Protein 1IX9 (pdb70)

GO terms:
  GO:0004784 superoxide dismutase activity (F, IDA)
  GO:0005829 cytosol (C, IDA)
  GO:0003677 DNA binding (F, IDA)
  GO:0030145 manganese ion binding (F, IDA)
  GO:0042803 protein homodimerization activity (F, IDA)
  GO:0071291 cellular response to selenium ion (P, IEP)
  GO:0016209 antioxidant activity (F, IMP)
  GO:0009408 response to heat (P, IMP)
  GO:0010447 response to acidic pH (P, IMP)
  GO:0006979 response to oxidative stress (P, IMP)
  GO:0005737 cytoplasm (C, IDA)
  GO:0046872 metal ion binding (F, IDA)
  GO:0019430 removal of superoxide radicals (P, IDA)
  GO:0006801 superoxide metabolic process (P, IDA)

Structure (mmCIF, N/CA/C/O backbone):
data_1IX9
#
_entry.id   1IX9
#
_cell.length_a   46.893
_cell.length_b   46.017
_cell.length_c   95.993
_cell.angle_alpha   90.00
_cell.angle_beta   98.40
_cell.angle_gamma   90.00
#
_symmetry.space_group_name_H-M   'P 1 21 1'
#
loop_
_entity.id
_entity.type
_entity.pdbx_description
1 polymer 'Superoxide Dismutase'
2 non-polymer 'MANGANESE (II) ION'
3 water water
#
loop_
_atom_site.group_PDB
_atom_site.id
_atom_site.type_symbol
_atom_site.label_atom_id
_atom_site.label_alt_id
_atom_site.label_comp_id
_atom_site.label_asym_id
_atom_site.label_entity_id
_atom_site.label_seq_id
_atom_site.pdbx_PDB_ins_code
_atom_site.Cartn_x
_atom_site.Cartn_y
_atom_site.Cartn_z
_atom_site.occupancy
_atom_site.B_iso_or_equiv
_atom_site.auth_seq_id
_atom_site.auth_comp_id
_atom_site.auth_asym_id
_atom_site.auth_atom_id
_atom_site.pdbx_PDB_model_num
ATOM 1 N N A SER A 1 1 ? -14.822 36.058 11.168 0.55 24.23 1 SER A N 1
ATOM 2 N N B SER A 1 1 ? -14.115 36.726 11.048 0.46 26.00 1 SER A N 1
ATOM 3 C CA A SER A 1 1 ? -13.798 35.463 11.990 0.55 23.39 1 SER A CA 1
ATOM 4 C CA B SER A 1 1 ? -13.579 35.763 11.997 0.46 23.88 1 SER A CA 1
ATOM 5 C C . SER A 1 1 ? -12.619 34.880 11.188 1.00 18.10 1 SER A C 1
ATOM 6 O O . SER A 1 1 ? -12.707 34.745 9.948 1.00 22.52 1 SER A O 1
ATOM 11 N N . TYR A 1 2 ? -11.649 34.403 11.891 1.00 10.98 2 TYR A N 1
ATOM 12 C CA . TYR A 1 2 ? -10.600 33.615 11.277 1.00 9.36 2 TYR A CA 1
ATOM 13 C C . TYR A 1 2 ? -11.075 32.217 10.979 1.00 8.66 2 TYR A C 1
ATOM 14 O O . TYR A 1 2 ? -11.965 31.658 11.655 1.00 9.73 2 TYR A O 1
ATOM 23 N N . THR A 1 3 ? -10.473 31.593 9.961 1.00 8.54 3 THR A N 1
ATOM 24 C CA . THR A 1 3 ? -10.697 30.229 9.657 1.00 8.82 3 THR A CA 1
ATOM 25 C C . THR A 1 3 ? -9.356 29.515 9.445 1.00 7.80 3 THR A C 1
ATOM 26 O O . THR A 1 3 ? -8.339 30.115 9.091 1.00 8.51 3 THR A O 1
ATOM 30 N N . LEU A 1 4 ? -9.385 28.198 9.657 1.00 7.75 4 LEU A N 1
ATOM 31 C CA . LEU A 1 4 ? -8.222 27.355 9.345 1.00 6.78 4 LEU A CA 1
ATOM 32 C C . LEU A 1 4 ? -8.081 27.316 7.830 1.00 6.52 4 LEU A C 1
ATOM 33 O O . LEU A 1 4 ? -9.012 26.817 7.159 1.00 7.57 4 LEU A O 1
ATOM 38 N N . PRO A 1 5 ? -6.996 27.783 7.241 1.00 6.14 5 PRO A N 1
ATOM 39 C CA . PRO A 1 5 ? -6.901 27.829 5.777 1.00 6.17 5 PRO A CA 1
ATOM 40 C C . PRO A 1 5 ? -6.724 26.433 5.190 1.00 5.93 5 PRO A C 1
ATOM 41 O O . PRO A 1 5 ? -6.055 25.578 5.753 1.00 7.52 5 PRO A O 1
ATOM 45 N N . SER A 1 6 ? -7.257 26.254 3.979 1.00 6.12 6 SER A N 1
ATOM 46 C CA . SER A 1 6 ? -6.870 25.096 3.176 1.00 6.75 6 SER A CA 1
ATOM 47 C C . SER A 1 6 ? -5.416 25.245 2.749 1.00 6.62 6 SER A C 1
ATOM 48 O O . SER A 1 6 ? -4.875 26.339 2.611 1.00 7.74 6 SER A O 1
ATOM 51 N N . LEU A 1 7 ? -4.775 24.109 2.555 1.00 7.32 7 LEU A N 1
ATOM 52 C CA . LEU A 1 7 ? -3.357 24.048 2.275 1.00 6.93 7 LEU A CA 1
ATOM 53 C C . LEU A 1 7 ? -3.101 24.084 0.771 1.00 6.43 7 LEU A C 1
ATOM 54 O O . LEU A 1 7 ? -3.957 23.751 -0.045 1.00 7.63 7 LEU A O 1
ATOM 59 N N . PRO A 1 8 ? -1.852 24.352 0.383 1.00 6.23 8 PRO A N 1
ATOM 60 C CA . PRO A 1 8 ? -1.461 24.285 -1.018 1.00 6.78 8 PRO A CA 1
ATOM 61 C C . PRO A 1 8 ? -1.175 22.880 -1.527 1.00 6.90 8 PRO A C 1
ATOM 62 O O . PRO A 1 8 ? -0.699 22.745 -2.654 1.00 10.27 8 PRO A O 1
ATOM 66 N N . TYR A 1 9 ? -1.416 21.861 -0.700 1.00 6.23 9 TYR A N 1
ATOM 67 C CA . TYR A 1 9 ? -0.976 20.511 -0.995 1.00 5.99 9 TYR A CA 1
ATOM 68 C C . TYR A 1 9 ? -1.694 19.583 -0.011 1.00 6.08 9 TYR A C 1
ATOM 69 O O . TYR A 1 9 ? -2.213 20.008 1.032 1.00 6.89 9 TYR A O 1
ATOM 78 N N . ALA A 1 10 ? -1.651 18.269 -0.350 1.00 5.84 10 ALA A N 1
ATOM 79 C CA . ALA A 1 10 ? -2.003 17.243 0.602 1.00 5.91 10 ALA A CA 1
ATOM 80 C C . ALA A 1 10 ? -0.931 17.101 1.682 1.00 5.45 10 ALA A C 1
ATOM 81 O O . ALA A 1 10 ? 0.232 17.496 1.501 1.00 6.17 10 ALA A O 1
ATOM 83 N N . TYR A 1 11 ? -1.304 16.512 2.816 1.00 5.81 11 TYR A N 1
ATOM 84 C CA . TYR A 1 11 ? -0.413 16.403 3.947 1.00 5.76 11 TYR A CA 1
ATOM 85 C C . TYR A 1 11 ? 0.867 15.620 3.686 1.00 5.76 11 TYR A C 1
ATOM 86 O O . TYR A 1 11 ? 1.853 15.805 4.406 1.00 6.23 11 TYR A O 1
ATOM 95 N N . ASP A 1 12 ? 0.835 14.740 2.684 1.00 5.96 12 ASP A N 1
ATOM 96 C CA . ASP A 1 12 ? 1.970 13.888 2.333 1.00 6.15 12 ASP A CA 1
ATOM 97 C C . ASP A 1 12 ? 2.865 14.522 1.279 1.00 6.28 12 ASP A C 1
ATOM 98 O O . ASP A 1 12 ? 3.848 13.869 0.842 1.00 6.84 12 ASP A O 1
ATOM 103 N N . ALA A 1 13 ? 2.629 15.763 0.876 1.00 6.05 13 ALA A N 1
ATOM 104 C CA . ALA A 1 13 ? 3.356 16.319 -0.262 1.00 6.10 13 ALA A CA 1
ATOM 105 C C . ALA A 1 13 ? 4.796 16.666 0.063 1.00 6.50 13 ALA A C 1
ATOM 106 O O . ALA A 1 13 ? 5.564 16.930 -0.877 1.00 8.54 13 ALA A O 1
ATOM 108 N N . LEU A 1 14 ? 5.149 16.755 1.323 1.00 5.85 14 LEU A N 1
ATOM 109 C CA . LEU A 1 14 ? 6.507 17.141 1.723 1.00 5.59 14 LEU A CA 1
ATOM 110 C C . LEU A 1 14 ? 7.345 15.909 2.109 1.00 5.98 14 LEU A C 1
ATOM 111 O O . LEU A 1 14 ? 8.516 16.063 2.464 1.00 6.38 14 LEU A O 1
ATOM 116 N N . GLU A 1 15 ? 6.786 14.706 1.979 1.00 6.22 15 GLU A N 1
ATOM 117 C CA . GLU A 1 15 ? 7.586 13.497 2.148 1.00 6.35 15 GLU A CA 1
ATOM 118 C C . GLU A 1 15 ? 8.634 13.453 1.056 1.00 6.45 15 GLU A C 1
ATOM 119 O O . GLU A 1 15 ? 8.370 13.873 -0.063 1.00 7.06 15 GLU A O 1
ATOM 125 N N . PRO A 1 16 ? 9.834 12.917 1.320 1.00 6.78 16 PRO A N 1
ATOM 126 C CA . PRO A 1 16 ? 10.266 12.243 2.558 1.00 6.89 16 PRO A CA 1
ATOM 127 C C . PRO A 1 16 ? 10.938 13.167 3.560 1.00 6.87 16 PRO A C 1
ATOM 128 O O . PRO A 1 16 ? 11.693 12.704 4.415 1.00 8.83 16 PRO A O 1
ATOM 132 N N . HIS A 1 17 ? 10.685 14.457 3.466 1.00 6.31 17 HIS A N 1
ATOM 133 C CA . HIS A 1 17 ? 11.391 15.459 4.275 1.00 6.05 17 HIS A CA 1
ATOM 134 C C . HIS A 1 17 ? 10.681 15.764 5.583 1.00 6.27 17 HIS A C 1
ATOM 135 O O . HIS A 1 17 ? 11.254 15.589 6.663 1.00 7.02 17 HIS A O 1
ATOM 142 N N . PHE A 1 18 ? 9.431 16.251 5.486 1.00 6.31 18 PHE A N 1
ATOM 143 C CA . PHE A 1 18 ? 8.582 16.512 6.634 1.00 6.11 18 PHE A CA 1
ATOM 144 C C . PHE A 1 18 ? 7.490 15.440 6.652 1.00 6.10 18 PHE A C 1
ATOM 145 O O . PHE A 1 18 ? 6.864 15.170 5.613 1.00 7.06 18 PHE A O 1
ATOM 153 N N . ASP A 1 19 ? 7.258 14.821 7.800 1.00 6.45 19 ASP A N 1
ATOM 154 C CA . ASP A 1 19 ? 6.379 13.671 7.873 1.00 6.45 19 ASP A CA 1
ATOM 155 C C . ASP A 1 19 ? 4.909 14.078 7.830 1.00 6.29 19 ASP A C 1
ATOM 156 O O . ASP A 1 19 ? 4.457 15.042 8.458 1.00 6.49 19 ASP A O 1
ATOM 161 N N . LYS A 1 20 ? 4.136 13.257 7.093 1.00 6.58 20 LYS A N 1
ATOM 162 C CA . LYS A 1 20 ? 2.736 13.558 6.871 1.00 6.49 20 LYS A CA 1
ATOM 163 C C . LYS A 1 20 ? 1.878 13.468 8.136 1.00 6.64 20 LYS A C 1
ATOM 164 O O . LYS A 1 20 ? 0.863 14.206 8.207 1.00 6.90 20 LYS A O 1
ATOM 172 N N . GLN A 1 21 ? 2.234 12.634 9.107 1.00 6.71 21 GLN A N 1
ATOM 173 C CA . GLN A 1 21 ? 1.437 12.605 10.330 1.00 7.21 21 GLN A CA 1
ATOM 174 C C . GLN A 1 21 ? 1.523 13.929 11.052 1.00 6.67 21 GLN A C 1
ATOM 175 O O . GLN A 1 21 ? 0.518 14.489 11.495 1.00 7.41 21 GLN A O 1
ATOM 184 N N . THR A 1 22 ? 2.750 14.465 11.188 1.00 6.43 22 THR A N 1
ATOM 185 C CA . THR A 1 22 ? 2.917 15.769 11.793 1.00 6.55 22 THR A CA 1
ATOM 186 C C . THR A 1 22 ? 2.177 16.845 11.005 1.00 6.09 22 THR A C 1
ATOM 187 O O . THR A 1 22 ? 1.528 17.692 11.569 1.00 6.40 22 THR A O 1
ATOM 191 N N . MET A 1 23 ? 2.309 16.843 9.666 1.00 6.03 23 MET A N 1
ATOM 192 C CA . MET A 1 23 ? 1.606 17.883 8.877 1.00 5.77 23 MET A CA 1
ATOM 193 C C . MET A 1 23 ? 0.133 17.918 9.265 1.00 5.97 23 MET A C 1
ATOM 194 O O . MET A 1 23 ? -0.446 18.994 9.457 1.00 6.16 23 MET A O 1
ATOM 199 N N . GLU A 1 24 ? -0.509 16.740 9.301 1.00 6.05 24 GLU A N 1
ATOM 200 C CA . GLU A 1 24 ? -1.933 16.692 9.605 1.00 6.19 24 GLU A CA 1
ATOM 201 C C . GLU A 1 24 ? -2.265 17.141 11.018 1.00 6.25 24 GLU A C 1
ATOM 202 O O . GLU A 1 24 ? -3.225 17.932 11.210 1.00 6.64 24 GLU A O 1
ATOM 208 N N . ILE A 1 25 ? -1.534 16.681 12.023 1.00 6.19 25 ILE A N 1
ATOM 209 C CA . ILE A 1 25 ? -1.767 17.122 13.401 1.00 6.42 25 ILE A CA 1
ATOM 210 C C . ILE A 1 25 ? -1.564 18.622 13.514 1.00 5.85 25 ILE A C 1
ATOM 211 O O . ILE A 1 25 ? -2.338 19.377 14.129 1.00 6.22 25 ILE A O 1
ATOM 216 N N . HIS A 1 26 ? -0.448 19.094 12.941 1.00 5.83 26 HIS A N 1
ATOM 217 C CA . HIS A 1 26 ? -0.020 20.465 13.061 1.00 5.42 26 HIS A CA 1
ATOM 218 C C . HIS A 1 26 ? -1.076 21.430 12.501 1.00 5.28 26 HIS A C 1
ATOM 219 O O . HIS A 1 26 ? -1.339 22.487 13.073 1.00 5.88 26 HIS A O 1
ATOM 226 N N . HIS A 1 27 ? -1.677 21.043 11.371 1.00 5.42 27 HIS A N 1
ATOM 227 C CA . HIS A 1 27 ? -2.740 21.826 10.741 1.00 5.15 27 HIS A CA 1
ATOM 228 C C . HIS A 1 27 ? -4.049 21.716 11.545 1.00 5.52 27 HIS A C 1
ATOM 229 O O . HIS A 1 27 ? -4.634 22.724 11.958 1.00 6.08 27 HIS A O 1
ATOM 236 N N . THR A 1 28 ? -4.524 20.492 11.719 1.00 5.79 28 THR A N 1
ATOM 237 C CA . THR A 1 28 ? -5.881 20.277 12.214 1.00 6.10 28 THR A CA 1
ATOM 238 C C . THR A 1 28 ? -6.032 20.431 13.709 1.00 6.42 28 THR A C 1
ATOM 239 O O . THR A 1 28 ? -7.179 20.620 14.176 1.00 7.10 28 THR A O 1
ATOM 243 N N . LYS A 1 29 ? -4.937 20.359 14.467 1.00 6.30 29 LYS A N 1
ATOM 244 C CA . LYS A 1 29 ? -4.962 20.498 15.923 1.00 6.43 29 LYS A CA 1
ATOM 245 C C . LYS A 1 29 ? -4.297 21.813 16.306 1.00 6.40 29 LYS A C 1
ATOM 246 O O . LYS A 1 29 ? -4.966 22.758 16.754 1.00 7.54 29 LYS A O 1
ATOM 256 N N . HIS A 1 30 ? -2.976 21.947 16.112 1.00 5.96 30 HIS A N 1
ATOM 257 C CA . HIS A 1 30 ? -2.301 23.120 16.634 1.00 6.05 30 HIS A CA 1
ATOM 258 C C . HIS A 1 30 ? -2.785 24.403 15.981 1.00 5.96 30 HIS A C 1
ATOM 259 O O . HIS A 1 30 ? -3.136 25.373 16.665 1.00 6.26 30 HIS A O 1
ATOM 266 N N . HIS A 1 31 ? -2.770 24.461 14.649 1.00 5.69 31 HIS A N 1
ATOM 267 C CA . HIS A 1 31 ? -3.182 25.683 13.976 1.00 5.33 31 HIS A CA 1
ATOM 268 C C . HIS A 1 31 ? -4.660 25.981 14.275 1.00 5.92 31 HIS A C 1
ATOM 269 O O . HIS A 1 31 ? -5.039 27.115 14.589 1.00 6.06 31 HIS A O 1
ATOM 276 N N . GLN A 1 32 ? -5.500 24.935 14.230 1.00 5.77 32 GLN A N 1
ATOM 277 C CA . GLN A 1 32 ? -6.923 25.119 14.539 1.00 6.31 32 GLN A CA 1
ATOM 278 C C . GLN A 1 32 ? -7.118 25.753 15.905 1.00 6.21 32 GLN A C 1
ATOM 279 O O . GLN A 1 32 ? -7.989 26.612 16.074 1.00 6.60 32 GLN A O 1
ATOM 285 N N . THR A 1 33 ? -6.343 25.320 16.909 1.00 6.35 33 THR A N 1
ATOM 286 C CA . THR A 1 33 ? -6.483 25.884 18.240 1.00 6.62 33 THR A CA 1
ATOM 287 C C . THR A 1 33 ? -6.160 27.341 18.292 1.00 6.20 33 THR A C 1
ATOM 288 O O . THR A 1 33 ? -6.837 28.127 18.975 1.00 6.78 33 THR A O 1
ATOM 292 N N . TYR A 1 34 ? -5.095 27.795 17.573 1.00 6.27 34 TYR A N 1
ATOM 293 C CA . TYR A 1 34 ? -4.809 29.231 17.519 1.00 6.15 34 TYR A CA 1
ATOM 294 C C . TYR A 1 34 ? -5.954 29.989 16.882 1.00 6.39 34 TYR A C 1
ATOM 295 O O . TYR A 1 34 ? -6.344 31.083 17.367 1.00 6.84 34 TYR A O 1
ATOM 304 N N . VAL A 1 35 ? -6.526 29.469 15.792 1.00 6.29 35 VAL A N 1
ATOM 305 C CA . VAL A 1 35 ? -7.684 30.099 15.180 1.00 6.56 35 VAL A CA 1
ATOM 306 C C . VAL A 1 35 ? -8.831 30.216 16.195 1.00 6.95 35 VAL A C 1
ATOM 307 O O . VAL A 1 35 ? -9.439 31.291 16.349 1.00 7.83 35 VAL A O 1
ATOM 311 N N . ASN A 1 36 ? -9.113 29.135 16.874 1.00 7.16 36 ASN A N 1
ATOM 312 C CA . ASN A 1 36 ? -10.265 29.111 17.793 1.00 7.92 36 ASN A CA 1
ATOM 313 C C . ASN A 1 36 ? -10.035 30.102 18.933 1.00 7.47 36 ASN A C 1
ATOM 314 O O . ASN A 1 36 ? -10.973 30.829 19.336 1.00 8.30 36 ASN A O 1
ATOM 319 N N . ASN A 1 37 ? -8.841 30.070 19.520 1.00 7.61 37 ASN A N 1
ATOM 320 C CA . ASN A 1 37 ? -8.594 30.933 20.659 1.00 7.93 37 ASN A CA 1
ATOM 321 C C . ASN A 1 37 ? -8.490 32.394 20.297 1.00 8.18 37 ASN A C 1
ATOM 322 O O . ASN A 1 37 ? -8.896 33.279 21.071 1.00 9.11 37 ASN A O 1
ATOM 327 N N . ALA A 1 38 ? -7.950 32.715 19.111 1.00 7.47 38 ALA A N 1
ATOM 328 C CA . ALA A 1 38 ? -7.996 34.078 18.627 1.00 7.92 38 ALA A CA 1
ATOM 329 C C . ALA A 1 38 ? -9.434 34.535 18.376 1.00 8.42 38 ALA A C 1
ATOM 330 O O . ALA A 1 38 ? -9.808 35.652 18.782 1.00 9.08 38 ALA A O 1
ATOM 332 N N . ASN A 1 39 ? -10.228 33.670 17.749 1.00 8.99 39 ASN A N 1
ATOM 333 C CA . ASN A 1 39 ? -11.627 34.055 17.513 1.00 9.30 39 ASN A CA 1
ATOM 334 C C . ASN A 1 39 ? -12.338 34.319 18.840 1.00 9.80 39 ASN A C 1
ATOM 335 O O . ASN A 1 39 ? -13.143 35.273 18.890 1.00 11.57 39 ASN A O 1
ATOM 340 N N . ALA A 1 40 ? -12.106 33.511 19.866 1.00 10.43 40 ALA A N 1
ATOM 341 C CA . ALA A 1 40 ? -12.804 33.736 21.119 1.00 11.02 40 ALA A CA 1
ATOM 342 C C . ALA A 1 40 ? -12.445 35.129 21.648 1.00 11.23 40 ALA A C 1
ATOM 343 O O . ALA A 1 40 ? -13.318 35.856 22.178 1.00 13.38 40 ALA A O 1
ATOM 345 N N . ALA A 1 41 ? -11.193 35.550 21.552 1.00 11.04 41 ALA A N 1
ATOM 346 C CA . ALA A 1 41 ? -10.738 36.838 22.034 1.00 11.12 41 ALA A CA 1
ATOM 347 C C . ALA A 1 41 ? -11.226 37.980 21.197 1.00 11.22 41 ALA A C 1
ATOM 348 O O . ALA A 1 41 ? -11.328 39.137 21.700 1.00 13.90 41 ALA A O 1
ATOM 350 N N . LEU A 1 42 ? -11.507 37.756 19.944 1.00 11.06 42 LEU A N 1
ATOM 351 C CA . LEU A 1 42 ? -11.968 38.808 19.051 1.00 10.86 42 LEU A CA 1
ATOM 352 C C . LEU A 1 42 ? -13.481 38.987 19.097 1.00 12.20 42 LEU A C 1
ATOM 353 O O . LEU A 1 42 ? -13.995 39.981 18.546 1.00 13.04 42 LEU A O 1
ATOM 358 N N . GLU A 1 43 ? -14.241 38.114 19.739 1.00 12.16 43 GLU A N 1
ATOM 359 C CA . GLU A 1 43 ? -15.695 38.265 19.709 1.00 15.01 43 GLU A CA 1
ATOM 360 C C . GLU A 1 43 ? -16.144 39.576 20.285 1.00 15.32 43 GLU A C 1
ATOM 361 O O . GLU A 1 43 ? -17.122 40.139 19.821 1.00 18.65 43 GLU A O 1
ATOM 372 N N . SER A 1 44 ? -15.495 40.126 21.278 1.00 13.79 44 SER A N 1
ATOM 373 C CA . SER A 1 44 ? -15.882 41.409 21.870 1.00 14.55 44 SER A CA 1
ATOM 374 C C . SER A 1 44 ? -15.258 42.605 21.200 1.00 14.67 44 SER A C 1
ATOM 375 O O . SER A 1 44 ? -15.461 43.705 21.664 1.00 16.12 44 SER A O 1
ATOM 378 N N . LEU A 1 45 ? -14.517 42.416 20.080 1.00 13.01 45 LEU A N 1
ATOM 379 C CA . LEU A 1 45 ? -13.761 43.458 19.434 1.00 13.73 45 LEU A CA 1
ATOM 380 C C . LEU A 1 45 ? -14.154 43.483 17.938 1.00 13.59 45 LEU A C 1
ATOM 381 O O . LEU A 1 45 ? -13.322 43.183 17.069 1.00 13.79 45 LEU A O 1
ATOM 386 N N . PRO A 1 46 ? -15.386 43.841 17.624 1.00 17.42 46 PRO A N 1
ATOM 387 C CA . PRO A 1 46 ? -15.792 43.841 16.187 1.00 21.32 46 PRO A CA 1
ATOM 388 C C . PRO A 1 46 ? -14.965 44.762 15.317 1.00 21.36 46 PRO A C 1
ATOM 389 O O . PRO A 1 46 ? -14.853 44.543 14.172 1.00 28.12 46 PRO A O 1
ATOM 393 N N . GLU A 1 47 ? -14.337 45.791 15.898 1.00 20.04 47 GLU A N 1
ATOM 394 C CA . GLU A 1 47 ? -13.486 46.685 15.122 1.00 23.85 47 GLU A CA 1
ATOM 395 C C . GLU A 1 47 ? -12.138 46.076 14.759 1.00 18.49 47 GLU A C 1
ATOM 396 O O . GLU A 1 47 ? -11.422 46.605 13.918 1.00 29.14 47 GLU A O 1
ATOM 402 N N . PHE A 1 48 ? -11.759 45.036 15.437 1.00 13.03 48 PHE A N 1
ATOM 403 C CA . PHE A 1 48 ? -10.523 44.321 15.186 1.00 13.01 48 PHE A CA 1
ATOM 404 C C . PHE A 1 48 ? -10.762 42.976 14.492 1.00 11.77 48 PHE A C 1
ATOM 405 O O . PHE A 1 48 ? -9.875 42.467 13.785 1.00 11.86 48 PHE A O 1
ATOM 413 N N . ALA A 1 49 ? -11.938 42.389 14.677 1.00 12.49 49 ALA A N 1
ATOM 414 C CA . ALA A 1 49 ? -12.183 41.045 14.165 1.00 12.69 49 ALA A CA 1
ATOM 415 C C . ALA A 1 49 ? -12.153 40.993 12.621 1.00 11.43 49 ALA A C 1
ATOM 416 O O . ALA A 1 49 ? -11.898 39.902 12.118 1.00 14.52 49 ALA A O 1
ATOM 418 N N . ASN A 1 50 ? -12.404 42.098 11.920 1.00 12.59 50 ASN A N 1
ATOM 419 C CA . ASN A 1 50 ? -12.430 42.035 10.490 1.00 15.91 50 ASN A CA 1
ATOM 420 C C . ASN A 1 50 ? -11.094 42.099 9.811 1.00 12.13 50 ASN A C 1
ATOM 421 O O . ASN A 1 50 ? -10.980 41.813 8.598 1.00 12.77 50 ASN A O 1
ATOM 426 N N . LEU A 1 51 ? -10.098 42.515 10.585 1.00 10.39 51 LEU A N 1
ATOM 427 C CA . LEU A 1 51 ? -8.805 42.718 9.988 1.00 9.05 51 LEU A CA 1
ATOM 428 C C . LEU A 1 51 ? -8.200 41.377 9.564 1.00 8.10 51 LEU A C 1
ATOM 429 O O . LEU A 1 51 ? -8.330 40.381 10.286 1.00 8.37 51 LEU A O 1
ATOM 434 N N . PRO A 1 52 ? -7.469 41.340 8.467 1.00 7.57 52 PRO A N 1
ATOM 435 C CA . PRO A 1 52 ? -6.627 40.155 8.187 1.00 7.48 52 PRO A CA 1
ATOM 436 C C . PRO A 1 52 ? -5.682 39.935 9.383 1.00 6.90 52 PRO A C 1
ATOM 437 O O . PRO A 1 52 ? -5.182 40.904 9.965 1.00 7.64 52 PRO A O 1
ATOM 441 N N . VAL A 1 53 ? -5.405 38.682 9.674 1.00 6.66 53 VAL A N 1
ATOM 442 C CA . VAL A 1 53 ? -4.567 38.375 10.845 1.00 6.75 53 VAL A CA 1
ATOM 443 C C . VAL A 1 53 ? -3.188 39.048 10.711 1.00 7.15 53 VAL A C 1
ATOM 444 O O . VAL A 1 53 ? -2.633 39.491 11.703 1.00 7.55 53 VAL A O 1
ATOM 448 N N . GLU A 1 54 ? -2.631 39.097 9.488 1.00 7.83 54 GLU A N 1
ATOM 449 C CA A GLU A 1 54 ? -1.317 39.665 9.355 0.48 9.57 54 GLU A CA 1
ATOM 450 C CA B GLU A 1 54 ? -1.275 39.621 9.242 0.52 8.34 54 GLU A CA 1
ATOM 451 C C . GLU A 1 54 ? -1.276 41.138 9.551 1.00 9.85 54 GLU A C 1
ATOM 452 O O . GLU A 1 54 ? -0.225 41.695 9.805 1.00 12.06 54 GLU A O 1
ATOM 463 N N . GLU A 1 55 ? -2.452 41.813 9.440 1.00 9.44 55 GLU A N 1
ATOM 464 C CA . GLU A 1 55 ? -2.581 43.210 9.767 1.00 9.86 55 GLU A CA 1
ATOM 465 C C . GLU A 1 55 ? -2.816 43.362 11.253 1.00 9.37 55 GLU A C 1
ATOM 466 O O . GLU A 1 55 ? -2.237 44.246 11.918 1.00 11.03 55 GLU A O 1
ATOM 472 N N . LEU A 1 56 ? -3.659 42.536 11.863 1.00 8.87 56 LEU A N 1
ATOM 473 C CA A LEU A 1 56 ? -3.931 42.727 13.268 0.58 9.02 56 LEU A CA 1
ATOM 474 C CA B LEU A 1 56 ? -3.957 42.587 13.297 0.42 8.37 56 LEU A CA 1
ATOM 475 C C . LEU A 1 56 ? -2.639 42.581 14.083 1.00 9.08 56 LEU A C 1
ATOM 476 O O . LEU A 1 56 ? -2.462 43.341 15.024 1.00 10.51 56 LEU A O 1
ATOM 485 N N . ILE A 1 57 ? -1.714 41.691 13.721 1.00 8.63 57 ILE A N 1
ATOM 486 C CA . ILE A 1 57 ? -0.510 41.549 14.531 1.00 9.07 57 ILE A CA 1
ATOM 487 C C . ILE A 1 57 ? 0.449 42.698 14.373 1.00 10.29 57 ILE A C 1
ATOM 488 O O . ILE A 1 57 ? 1.398 42.767 15.209 1.00 12.49 57 ILE A O 1
ATOM 493 N N . THR A 1 58 ? 0.228 43.638 13.435 1.00 10.74 58 THR A N 1
ATOM 494 C CA . THR A 1 58 ? 1.000 44.860 13.303 1.00 10.98 58 THR A CA 1
ATOM 495 C C . THR A 1 58 ? 0.400 45.945 14.164 1.00 12.44 58 THR A C 1
ATOM 496 O O . THR A 1 58 ? 0.878 47.082 14.326 1.00 17.01 58 THR A O 1
ATOM 500 N N . LYS A 1 59 ? -0.743 45.749 14.825 1.00 12.49 59 LYS A N 1
ATOM 501 C CA . LYS A 1 59 ? -1.576 46.725 15.468 1.00 14.24 59 LYS A CA 1
ATOM 502 C C . LYS A 1 59 ? -1.897 46.291 16.897 1.00 13.02 59 LYS A C 1
ATOM 503 O O . LYS A 1 59 ? -2.854 46.725 17.558 1.00 14.33 59 LYS A O 1
ATOM 509 N N . LEU A 1 60 ? -1.047 45.386 17.477 1.00 12.26 60 LEU A N 1
ATOM 510 C CA . LEU A 1 60 ? -1.364 44.913 18.796 1.00 11.61 60 LEU A CA 1
ATOM 511 C C . LEU A 1 60 ? -1.308 45.976 19.845 1.00 13.69 60 LEU A C 1
ATOM 512 O O . LEU A 1 60 ? -1.939 45.855 20.889 1.00 12.85 60 LEU A O 1
ATOM 517 N N . ASP A 1 61 ? -0.524 47.003 19.676 1.00 14.98 61 ASP A N 1
ATOM 518 C CA . ASP A 1 61 ? -0.469 48.201 20.482 1.00 16.85 61 ASP A CA 1
ATOM 519 C C . ASP A 1 61 ? -1.867 48.833 20.618 1.00 17.55 61 ASP A C 1
ATOM 520 O O . ASP A 1 61 ? -2.014 49.576 21.605 1.00 20.59 61 ASP A O 1
ATOM 525 N N . GLN A 1 62 ? -2.783 48.644 19.672 1.00 15.82 62 GLN A N 1
ATOM 526 C CA . GLN A 1 62 ? -4.057 49.391 19.690 1.00 19.58 62 GLN A CA 1
ATOM 527 C C . GLN A 1 62 ? -5.098 48.624 20.497 1.00 18.07 62 GLN A C 1
ATOM 528 O O . GLN A 1 62 ? -6.194 49.114 20.791 1.00 18.15 62 GLN A O 1
ATOM 534 N N . LEU A 1 63 ? -4.806 47.373 20.933 1.00 17.03 63 LEU A N 1
ATOM 535 C CA . LEU A 1 63 ? -5.773 46.559 21.590 1.00 15.03 63 LEU A CA 1
ATOM 536 C C . LEU A 1 63 ? -5.957 46.985 23.058 1.00 16.55 63 LEU A C 1
ATOM 537 O O . LEU A 1 63 ? -5.041 47.493 23.686 1.00 19.59 63 LEU A O 1
ATOM 542 N N . PRO A 1 64 ? -7.104 46.642 23.656 1.00 17.82 64 PRO A N 1
ATOM 543 C CA . PRO A 1 64 ? -7.228 46.829 25.101 1.00 17.27 64 PRO A CA 1
ATOM 544 C C . PRO A 1 64 ? -6.184 46.014 25.864 1.00 16.67 64 PRO A C 1
ATOM 545 O O . PRO A 1 64 ? -5.798 44.956 25.377 1.00 16.36 64 PRO A O 1
ATOM 549 N N . ALA A 1 65 ? -5.767 46.487 27.005 1.00 20.84 65 ALA A N 1
ATOM 550 C CA . ALA A 1 65 ? -4.699 45.838 27.753 1.00 22.60 65 ALA A CA 1
ATOM 551 C C . ALA A 1 65 ? -4.974 44.369 27.991 1.00 19.34 65 ALA A C 1
ATOM 552 O O . ALA A 1 65 ? -4.083 43.523 27.889 1.00 18.71 65 ALA A O 1
ATOM 554 N N . ASP A 1 66 ? -6.259 44.099 28.239 1.00 19.15 66 ASP A N 1
ATOM 555 C CA . ASP A 1 66 ? -6.567 42.711 28.620 1.00 19.61 66 ASP A CA 1
ATOM 556 C C . ASP A 1 66 ? -6.681 41.752 27.435 1.00 14.42 66 ASP A C 1
ATOM 557 O O . ASP A 1 66 ? -6.917 40.573 27.708 1.00 16.03 66 ASP A O 1
ATOM 562 N N . LYS A 1 67 ? -6.477 42.305 26.252 1.00 13.50 67 LYS A N 1
ATOM 563 C CA . LYS A 1 67 ? -6.524 41.448 25.064 1.00 13.23 67 LYS A CA 1
ATOM 564 C C . LYS A 1 67 ? -5.153 41.274 24.413 1.00 10.90 67 LYS A C 1
ATOM 565 O O . LYS A 1 67 ? -5.021 40.478 23.472 1.00 10.91 67 LYS A O 1
ATOM 571 N N . LYS A 1 68 ? -4.169 42.012 24.881 1.00 11.50 68 LYS A N 1
ATOM 572 C CA A LYS A 1 68 ? -2.860 42.103 24.223 0.37 11.88 68 LYS A CA 1
ATOM 573 C CA B LYS A 1 68 ? -2.900 42.085 24.160 0.20 11.82 68 LYS A CA 1
ATOM 574 C CA C LYS A 1 68 ? -2.930 42.074 24.097 0.41 11.70 68 LYS A CA 1
ATOM 575 C C . LYS A 1 68 ? -2.203 40.735 24.107 1.00 10.01 68 LYS A C 1
ATOM 576 O O . LYS A 1 68 ? -1.753 40.265 23.069 1.00 10.81 68 LYS A O 1
ATOM 592 N N . THR A 1 69 ? -2.083 40.086 25.259 1.00 9.99 69 THR A N 1
ATOM 593 C CA . THR A 1 69 ? -1.329 38.814 25.323 1.00 9.52 69 THR A CA 1
ATOM 594 C C . THR A 1 69 ? -2.050 37.724 24.549 1.00 8.25 69 THR A C 1
ATOM 595 O O . THR A 1 69 ? -1.425 36.952 23.794 1.00 7.86 69 THR A O 1
ATOM 599 N N . VAL A 1 70 ? -3.351 37.534 24.816 1.00 8.95 70 VAL A N 1
ATOM 600 C CA . VAL A 1 70 ? -4.023 36.412 24.177 1.00 8.29 70 VAL A CA 1
ATOM 601 C C . VAL A 1 70 ? -4.001 36.548 22.664 1.00 7.82 70 VAL A C 1
ATOM 602 O O . VAL A 1 70 ? -3.901 35.542 21.957 1.00 7.35 70 VAL A O 1
ATOM 606 N N . LEU A 1 71 ? -4.108 37.786 22.140 1.00 8.02 71 LEU A N 1
ATOM 607 C CA . LEU A 1 71 ? -4.056 37.941 20.697 1.00 7.79 71 LEU A CA 1
ATOM 608 C C . LEU A 1 71 ? -2.634 37.919 20.141 1.00 7.29 71 LEU A C 1
ATOM 609 O O . LEU A 1 71 ? -2.434 37.365 19.057 1.00 7.44 71 LEU A O 1
ATOM 614 N N . ARG A 1 72 ? -1.671 38.447 20.869 1.00 7.39 72 ARG A N 1
ATOM 615 C CA . ARG A 1 72 ? -0.274 38.254 20.458 1.00 7.13 72 ARG A CA 1
ATOM 616 C C . ARG A 1 72 ? -0.027 36.758 20.201 1.00 6.36 72 ARG A C 1
ATOM 617 O O . ARG A 1 72 ? 0.499 36.358 19.185 1.00 6.53 72 ARG A O 1
ATOM 625 N N . ASN A 1 73 ? -0.410 35.951 21.213 1.00 6.25 73 ASN A N 1
ATOM 626 C CA . ASN A 1 73 ? -0.087 34.523 21.164 1.00 6.07 73 ASN A CA 1
ATOM 627 C C . ASN A 1 73 ? -0.883 33.804 20.067 1.00 5.79 73 ASN A C 1
ATOM 628 O O . ASN A 1 73 ? -0.337 33.004 19.305 1.00 6.07 73 ASN A O 1
ATOM 633 N N . ASN A 1 74 ? -2.213 34.054 20.000 1.00 5.86 74 ASN A N 1
ATOM 634 C CA . ASN A 1 74 ? -3.060 33.272 19.130 1.00 6.05 74 ASN A CA 1
ATOM 635 C C . ASN A 1 74 ? -3.183 33.851 17.712 1.00 5.92 74 ASN A C 1
ATOM 636 O O . ASN A 1 74 ? -3.184 33.084 16.747 1.00 5.95 74 ASN A O 1
ATOM 641 N N . ALA A 1 75 ? -3.317 35.175 17.582 1.00 6.19 75 ALA A N 1
ATOM 642 C CA . ALA A 1 75 ? -3.227 35.765 16.251 1.00 6.07 75 ALA A CA 1
ATOM 643 C C . ALA A 1 75 ? -1.809 35.592 15.678 1.00 5.75 75 ALA A C 1
ATOM 644 O O . ALA A 1 75 ? -1.658 35.314 14.508 1.00 5.93 75 ALA A O 1
ATOM 646 N N . GLY A 1 76 ? -0.782 35.719 16.545 1.00 5.95 76 GLY A N 1
ATOM 647 C CA . GLY A 1 76 ? 0.564 35.371 16.075 1.00 5.74 76 GLY A CA 1
ATOM 648 C C . GLY A 1 76 ? 0.609 33.950 15.565 1.00 5.35 76 GLY A C 1
ATOM 649 O O . GLY A 1 76 ? 1.114 33.663 14.490 1.00 5.67 76 GLY A O 1
ATOM 650 N N . GLY A 1 77 ? 0.034 33.002 16.330 1.00 5.36 77 GLY A N 1
ATOM 651 C CA . GLY A 1 77 ? 0.050 31.618 15.878 1.00 5.43 77 GLY A CA 1
ATOM 652 C C . GLY A 1 77 ? -0.665 31.453 14.552 1.00 5.17 77 GLY A C 1
ATOM 653 O O . GLY A 1 77 ? -0.186 30.723 13.670 1.00 5.54 77 GLY A O 1
ATOM 654 N N . HIS A 1 78 ? -1.826 32.068 14.395 1.00 5.26 78 HIS A N 1
ATOM 655 C CA . HIS A 1 78 ? -2.553 31.950 13.134 1.00 5.28 78 HIS A CA 1
ATOM 656 C C . HIS A 1 78 ? -1.764 32.541 11.971 1.00 5.23 78 HIS A C 1
ATOM 657 O O . HIS A 1 78 ? -1.630 31.913 10.889 1.00 5.42 78 HIS A O 1
ATOM 664 N N . ALA A 1 79 ? -1.229 33.748 12.144 1.00 5.25 79 ALA A N 1
ATOM 665 C CA . ALA A 1 79 ? -0.442 34.361 11.091 1.00 5.36 79 ALA A CA 1
ATOM 666 C C . ALA A 1 79 ? 0.769 33.489 10.727 1.00 5.06 79 ALA A C 1
ATOM 667 O O . ALA A 1 79 ? 1.061 33.260 9.541 1.00 5.34 79 ALA A O 1
ATOM 669 N N . ASN A 1 80 ? 1.484 33.020 11.736 1.00 5.10 80 ASN A N 1
ATOM 670 C CA . ASN A 1 80 ? 2.726 32.327 11.468 1.00 4.92 80 ASN A CA 1
ATOM 671 C C . ASN A 1 80 ? 2.478 31.001 10.755 1.00 5.04 80 ASN A C 1
ATOM 672 O O . ASN A 1 80 ? 3.201 30.664 9.794 1.00 5.22 80 ASN A O 1
ATOM 677 N N . HIS A 1 81 ? 1.472 30.248 11.205 1.00 5.00 81 HIS A N 1
ATOM 678 C CA . HIS A 1 81 ? 1.201 28.982 10.552 1.00 4.82 81 HIS A CA 1
ATOM 679 C C . HIS A 1 81 ? 0.688 29.190 9.122 1.00 4.87 81 HIS A C 1
ATOM 680 O O . HIS A 1 81 ? 1.027 28.420 8.219 1.00 5.13 81 HIS A O 1
ATOM 687 N N . SER A 1 82 ? -0.140 30.216 8.922 1.00 5.01 82 SER A N 1
ATOM 688 C CA . SER A 1 82 ? -0.641 30.495 7.571 1.00 4.99 82 SER A CA 1
ATOM 689 C C . SER A 1 82 ? 0.519 30.745 6.600 1.00 4.94 82 SER A C 1
ATOM 690 O O . SER A 1 82 ? 0.504 30.269 5.473 1.00 5.49 82 SER A O 1
ATOM 693 N N . LEU A 1 83 ? 1.520 31.501 7.068 1.00 4.87 83 LEU A N 1
ATOM 694 C CA . LEU A 1 83 ? 2.730 31.755 6.276 1.00 4.97 83 LEU A CA 1
ATOM 695 C C . LEU A 1 83 ? 3.496 30.456 6.057 1.00 5.09 83 LEU A C 1
ATOM 696 O O . LEU A 1 83 ? 3.954 30.153 4.943 1.00 5.22 83 LEU A O 1
ATOM 701 N N . PHE A 1 84 ? 3.656 29.672 7.122 1.00 4.95 84 PHE A N 1
ATOM 702 C CA . PHE A 1 84 ? 4.441 28.451 7.039 1.00 4.95 84 PHE A CA 1
ATOM 703 C C . PHE A 1 84 ? 3.905 27.524 5.969 1.00 4.93 84 PHE A C 1
ATOM 704 O O . PHE A 1 84 ? 4.670 26.998 5.151 1.00 5.16 84 PHE A O 1
ATOM 712 N N . TRP A 1 85 ? 2.571 27.306 5.919 1.00 4.76 85 TRP A N 1
ATOM 713 C CA . TRP A 1 85 ? 2.077 26.340 4.951 1.00 4.84 85 TRP A CA 1
ATOM 714 C C . TRP A 1 85 ? 2.397 26.799 3.530 1.00 4.95 85 TRP A C 1
ATOM 715 O O . TRP A 1 85 ? 2.786 25.993 2.660 1.00 5.31 85 TRP A O 1
ATOM 726 N N . LYS A 1 86 ? 2.187 28.081 3.247 1.00 4.89 86 LYS A N 1
ATOM 727 C CA . LYS A 1 86 ? 2.446 28.645 1.933 1.00 4.97 86 LYS A CA 1
ATOM 728 C C . LYS A 1 86 ? 3.925 28.619 1.601 1.00 5.11 86 LYS A C 1
ATOM 729 O O . LYS A 1 86 ? 4.323 28.642 0.420 1.00 5.81 86 LYS A O 1
ATOM 735 N N . GLY A 1 87 ? 4.759 28.594 2.631 1.00 5.03 87 GLY A N 1
ATOM 736 C CA . GLY A 1 87 ? 6.188 28.703 2.510 1.00 5.47 87 GLY A CA 1
ATOM 737 C C . GLY A 1 87 ? 6.914 27.375 2.386 1.00 5.23 87 GLY A C 1
ATOM 738 O O . GLY A 1 87 ? 8.163 27.386 2.478 1.00 5.91 87 GLY A O 1
ATOM 739 N N . LEU A 1 88 ? 6.200 26.286 2.126 1.00 5.31 88 LEU A N 1
ATOM 740 C CA . LEU A 1 88 ? 6.762 24.959 1.946 1.00 5.37 88 LEU A CA 1
ATOM 741 C C . LEU A 1 88 ? 6.318 24.410 0.594 1.00 5.29 88 LEU A C 1
ATOM 742 O O . LEU A 1 88 ? 5.160 24.597 0.207 1.00 6.00 88 LEU A O 1
ATOM 747 N N . LYS A 1 89 ? 7.257 23.756 -0.113 1.00 5.14 89 LYS A N 1
ATOM 748 C CA . LYS A 1 89 ? 6.971 23.095 -1.383 1.00 5.39 89 LYS A CA 1
ATOM 749 C C . LYS A 1 89 ? 8.277 22.384 -1.782 1.00 5.82 89 LYS A C 1
ATOM 750 O O . LYS A 1 89 ? 9.359 22.944 -1.577 1.00 6.48 89 LYS A O 1
ATOM 756 N N . LYS A 1 90 ? 8.176 21.200 -2.382 1.00 5.81 90 LYS A N 1
ATOM 757 C CA . LYS A 1 90 ? 9.338 20.520 -2.952 1.00 6.05 90 LYS A CA 1
ATOM 758 C C . LYS A 1 90 ? 9.621 21.028 -4.354 1.00 6.25 90 LYS A C 1
ATOM 759 O O . LYS A 1 90 ? 8.734 21.503 -5.077 1.00 7.21 90 LYS A O 1
ATOM 765 N N . GLY A 1 91 ? 10.876 20.866 -4.781 1.00 6.74 91 GLY A N 1
ATOM 766 C CA . GLY A 1 91 ? 11.251 21.023 -6.170 1.00 7.32 91 GLY A CA 1
ATOM 767 C C . GLY A 1 91 ? 11.580 22.413 -6.623 1.00 7.35 91 GLY A C 1
ATOM 768 O O . GLY A 1 91 ? 11.771 22.630 -7.832 1.00 8.88 91 GLY A O 1
ATOM 769 N N . THR A 1 92 ? 11.656 23.371 -5.696 1.00 6.30 92 THR A N 1
ATOM 770 C CA . THR A 1 92 ? 11.973 24.756 -6.079 1.00 6.58 92 THR A CA 1
ATOM 771 C C . THR A 1 92 ? 13.483 24.954 -6.103 1.00 6.81 92 THR A C 1
ATOM 772 O O . THR A 1 92 ? 14.240 24.198 -5.509 1.00 7.61 92 THR A O 1
ATOM 776 N N . THR A 1 93 ? 13.885 26.022 -6.768 1.00 7.28 93 THR A N 1
ATOM 777 C CA . THR A 1 93 ? 15.263 26.434 -6.899 1.00 8.82 93 THR A CA 1
ATOM 778 C C . THR A 1 93 ? 15.384 27.909 -6.520 1.00 7.75 93 THR A C 1
ATOM 779 O O . THR A 1 93 ? 14.694 28.746 -7.144 1.00 8.44 93 THR A O 1
ATOM 783 N N . LEU A 1 94 ? 16.224 28.266 -5.557 1.00 7.54 94 LEU A N 1
ATOM 784 C CA . LEU A 1 94 ? 16.507 29.632 -5.257 1.00 7.18 94 LEU A CA 1
ATOM 785 C C . LEU A 1 94 ? 17.185 30.276 -6.480 1.00 7.17 94 LEU A C 1
ATOM 786 O O . LEU A 1 94 ? 18.160 29.743 -7.003 1.00 8.12 94 LEU A O 1
ATOM 791 N N . GLN A 1 95 ? 16.655 31.386 -6.946 1.00 6.91 95 GLN A N 1
ATOM 792 C CA . GLN A 1 95 ? 17.091 31.952 -8.203 1.00 7.52 95 GLN A CA 1
ATOM 793 C C . GLN A 1 95 ? 16.711 33.439 -8.269 1.00 7.22 95 GLN A C 1
ATOM 794 O O . GLN A 1 95 ? 16.060 33.999 -7.394 1.00 7.92 95 GLN A O 1
ATOM 800 N N . GLY A 1 96 ? 17.155 34.085 -9.356 1.00 8.39 96 GLY A N 1
ATOM 801 C CA . 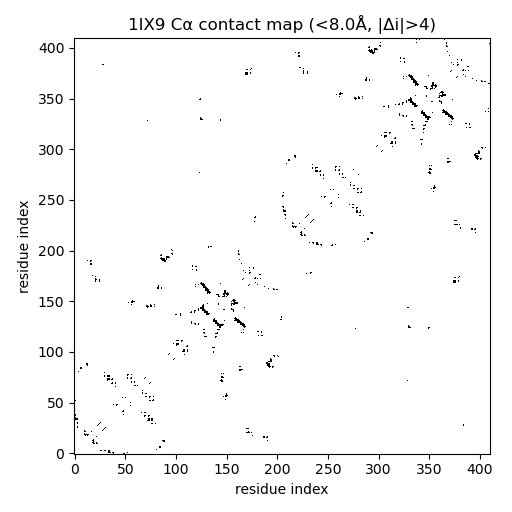GLY A 1 96 ? 16.626 35.398 -9.696 1.00 8.64 96 GLY A CA 1
ATOM 802 C C . GLY A 1 96 ? 16.990 36.457 -8.679 1.00 7.53 96 GLY A C 1
ATOM 803 O O . GLY A 1 96 ? 18.058 36.455 -8.031 1.00 7.77 96 GLY A O 1
ATOM 804 N N . ASP A 1 97 ? 16.085 37.409 -8.534 1.00 7.47 97 ASP A N 1
ATOM 805 C CA . ASP A 1 97 ? 16.336 38.582 -7.696 1.00 7.62 97 ASP A CA 1
ATOM 806 C C . ASP A 1 97 ? 16.527 38.201 -6.243 1.00 7.29 97 ASP A C 1
ATOM 807 O O . ASP A 1 97 ? 17.359 38.836 -5.566 1.00 7.74 97 ASP A O 1
ATOM 812 N N . LEU A 1 98 ? 15.777 37.222 -5.734 1.00 6.71 98 LEU A N 1
ATOM 813 C CA . LEU A 1 98 ? 15.936 36.871 -4.334 1.00 6.42 98 LEU A CA 1
ATOM 814 C C . LEU A 1 98 ? 17.303 36.254 -4.115 1.00 6.57 98 LEU A C 1
ATOM 815 O O . LEU A 1 98 ? 17.985 36.559 -3.114 1.00 6.90 98 LEU A O 1
ATOM 820 N N . LYS A 1 99 ? 17.751 35.361 -4.987 1.00 6.55 99 LYS A N 1
ATOM 821 C CA A LYS A 1 99 ? 19.096 34.798 -4.887 0.73 6.94 99 LYS A CA 1
ATOM 822 C CA B LYS A 1 99 ? 19.089 34.786 -4.807 0.28 6.97 99 LYS A CA 1
ATOM 823 C C . LYS A 1 99 ? 20.129 35.898 -4.841 1.00 7.27 99 LYS A C 1
ATOM 824 O O . LYS A 1 99 ? 21.061 35.894 -4.026 1.00 7.45 99 LYS A O 1
ATOM 835 N N . ALA A 1 100 ? 20.010 36.848 -5.786 1.00 7.32 100 ALA A N 1
ATOM 836 C CA . ALA A 1 100 ? 20.987 37.931 -5.856 1.00 7.97 100 ALA A CA 1
ATOM 837 C C . ALA A 1 100 ? 20.965 38.773 -4.616 1.00 7.57 100 ALA A C 1
ATOM 838 O O . ALA A 1 100 ? 22.035 39.221 -4.143 1.00 8.91 100 ALA A O 1
ATOM 840 N N . ALA A 1 101 ? 19.796 39.032 -4.035 1.00 7.57 101 ALA A N 1
ATOM 841 C CA . ALA A 1 101 ? 19.726 39.841 -2.841 1.00 7.60 101 ALA A CA 1
ATOM 842 C C . ALA A 1 101 ? 20.327 39.107 -1.652 1.00 7.29 101 ALA A C 1
ATOM 843 O O . ALA A 1 101 ? 20.992 39.713 -0.796 1.00 8.43 101 ALA A O 1
ATOM 845 N N . ILE A 1 102 ? 20.109 37.804 -1.560 1.00 7.27 102 ILE A N 1
ATOM 846 C CA . ILE A 1 102 ? 20.753 36.995 -0.515 1.00 7.24 102 ILE A CA 1
ATOM 847 C C . ILE A 1 102 ? 22.281 37.065 -0.663 1.00 8.03 102 ILE A C 1
ATOM 848 O O . ILE A 1 102 ? 23.016 37.258 0.312 1.00 8.95 102 ILE A O 1
ATOM 853 N N . GLU A 1 103 ? 22.775 36.916 -1.890 1.00 8.72 103 GLU A N 1
ATOM 854 C CA . GLU A 1 103 ? 24.229 36.987 -2.093 1.00 9.77 103 GLU A CA 1
ATOM 855 C C . GLU A 1 103 ? 24.761 38.371 -1.734 1.00 10.31 103 GLU A C 1
ATOM 856 O O . GLU A 1 103 ? 25.819 38.530 -1.161 1.00 11.72 103 GLU A O 1
ATOM 862 N N . ARG A 1 104 ? 24.016 39.391 -2.049 1.00 10.24 104 ARG A N 1
ATOM 863 C CA . ARG A 1 104 ? 24.390 40.764 -1.716 1.00 10.87 104 ARG A CA 1
ATOM 864 C C . ARG A 1 104 ? 24.476 40.994 -0.240 1.00 11.39 104 ARG A C 1
ATOM 865 O O . ARG A 1 104 ? 25.443 41.587 0.258 1.00 13.31 104 ARG A O 1
ATOM 873 N N . ASP A 1 105 ? 23.454 40.554 0.498 1.00 10.06 105 ASP A N 1
ATOM 874 C CA . ASP A 1 105 ? 23.328 40.936 1.913 1.00 10.39 105 ASP A CA 1
ATOM 875 C C . ASP A 1 105 ? 24.048 39.985 2.849 1.00 11.23 105 ASP A C 1
ATOM 876 O O . ASP A 1 105 ? 24.360 40.389 3.966 1.00 13.59 105 ASP A O 1
ATOM 881 N N . PHE A 1 106 ? 24.342 38.764 2.414 1.00 11.07 106 PHE A N 1
ATOM 882 C CA . PHE A 1 106 ? 25.030 37.767 3.244 1.00 11.65 106 PHE A CA 1
ATOM 883 C C . PHE A 1 106 ? 26.363 37.352 2.647 1.00 12.98 106 PHE A C 1
ATOM 884 O O . PHE A 1 106 ? 27.105 36.585 3.281 1.00 14.54 106 PHE A O 1
ATOM 892 N N . GLY A 1 107 ? 26.688 37.755 1.427 1.00 13.52 107 GLY A N 1
ATOM 893 C CA . GLY A 1 107 ? 27.917 37.461 0.736 1.00 14.14 107 GLY A CA 1
ATOM 894 C C . GLY A 1 107 ? 27.784 36.223 -0.153 1.00 14.13 107 GLY A C 1
ATOM 895 O O . GLY A 1 107 ? 28.445 36.178 -1.206 1.00 16.18 107 GLY A O 1
ATOM 896 N N . SER A 1 108 ? 26.981 35.222 0.237 1.00 13.26 108 SER A N 1
ATOM 897 C CA . SER A 1 108 ? 26.760 34.003 -0.533 1.00 13.07 108 SER A CA 1
ATOM 898 C C . SER A 1 108 ? 25.502 33.305 -0.009 1.00 12.16 108 SER A C 1
ATOM 899 O O . SER A 1 108 ? 25.093 33.539 1.150 1.00 12.14 108 SER A O 1
ATOM 902 N N . VAL A 1 109 ? 24.913 32.429 -0.811 1.00 12.04 109 VAL A N 1
ATOM 903 C CA . VAL A 1 109 ? 23.810 31.617 -0.306 1.00 11.26 109 VAL A CA 1
ATOM 904 C C . VAL A 1 109 ? 24.248 30.735 0.849 1.00 12.09 109 VAL A C 1
ATOM 905 O O . VAL A 1 109 ? 23.533 30.658 1.853 1.00 11.31 109 VAL A O 1
ATOM 909 N N . ASP A 1 110 ? 25.445 30.178 0.776 1.00 12.77 110 ASP A N 1
ATOM 910 C CA . ASP A 1 110 ? 25.867 29.309 1.872 1.00 14.17 110 ASP A CA 1
ATOM 911 C C . ASP A 1 110 ? 26.061 30.092 3.159 1.00 12.46 110 ASP A C 1
ATOM 912 O O . ASP A 1 110 ? 25.753 29.570 4.243 1.00 12.89 110 ASP A O 1
ATOM 921 N N . ASN A 1 111 ? 26.566 31.310 3.102 1.00 13.44 111 ASN A N 1
ATOM 922 C CA . ASN A 1 111 ? 26.665 32.109 4.302 1.00 13.29 111 ASN A CA 1
ATOM 923 C C . ASN A 1 111 ? 25.311 32.374 4.933 1.00 12.31 111 ASN A C 1
ATOM 924 O O . ASN A 1 111 ? 25.110 32.300 6.138 1.00 11.39 111 ASN A O 1
ATOM 929 N N . PHE A 1 112 ? 24.330 32.719 4.068 1.00 10.07 112 PHE A N 1
ATOM 930 C CA . PHE A 1 112 ? 22.958 32.876 4.532 1.00 9.59 112 PHE A CA 1
ATOM 931 C C . PHE A 1 112 ? 22.455 31.597 5.195 1.00 9.18 112 PHE A C 1
ATOM 932 O O . PHE A 1 112 ? 21.844 31.640 6.280 1.00 8.92 112 PHE A O 1
ATOM 940 N N . LYS A 1 113 ? 22.633 30.450 4.567 1.00 9.37 113 LYS A N 1
ATOM 941 C CA . LYS A 1 113 ? 22.098 29.217 5.097 1.00 9.44 113 LYS A CA 1
ATOM 942 C C . LYS A 1 113 ? 22.703 28.940 6.453 1.00 9.19 113 LYS A C 1
ATOM 943 O O . LYS A 1 113 ? 22.001 28.513 7.392 1.00 9.44 113 LYS A O 1
ATOM 949 N N . ALA A 1 114 ? 24.004 29.169 6.615 1.00 10.54 114 ALA A N 1
ATOM 950 C CA . ALA A 1 114 ? 24.645 28.934 7.897 1.00 11.23 114 ALA A CA 1
ATOM 951 C C . ALA A 1 114 ? 24.068 29.858 8.975 1.00 10.17 114 ALA A C 1
ATOM 952 O O . ALA A 1 114 ? 23.835 29.443 10.122 1.00 10.07 114 ALA A O 1
ATOM 954 N N . GLU A 1 115 ? 23.827 31.106 8.618 1.00 9.71 115 GLU A N 1
ATOM 955 C CA A GLU A 1 115 ? 23.258 32.045 9.558 0.71 9.64 115 GLU A CA 1
ATOM 956 C CA B GLU A 1 115 ? 23.267 32.032 9.586 0.28 9.73 115 GLU A CA 1
ATOM 957 C C . GLU A 1 115 ? 21.829 31.677 9.946 1.00 8.29 115 GLU A C 1
ATOM 958 O O . GLU A 1 115 ? 21.454 31.775 11.126 1.00 8.45 115 GLU A O 1
ATOM 969 N N . PHE A 1 116 ? 21.038 31.268 8.965 1.00 7.74 116 PHE A N 1
ATOM 970 C CA . PHE A 1 116 ? 19.678 30.850 9.254 1.00 7.40 116 PHE A CA 1
ATOM 971 C C . PHE A 1 116 ? 19.655 29.596 10.123 1.00 7.26 116 PHE A C 1
ATOM 972 O O . PHE A 1 116 ? 18.900 29.512 11.095 1.00 7.45 116 PHE A O 1
ATOM 980 N N . GLU A 1 117 ? 20.500 28.594 9.806 1.00 7.78 117 GLU A N 1
ATOM 981 C CA A GLU A 1 117 ? 20.634 27.437 10.654 0.49 9.49 117 GLU A CA 1
ATOM 982 C CA B GLU A 1 117 ? 20.528 27.386 10.652 0.51 8.04 117 GLU A CA 1
ATOM 983 C C . GLU A 1 117 ? 20.949 27.764 12.074 1.00 8.63 117 GLU A C 1
ATOM 984 O O . GLU A 1 117 ? 20.411 27.201 13.019 1.00 9.21 117 GLU A O 1
ATOM 995 N N . LYS A 1 118 ? 21.913 28.648 12.236 1.00 9.09 118 LYS A N 1
ATOM 996 C CA . LYS A 1 118 ? 22.364 29.037 13.565 1.00 9.70 118 LYS A CA 1
ATOM 997 C C . LYS A 1 118 ? 21.217 29.695 14.344 1.00 8.97 118 LYS A C 1
ATOM 998 O O . LYS A 1 118 ? 21.010 29.423 15.535 1.00 9.43 118 LYS A O 1
ATOM 1004 N N . ALA A 1 119 ? 20.483 30.592 13.701 1.00 8.49 119 ALA A N 1
ATOM 1005 C CA . ALA A 1 119 ? 19.352 31.275 14.384 1.00 8.57 119 ALA A CA 1
ATOM 1006 C C . ALA A 1 119 ? 18.279 30.242 14.752 1.00 7.70 119 ALA A C 1
ATOM 1007 O O . ALA A 1 119 ? 17.706 30.281 15.836 1.00 8.17 119 ALA A O 1
ATOM 1009 N N . ALA A 1 120 ? 17.966 29.331 13.811 1.00 7.09 120 ALA A N 1
ATOM 1010 C CA . ALA A 1 120 ? 16.958 28.327 14.051 1.00 6.60 120 ALA A CA 1
ATOM 1011 C C . ALA A 1 120 ? 17.385 27.395 15.173 1.00 6.50 120 ALA A C 1
ATOM 1012 O O . ALA A 1 120 ? 16.554 26.974 15.986 1.00 7.73 120 ALA A O 1
ATOM 1014 N N . ALA A 1 121 ? 18.656 27.015 15.210 1.00 7.02 121 ALA A N 1
ATOM 1015 C CA . ALA A 1 121 ? 19.137 26.064 16.222 1.00 6.98 121 ALA A CA 1
ATOM 1016 C C . ALA A 1 121 ? 19.227 26.710 17.606 1.00 7.30 121 ALA A C 1
ATOM 1017 O O . ALA A 1 121 ? 19.066 26.026 18.607 1.00 8.20 121 ALA A O 1
ATOM 1019 N N . SER A 1 122 ? 19.516 28.009 17.648 1.00 7.38 122 SER A N 1
ATOM 1020 C CA A SER A 1 122 ? 19.836 28.653 18.942 0.56 7.52 122 SER A CA 1
ATOM 1021 C CA B SER A 1 122 ? 19.852 28.807 18.849 0.44 7.83 122 SER A CA 1
ATOM 1022 C C . SER A 1 122 ? 18.617 29.321 19.574 1.00 7.68 122 SER A C 1
ATOM 1023 O O . SER A 1 122 ? 18.763 29.862 20.677 1.00 10.00 122 SER A O 1
ATOM 1028 N N . ARG A 1 123 ? 17.461 29.261 18.969 1.00 6.78 123 ARG A N 1
ATOM 1029 C CA . ARG A 1 123 ? 16.202 29.716 19.576 1.00 7.15 123 ARG A CA 1
ATOM 1030 C C . ARG A 1 123 ? 15.806 28.728 20.652 1.00 6.92 123 ARG A C 1
ATOM 1031 O O . ARG A 1 123 ? 15.234 27.675 20.357 1.00 9.22 123 ARG A O 1
ATOM 1039 N N . PHE A 1 124 ? 16.091 29.022 21.918 1.00 6.62 124 PHE A N 1
ATOM 1040 C CA . PHE A 1 124 ? 15.902 28.092 23.003 1.00 6.57 124 PHE A CA 1
ATOM 1041 C C . PHE A 1 124 ? 14.442 28.140 23.483 1.00 6.68 124 PHE A C 1
ATOM 1042 O O . PHE A 1 124 ? 13.897 29.246 23.649 1.00 8.41 124 PHE A O 1
ATOM 1050 N N . GLY A 1 125 ? 13.829 26.990 23.621 1.00 6.23 125 GLY A N 1
ATOM 1051 C CA . GLY A 1 125 ? 12.386 26.920 23.867 1.00 6.11 125 GLY A CA 1
ATOM 1052 C C . GLY A 1 125 ? 11.637 26.951 22.543 1.00 5.64 125 GLY A C 1
ATOM 1053 O O . GLY A 1 125 ? 12.132 26.464 21.532 1.00 6.55 125 GLY A O 1
ATOM 1054 N N . SER A 1 126 ? 10.413 27.475 22.586 1.00 5.56 126 SER A N 1
ATOM 1055 C CA . SER A 1 126 ? 9.563 27.487 21.409 1.00 5.49 126 SER A CA 1
ATOM 1056 C C . SER A 1 126 ? 9.800 28.765 20.603 1.00 5.35 126 SER A C 1
ATOM 1057 O O . SER A 1 126 ? 10.059 29.820 21.186 1.00 5.78 126 SER A O 1
ATOM 1060 N N . GLY A 1 127 ? 9.656 28.711 19.272 1.00 5.28 127 GLY A N 1
ATOM 1061 C CA . GLY A 1 127 ? 9.736 29.927 18.485 1.00 5.67 127 GLY A CA 1
ATOM 1062 C C . GLY A 1 127 ? 9.895 29.610 17.016 1.00 5.30 127 GLY A C 1
ATOM 1063 O O . GLY A 1 127 ? 9.546 28.522 16.560 1.00 5.56 127 GLY A O 1
ATOM 1064 N N . TRP A 1 128 ? 10.379 30.636 16.289 1.00 5.51 128 TRP A N 1
ATOM 1065 C CA . TRP A 1 128 ? 10.447 30.660 14.843 1.00 5.59 128 TRP A CA 1
ATOM 1066 C C . TRP A 1 128 ? 11.746 31.305 14.419 1.00 5.44 128 TRP A C 1
ATOM 1067 O O . TRP A 1 128 ? 12.222 32.245 15.074 1.00 6.47 128 TRP A O 1
ATOM 1078 N N . ALA A 1 129 ? 12.285 30.883 13.280 1.00 5.58 129 ALA A N 1
ATOM 1079 C CA . ALA A 1 129 ? 13.395 31.546 12.601 1.00 5.87 129 ALA A CA 1
ATOM 1080 C C . ALA A 1 129 ? 12.878 32.138 11.279 1.00 5.51 129 ALA A C 1
ATOM 1081 O O . ALA A 1 129 ? 12.055 31.512 10.605 1.00 6.38 129 ALA A O 1
ATOM 1083 N N . TRP A 1 130 ? 13.389 33.303 10.935 1.00 5.59 130 TRP A N 1
ATOM 1084 C CA . TRP A 1 130 ? 12.847 34.080 9.812 1.00 5.34 130 TRP A CA 1
ATOM 1085 C C . TRP A 1 130 ? 13.962 34.623 8.932 1.00 5.57 130 TRP A C 1
ATOM 1086 O O . TRP A 1 130 ? 15.004 35.081 9.414 1.00 6.39 130 TRP A O 1
ATOM 1097 N N . LEU A 1 131 ? 13.659 34.696 7.639 1.00 5.49 131 LEU A N 1
ATOM 1098 C CA . LEU A 1 131 ? 14.344 35.572 6.686 1.00 5.51 131 LEU A CA 1
ATOM 1099 C C . LEU A 1 131 ? 13.417 36.767 6.516 1.00 5.36 131 LEU A C 1
ATOM 1100 O O . LEU A 1 131 ? 12.277 36.595 6.042 1.00 5.80 131 LEU A O 1
ATOM 1105 N N . VAL A 1 132 ? 13.871 37.973 6.898 1.00 5.96 132 VAL A N 1
ATOM 1106 C CA . VAL A 1 132 ? 13.070 39.200 6.797 1.00 6.18 132 VAL A CA 1
ATOM 1107 C C . VAL A 1 132 ? 13.716 40.175 5.851 1.00 6.48 132 VAL A C 1
ATOM 1108 O O . VAL A 1 132 ? 14.946 40.172 5.653 1.00 7.14 132 VAL A O 1
ATOM 1112 N N . LEU A 1 133 ? 12.895 41.057 5.334 1.00 6.88 133 LEU A N 1
ATOM 1113 C CA . LEU A 1 133 ? 13.360 42.266 4.644 1.00 7.03 133 LEU A CA 1
ATOM 1114 C C . LEU A 1 133 ? 13.126 43.422 5.583 1.00 7.96 133 LEU A C 1
ATOM 1115 O O . LEU A 1 133 ? 11.983 43.697 5.977 1.00 9.10 133 LEU A O 1
ATOM 1120 N N A LYS A 1 134 ? 14.175 44.174 5.881 0.52 9.78 134 LYS A N 1
ATOM 1121 N N B LYS A 1 134 ? 14.180 44.098 6.031 0.48 10.65 134 LYS A N 1
ATOM 1122 C CA A LYS A 1 134 ? 14.028 45.444 6.557 0.52 10.34 134 LYS A CA 1
ATOM 1123 C CA B LYS A 1 134 ? 14.288 45.113 7.085 0.48 11.91 134 LYS A CA 1
ATOM 1124 C C A LYS A 1 134 ? 14.420 46.581 5.611 0.52 11.73 134 LYS A C 1
ATOM 1125 C C B LYS A 1 134 ? 15.111 46.280 6.506 0.48 13.19 134 LYS A C 1
ATOM 1126 O O A LYS A 1 134 ? 15.592 46.882 5.426 0.52 11.75 134 LYS A O 1
ATOM 1127 O O B LYS A 1 134 ? 16.272 46.070 6.214 0.48 13.08 134 LYS A O 1
ATOM 1138 N N A GLY A 1 135 ? 13.400 47.163 4.988 0.52 13.86 135 GLY A N 1
ATOM 1139 N N B GLY A 1 135 ? 14.582 47.482 6.253 0.48 15.26 135 GLY A N 1
ATOM 1140 C CA A GLY A 1 135 ? 13.756 48.223 4.074 0.52 15.50 135 GLY A CA 1
ATOM 1141 C CA B GLY A 1 135 ? 15.433 48.506 5.691 0.48 16.48 135 GLY A CA 1
ATOM 1142 C C A GLY A 1 135 ? 14.296 47.648 2.771 0.52 12.88 135 GLY A C 1
ATOM 1143 C C B GLY A 1 135 ? 16.083 48.243 4.350 0.48 13.69 135 GLY A C 1
ATOM 1144 O O A GLY A 1 135 ? 13.747 46.983 1.887 0.52 18.23 135 GLY A O 1
ATOM 1145 O O B GLY A 1 135 ? 17.186 48.650 3.999 0.48 17.01 135 GLY A O 1
ATOM 1146 N N A ASP A 1 136 ? 15.577 48.027 2.717 0.52 13.96 136 ASP A N 1
ATOM 1147 N N B ASP A 1 136 ? 15.249 47.491 3.632 0.48 14.25 136 ASP A N 1
ATOM 1148 C CA A ASP A 1 136 ? 16.288 47.413 1.607 0.52 17.84 136 ASP A CA 1
ATOM 1149 C CA B ASP A 1 136 ? 15.692 47.134 2.274 0.48 14.18 136 ASP A CA 1
ATOM 1150 C C A ASP A 1 136 ? 17.296 46.310 2.015 0.52 17.14 136 ASP A C 1
ATOM 1151 C C B ASP A 1 136 ? 17.027 46.382 2.112 0.48 17.18 136 ASP A C 1
ATOM 1152 O O A ASP A 1 136 ? 18.114 45.955 1.149 0.52 18.58 136 ASP A O 1
ATOM 1153 O O B ASP A 1 136 ? 17.798 46.286 1.157 0.48 16.29 136 ASP A O 1
ATOM 1162 N N . LYS A 1 137 ? 17.242 45.718 3.226 1.00 13.22 137 LYS A N 1
ATOM 1163 C CA . LYS A 1 137 ? 18.257 44.721 3.473 1.00 11.44 137 LYS A CA 1
ATOM 1164 C C . LYS A 1 137 ? 17.644 43.462 4.072 1.00 9.93 137 LYS A C 1
ATOM 1165 O O . LYS A 1 137 ? 16.846 43.538 5.017 1.00 13.21 137 LYS A O 1
ATOM 1171 N N . LEU A 1 138 ? 18.030 42.300 3.583 1.00 8.77 138 LEU A N 1
ATOM 1172 C CA . LEU A 1 138 ? 17.614 41.018 4.135 1.00 8.35 138 LEU A CA 1
ATOM 1173 C C . LEU A 1 138 ? 18.406 40.701 5.398 1.00 8.63 138 LEU A C 1
ATOM 1174 O O . LEU A 1 138 ? 19.569 41.067 5.522 1.00 11.19 138 LEU A O 1
ATOM 1179 N N . ALA A 1 139 ? 17.730 40.004 6.327 1.00 7.33 139 ALA A N 1
ATOM 1180 C CA . ALA A 1 139 ? 18.319 39.668 7.594 1.00 7.73 139 ALA A CA 1
ATOM 1181 C C . ALA A 1 139 ? 17.705 38.375 8.112 1.00 6.86 139 ALA A C 1
ATOM 1182 O O . ALA A 1 139 ? 16.580 38.017 7.759 1.00 7.35 139 ALA A O 1
ATOM 1184 N N . VAL A 1 140 ? 18.461 37.688 8.963 1.00 7.19 140 VAL A N 1
ATOM 1185 C CA . VAL A 1 140 ? 17.974 36.526 9.695 1.00 7.06 140 VAL A CA 1
ATOM 1186 C C . VAL A 1 140 ? 17.694 36.919 11.120 1.00 7.19 140 VAL A C 1
ATOM 1187 O O . VAL A 1 140 ? 18.569 37.507 11.786 1.00 8.68 140 VAL A O 1
ATOM 1191 N N . VAL A 1 141 ? 16.483 36.641 11.590 1.00 7.27 141 VAL A N 1
ATOM 1192 C CA . VAL A 1 141 ? 16.085 36.941 12.960 1.00 7.83 141 VAL A CA 1
ATOM 1193 C C . VAL A 1 141 ? 15.303 35.738 13.501 1.00 7.32 141 VAL A C 1
ATOM 1194 O O . VAL A 1 141 ? 14.863 34.882 12.759 1.00 7.69 141 VAL A O 1
ATOM 1198 N N . SER A 1 142 ? 15.091 35.706 14.820 1.00 9.92 142 SER A N 1
ATOM 1199 C CA . SER A 1 142 ? 14.259 34.659 15.439 1.00 7.83 142 SER A CA 1
ATOM 1200 C C . SER A 1 142 ? 13.321 35.376 16.411 1.00 6.93 142 SER A C 1
ATOM 1201 O O . SER A 1 142 ? 13.614 36.441 16.906 1.00 8.53 142 SER A O 1
ATOM 1204 N N . THR A 1 143 ? 12.218 34.669 16.713 1.00 6.39 143 THR A N 1
ATOM 1205 C CA . THR A 1 143 ? 11.248 35.129 17.695 1.00 6.22 143 THR A CA 1
ATOM 1206 C C . THR A 1 143 ? 10.906 33.979 18.635 1.00 5.78 143 THR A C 1
ATOM 1207 O O . THR A 1 143 ? 11.041 32.803 18.308 1.00 6.37 143 THR A O 1
ATOM 1211 N N . ALA A 1 144 ? 10.420 34.365 19.820 1.00 5.73 144 ALA A N 1
ATOM 1212 C CA . ALA A 1 144 ? 9.935 33.465 20.808 1.00 5.78 144 ALA A CA 1
ATOM 1213 C C . ALA A 1 144 ? 8.461 33.136 20.585 1.00 5.64 144 ALA A C 1
ATOM 1214 O O . ALA A 1 144 ? 7.675 33.984 20.169 1.00 6.20 144 ALA A O 1
ATOM 1216 N N . ASN A 1 145 ? 8.099 31.909 20.956 1.00 5.43 145 ASN A N 1
ATOM 1217 C CA . ASN A 1 145 ? 6.705 31.493 21.046 1.00 5.46 145 ASN A CA 1
ATOM 1218 C C . ASN A 1 145 ? 6.010 31.740 19.715 1.00 5.26 145 ASN A C 1
ATOM 1219 O O . ASN A 1 145 ? 6.502 31.243 18.687 1.00 5.60 145 ASN A O 1
ATOM 1224 N N . GLN A 1 146 ? 4.859 32.424 19.678 1.00 5.09 146 GLN A N 1
ATOM 1225 C CA . GLN A 1 146 ? 4.190 32.720 18.413 1.00 5.24 146 GLN A CA 1
ATOM 1226 C C . GLN A 1 146 ? 4.375 34.183 18.012 1.00 5.35 146 GLN A C 1
ATOM 1227 O O . GLN A 1 146 ? 3.616 34.721 17.205 1.00 6.00 146 GLN A O 1
ATOM 1233 N N . ASP A 1 147 ? 5.424 34.844 18.524 1.00 5.60 147 ASP A N 1
ATOM 1234 C CA . ASP A 1 147 ? 5.712 36.185 18.077 1.00 5.78 147 ASP A CA 1
ATOM 1235 C C . ASP A 1 147 ? 6.148 36.150 16.607 1.00 5.78 147 ASP A C 1
ATOM 1236 O O . ASP A 1 147 ? 6.694 35.168 16.117 1.00 6.63 147 ASP A O 1
ATOM 1241 N N . SER A 1 148 ? 5.930 37.277 15.939 1.00 6.03 148 SER A N 1
ATOM 1242 C CA . SER A 1 148 ? 6.307 37.487 14.550 1.00 6.03 148 SER A CA 1
ATOM 1243 C C . SER A 1 148 ? 7.072 38.780 14.402 1.00 5.85 148 SER A C 1
ATOM 1244 O O . SER A 1 148 ? 6.730 39.752 15.102 1.00 6.08 148 SER A O 1
ATOM 1247 N N . PRO A 1 149 ? 8.024 38.881 13.472 1.00 5.98 149 PRO A N 1
ATOM 1248 C CA . PRO A 1 149 ? 8.652 40.184 13.214 1.00 6.36 149 PRO A CA 1
ATOM 1249 C C . PRO A 1 149 ? 7.660 41.246 12.779 1.00 6.41 149 PRO A C 1
ATOM 1250 O O . PRO A 1 149 ? 7.929 42.432 12.949 1.00 6.97 149 PRO A O 1
ATOM 1254 N N . LEU A 1 150 ? 6.501 40.849 12.238 1.00 6.15 150 LEU A N 1
ATOM 1255 C CA . LEU A 1 150 ? 5.486 41.861 11.901 1.00 6.48 150 LEU A CA 1
ATOM 1256 C C . LEU A 1 150 ? 5.006 42.601 13.119 1.00 6.97 150 LEU A C 1
ATOM 1257 O O . LEU A 1 150 ? 4.413 43.687 12.971 1.00 8.12 150 LEU A O 1
ATOM 1262 N N . MET A 1 151 ? 5.158 42.017 14.335 1.00 6.57 151 MET A N 1
ATOM 1263 C CA . MET A 1 151 ? 4.759 42.701 15.544 1.00 7.05 151 MET A CA 1
ATOM 1264 C C . MET A 1 151 ? 5.695 43.851 15.930 1.00 7.49 151 MET A C 1
ATOM 1265 O O . MET A 1 151 ? 5.278 44.673 16.759 1.00 8.79 151 MET A O 1
ATOM 1270 N N . GLY A 1 152 ? 6.885 43.894 15.374 1.00 7.71 152 GLY A N 1
ATOM 1271 C CA . GLY A 1 152 ? 7.831 44.943 15.627 1.00 8.30 152 GLY A CA 1
ATOM 1272 C C . GLY A 1 152 ? 8.753 44.599 16.796 1.00 8.09 152 GLY A C 1
ATOM 1273 O O . GLY A 1 152 ? 8.566 43.667 17.563 1.00 8.24 152 GLY A O 1
ATOM 1274 N N . GLU A 1 153 ? 9.800 45.462 16.908 1.00 8.62 153 GLU A N 1
ATOM 1275 C CA . GLU A 1 153 ? 10.886 45.217 17.856 1.00 9.48 153 GLU A CA 1
ATOM 1276 C C . GLU A 1 153 ? 10.411 45.281 19.291 1.00 10.05 153 GLU A C 1
ATOM 1277 O O . GLU A 1 153 ? 10.823 44.464 20.124 1.00 11.23 153 GLU A O 1
ATOM 1283 N N . ALA A 1 154 ? 9.589 46.316 19.615 1.00 11.01 154 ALA A N 1
ATOM 1284 C CA . ALA A 1 154 ? 9.207 46.468 21.015 1.00 13.03 154 ALA A CA 1
ATOM 1285 C C . ALA A 1 154 ? 8.552 45.226 21.571 1.00 12.55 154 ALA A C 1
ATOM 1286 O O . ALA A 1 154 ? 8.835 44.786 22.692 1.00 16.26 154 ALA A O 1
ATOM 1288 N N . ILE A 1 155 ? 7.679 44.627 20.813 1.00 9.67 155 ILE A N 1
ATOM 1289 C CA . ILE A 1 155 ? 6.975 43.458 21.260 1.00 10.04 155 ILE A CA 1
ATOM 1290 C C . ILE A 1 155 ? 7.810 42.201 21.100 1.00 9.50 155 ILE A C 1
ATOM 1291 O O . ILE A 1 155 ? 7.879 41.371 22.012 1.00 11.78 155 ILE A O 1
ATOM 1296 N N . SER A 1 156 ? 8.357 41.992 19.885 1.00 9.22 156 SER A N 1
ATOM 1297 C CA . SER A 1 156 ? 8.875 40.660 19.536 1.00 9.01 156 SER A CA 1
ATOM 1298 C C . SER A 1 156 ? 10.390 40.551 19.625 1.00 8.92 156 SER A C 1
ATOM 1299 O O . SER A 1 156 ? 10.898 39.429 19.512 1.00 9.14 156 SER A O 1
ATOM 1302 N N . GLY A 1 157 ? 11.111 41.677 19.757 1.00 9.47 157 GLY A N 1
ATOM 1303 C CA . GLY A 1 157 ? 12.545 41.632 19.672 1.00 9.31 157 GLY A CA 1
ATOM 1304 C C . GLY A 1 157 ? 13.089 41.482 18.274 1.00 9.59 157 GLY A C 1
ATOM 1305 O O . GLY A 1 157 ? 14.302 41.328 18.150 1.00 13.69 157 GLY A O 1
ATOM 1306 N N . ALA A 1 158 ? 12.240 41.558 17.277 1.00 8.58 158 ALA A N 1
ATOM 1307 C CA . ALA A 1 158 ? 12.625 41.446 15.875 1.00 9.29 158 ALA A CA 1
ATOM 1308 C C . ALA A 1 158 ? 11.705 42.343 15.068 1.00 8.00 158 ALA A C 1
ATOM 1309 O O . ALA A 1 158 ? 10.667 42.793 15.504 1.00 8.50 158 ALA A O 1
ATOM 1311 N N . SER A 1 159 ? 12.081 42.574 13.803 1.00 8.37 159 SER A N 1
ATOM 1312 C CA . SER A 1 159 ? 11.243 43.348 12.906 1.00 7.72 159 SER A CA 1
ATOM 1313 C C . SER A 1 159 ? 11.607 42.981 11.457 1.00 7.65 159 SER A C 1
ATOM 1314 O O . SER A 1 159 ? 12.557 42.254 11.192 1.00 8.89 159 SER A O 1
ATOM 1317 N N . GLY A 1 160 ? 10.795 43.512 10.561 1.00 7.78 160 GLY A N 1
ATOM 1318 C CA . GLY A 1 160 ? 10.926 43.261 9.147 1.00 8.20 160 GLY A CA 1
ATOM 1319 C C . GLY A 1 160 ? 9.753 42.422 8.615 1.00 7.26 160 GLY A C 1
ATOM 1320 O O . GLY A 1 160 ? 9.030 41.776 9.350 1.00 8.68 160 GLY A O 1
ATOM 1321 N N . PHE A 1 161 ? 9.649 42.447 7.280 1.00 6.88 161 PHE A N 1
ATOM 1322 C CA . PHE A 1 161 ? 8.655 41.677 6.576 1.00 6.53 161 PHE A CA 1
ATOM 1323 C C . PHE A 1 161 ? 9.151 40.259 6.365 1.00 5.84 161 PHE A C 1
ATOM 1324 O O . PHE A 1 161 ? 10.243 40.088 5.792 1.00 6.16 161 PHE A O 1
ATOM 1332 N N . PRO A 1 162 ? 8.435 39.222 6.801 1.00 5.81 162 PRO A N 1
ATOM 1333 C CA . PRO A 1 162 ? 8.948 37.859 6.701 1.00 5.65 162 PRO A CA 1
ATOM 1334 C C . PRO A 1 162 ? 8.814 37.296 5.302 1.00 5.52 162 PRO A C 1
ATOM 1335 O O . PRO A 1 162 ? 7.713 37.032 4.801 1.00 7.18 162 PRO A O 1
ATOM 1339 N N . ILE A 1 163 ? 9.941 37.098 4.654 1.00 5.51 163 ILE A N 1
ATOM 1340 C CA . ILE A 1 163 ? 10.008 36.463 3.344 1.00 5.37 163 ILE A CA 1
ATOM 1341 C C . ILE A 1 163 ? 9.669 34.990 3.448 1.00 5.22 163 ILE A C 1
ATOM 1342 O O . ILE A 1 163 ? 8.890 34.472 2.625 1.00 5.78 163 ILE A O 1
ATOM 1347 N N . MET A 1 164 ? 10.266 34.308 4.424 1.00 5.43 164 MET A N 1
ATOM 1348 C CA . MET A 1 164 ? 9.944 32.912 4.736 1.00 5.23 164 MET A CA 1
ATOM 1349 C C . MET A 1 164 ? 10.306 32.694 6.203 1.00 5.44 164 MET A C 1
ATOM 1350 O O . MET A 1 164 ? 10.901 33.549 6.858 1.00 5.73 164 MET A O 1
ATOM 1355 N N . GLY A 1 165 ? 9.916 31.514 6.719 1.00 5.58 165 GLY A N 1
ATOM 1356 C CA . GLY A 1 165 ? 10.334 31.173 8.056 1.00 6.78 165 GLY A CA 1
ATOM 1357 C C . GLY A 1 165 ? 10.151 29.710 8.330 1.00 5.56 165 GLY A C 1
ATOM 1358 O O . GLY A 1 165 ? 9.509 28.951 7.603 1.00 6.20 165 GLY A O 1
ATOM 1359 N N . LEU A 1 166 ? 10.763 29.310 9.479 1.00 5.34 166 LEU A N 1
ATOM 1360 C CA . LEU A 1 166 ? 10.766 27.940 9.938 1.00 5.23 166 LEU A CA 1
ATOM 1361 C C . LEU A 1 166 ? 10.223 27.885 11.362 1.00 5.13 166 LEU A C 1
ATOM 1362 O O . LEU A 1 166 ? 10.757 28.548 12.264 1.00 5.79 166 LEU A O 1
ATOM 1367 N N . ASP A 1 167 ? 9.216 27.069 11.573 1.00 5.16 167 ASP A N 1
ATOM 1368 C CA . ASP A 1 167 ? 8.646 26.766 12.889 1.00 4.95 167 ASP A CA 1
ATOM 1369 C C . ASP A 1 167 ? 9.601 25.850 13.644 1.00 5.16 167 ASP A C 1
ATOM 1370 O O . ASP A 1 167 ? 9.873 24.745 13.160 1.00 6.23 167 ASP A O 1
ATOM 1375 N N . VAL A 1 168 ? 10.084 26.288 14.811 1.00 5.13 168 VAL A N 1
ATOM 1376 C CA . VAL A 1 168 ? 10.930 25.417 15.645 1.00 5.20 168 VAL A CA 1
ATOM 1377 C C . VAL A 1 168 ? 10.274 25.077 16.980 1.00 5.41 168 VAL A C 1
ATOM 1378 O O . VAL A 1 168 ? 10.961 24.603 17.887 1.00 6.10 168 VAL A O 1
ATOM 1382 N N . TRP A 1 169 ? 8.941 25.212 17.079 1.00 5.29 169 TRP A N 1
ATOM 1383 C CA . TRP A 1 169 ? 8.242 24.544 18.173 1.00 5.34 169 TRP A CA 1
ATOM 1384 C C . TRP A 1 169 ? 8.438 23.024 18.053 1.00 5.43 169 TRP A C 1
ATOM 1385 O O . TRP A 1 169 ? 8.463 22.465 16.963 1.00 5.56 169 TRP A O 1
ATOM 1396 N N . GLU A 1 170 ? 8.523 22.344 19.217 1.00 5.43 170 GLU A N 1
ATOM 1397 C CA . GLU A 1 170 ? 8.742 20.930 19.226 1.00 5.61 170 GLU A CA 1
ATOM 1398 C C . GLU A 1 170 ? 7.639 20.172 18.492 1.00 5.76 170 GLU A C 1
ATOM 1399 O O . GLU A 1 170 ? 7.958 19.128 17.882 1.00 6.18 170 GLU A O 1
ATOM 1405 N N . HIS A 1 171 ? 6.391 20.612 18.512 1.00 5.68 171 HIS A N 1
ATOM 1406 C CA . HIS A 1 171 ? 5.369 19.854 17.803 1.00 5.86 171 HIS A CA 1
ATOM 1407 C C . HIS A 1 171 ? 5.677 19.743 16.308 1.00 5.83 171 HIS A C 1
ATOM 1408 O O . HIS A 1 171 ? 5.118 18.829 15.676 1.00 6.66 171 HIS A O 1
ATOM 1415 N N . ALA A 1 172 ? 6.473 20.639 15.748 1.00 5.53 172 ALA A N 1
ATOM 1416 C CA . ALA A 1 172 ? 6.766 20.621 14.325 1.00 5.65 172 ALA A CA 1
ATOM 1417 C C . ALA A 1 172 ? 7.735 19.504 13.952 1.00 5.81 172 ALA A C 1
ATOM 1418 O O . ALA A 1 172 ? 7.833 19.177 12.761 1.00 6.95 172 ALA A O 1
ATOM 1420 N N . TYR A 1 173 ? 8.495 18.948 14.913 1.00 5.88 173 TYR A N 1
ATOM 1421 C CA . TYR A 1 173 ? 9.549 18.015 14.587 1.00 6.31 173 TYR A CA 1
ATOM 1422 C C . TYR A 1 173 ? 9.686 16.836 15.549 1.00 6.52 173 TYR A C 1
ATOM 1423 O O . TYR A 1 173 ? 10.517 15.955 15.316 1.00 6.96 173 TYR A O 1
ATOM 1432 N N . PHE A 1 174 ? 8.893 16.764 16.629 1.00 8.25 174 PHE A N 1
ATOM 1433 C CA . PHE A 1 174 ? 9.128 15.719 17.620 1.00 8.63 174 PHE A CA 1
ATOM 1434 C C . PHE A 1 174 ? 8.913 14.334 17.082 1.00 8.45 174 PHE A C 1
ATOM 1435 O O . PHE A 1 174 ? 9.677 13.427 17.403 1.00 9.29 174 PHE A O 1
ATOM 1443 N N . LEU A 1 175 ? 7.846 14.075 16.339 1.00 9.22 175 LEU A N 1
ATOM 1444 C CA . LEU A 1 175 ? 7.550 12.713 15.943 1.00 10.48 175 LEU A CA 1
ATOM 1445 C C . LEU A 1 175 ? 8.660 12.074 15.137 1.00 10.00 175 LEU A C 1
ATOM 1446 O O . LEU A 1 175 ? 8.989 10.919 15.349 1.00 12.30 175 LEU A O 1
ATOM 1451 N N . LYS A 1 176 ? 9.168 12.819 14.158 1.00 8.94 176 LYS A N 1
ATOM 1452 C CA . LYS A 1 176 ? 10.219 12.256 13.288 1.00 9.26 176 LYS A CA 1
ATOM 1453 C C . LYS A 1 176 ? 11.622 12.474 13.834 1.00 8.83 176 LYS A C 1
ATOM 1454 O O . LYS A 1 176 ? 12.496 11.653 13.620 1.00 11.07 176 LYS A O 1
ATOM 1460 N N . PHE A 1 177 ? 11.854 13.585 14.488 1.00 8.44 177 PHE A N 1
ATOM 1461 C CA . PHE A 1 177 ? 13.197 14.021 14.850 1.00 8.12 177 PHE A CA 1
ATOM 1462 C C . PHE A 1 177 ? 13.491 14.034 16.319 1.00 8.69 177 PHE A C 1
ATOM 1463 O O . PHE A 1 177 ? 14.647 14.266 16.707 1.00 9.80 177 PHE A O 1
ATOM 1471 N N . GLN A 1 178 ? 12.485 13.836 17.215 1.00 9.00 178 GLN A N 1
ATOM 1472 C CA A GLN A 1 178 ? 12.737 13.872 18.650 0.47 9.52 178 GLN A CA 1
ATOM 1473 C CA B GLN A 1 178 ? 12.651 13.901 18.662 0.54 10.59 178 GLN A CA 1
ATOM 1474 C C . GLN A 1 178 ? 13.344 15.237 18.999 1.00 8.91 178 GLN A C 1
ATOM 1475 O O . GLN A 1 178 ? 12.779 16.278 18.667 1.00 9.43 178 GLN A O 1
ATOM 1486 N N . ASN A 1 179 ? 14.460 15.235 19.707 1.00 10.30 179 ASN A N 1
ATOM 1487 C CA A ASN A 1 179 ? 15.190 16.420 20.085 0.52 10.01 179 ASN A CA 1
ATOM 1488 C CA B ASN A 1 179 ? 15.069 16.551 20.063 0.48 10.36 179 ASN A CA 1
ATOM 1489 C C . ASN A 1 179 ? 16.183 16.896 19.076 1.00 10.35 179 ASN A C 1
ATOM 1490 O O . ASN A 1 179 ? 16.958 17.847 19.324 1.00 11.33 179 ASN A O 1
ATOM 1499 N N . ARG A 1 180 ? 16.267 16.210 17.923 1.00 9.08 180 ARG A N 1
ATOM 1500 C CA . ARG A 1 180 ? 17.324 16.492 16.929 1.00 8.88 180 ARG A CA 1
ATOM 1501 C C . ARG A 1 180 ? 16.879 17.635 16.013 1.00 8.05 180 ARG A C 1
ATOM 1502 O O . ARG A 1 180 ? 16.752 17.505 14.799 1.00 7.98 180 ARG A O 1
ATOM 1517 N N . ARG A 1 181 ? 16.680 18.814 16.624 1.00 7.84 181 ARG A N 1
ATOM 1518 C CA . ARG A 1 181 ? 16.261 19.958 15.841 1.00 7.10 181 ARG A CA 1
ATOM 1519 C C . ARG A 1 181 ? 17.217 20.237 14.667 1.00 6.82 181 ARG A C 1
ATOM 1520 O O . ARG A 1 181 ? 16.757 20.596 13.587 1.00 6.81 181 ARG A O 1
ATOM 1528 N N . PRO A 1 182 ? 18.539 20.099 14.829 1.00 7.51 182 PRO A N 1
ATOM 1529 C CA . PRO A 1 182 ? 19.406 20.381 13.661 1.00 7.65 182 PRO A CA 1
ATOM 1530 C C . PRO A 1 182 ? 19.072 19.490 12.473 1.00 7.09 182 PRO A C 1
ATOM 1531 O O . PRO A 1 182 ? 19.243 19.951 11.330 1.00 7.71 182 PRO A O 1
ATOM 1535 N N . ASP A 1 183 ? 18.670 18.255 12.675 1.00 7.50 183 ASP A N 1
ATOM 1536 C CA . ASP A 1 183 ? 18.328 17.367 11.574 1.00 7.71 183 ASP A CA 1
ATOM 1537 C C . ASP A 1 183 ? 17.056 17.844 10.857 1.00 7.33 183 ASP A C 1
ATOM 1538 O O . ASP A 1 183 ? 16.943 17.776 9.632 1.00 8.56 183 ASP A O 1
ATOM 1543 N N . TYR A 1 184 ? 16.077 18.347 11.646 1.00 6.87 184 TYR A N 1
ATOM 1544 C CA . TYR A 1 184 ? 14.864 18.945 11.092 1.00 6.45 184 TYR A CA 1
ATOM 1545 C C . TYR A 1 184 ? 15.197 20.191 10.274 1.00 5.91 184 TYR A C 1
ATOM 1546 O O . TYR A 1 184 ? 14.678 20.394 9.162 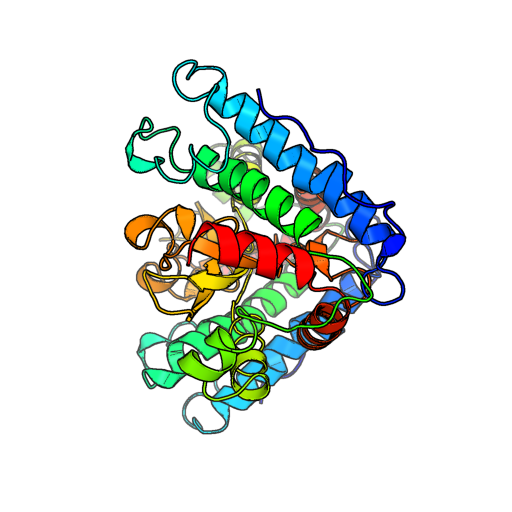1.00 6.39 184 TYR A O 1
ATOM 1555 N N . ILE A 1 185 ? 16.074 21.053 10.814 1.00 6.25 185 ILE A N 1
ATOM 1556 C CA . ILE A 1 185 ? 16.495 22.250 10.113 1.00 6.62 185 ILE A CA 1
ATOM 1557 C C . ILE A 1 185 ? 17.139 21.888 8.763 1.00 7.19 185 ILE A C 1
ATOM 1558 O O . ILE A 1 185 ? 16.888 22.547 7.764 1.00 7.82 185 ILE A O 1
ATOM 1563 N N . LYS A 1 186 ? 17.962 20.823 8.742 1.00 7.61 186 LYS A N 1
ATOM 1564 C CA . LYS A 1 186 ? 18.551 20.403 7.479 1.00 8.97 186 LYS A CA 1
ATOM 1565 C C . LYS A 1 186 ? 17.459 20.036 6.478 1.00 6.89 186 LYS A C 1
ATOM 1566 O O . LYS A 1 186 ? 17.569 20.356 5.280 1.00 7.40 186 LYS A O 1
ATOM 1578 N N . GLU A 1 187 ? 16.432 19.316 6.924 1.00 6.56 187 GLU A N 1
ATOM 1579 C CA . GLU A 1 187 ? 15.352 18.900 6.000 1.00 6.77 187 GLU A CA 1
ATOM 1580 C C . GLU A 1 187 ? 14.593 20.118 5.499 1.00 6.35 187 GLU A C 1
ATOM 1581 O O . GLU A 1 187 ? 14.064 20.104 4.374 1.00 7.00 187 GLU A O 1
ATOM 1587 N N . PHE A 1 188 ? 14.508 21.207 6.291 1.00 6.47 188 PHE A N 1
ATOM 1588 C CA . PHE A 1 188 ? 13.825 22.397 5.807 1.00 6.41 188 PHE A CA 1
ATOM 1589 C C . PHE A 1 188 ? 14.393 22.876 4.501 1.00 6.01 188 PHE A C 1
ATOM 1590 O O . PHE A 1 188 ? 13.644 23.366 3.641 1.00 6.32 188 PHE A O 1
ATOM 1598 N N . TRP A 1 189 ? 15.712 22.765 4.255 1.00 6.39 189 TRP A N 1
ATOM 1599 C CA . TRP A 1 189 ? 16.217 23.257 2.973 1.00 6.19 189 TRP A CA 1
ATOM 1600 C C . TRP A 1 189 ? 15.618 22.514 1.802 1.00 5.94 189 TRP A C 1
ATOM 1601 O O . TRP A 1 189 ? 15.594 23.069 0.689 1.00 6.61 189 TRP A O 1
ATOM 1612 N N . ASN A 1 190 ? 15.166 21.262 1.981 1.00 5.75 190 ASN A N 1
ATOM 1613 C CA . ASN A 1 190 ? 14.542 20.515 0.908 1.00 5.83 190 ASN A CA 1
ATOM 1614 C C . ASN A 1 190 ? 13.092 20.906 0.615 1.00 5.53 190 ASN A C 1
ATOM 1615 O O . ASN A 1 190 ? 12.571 20.548 -0.423 1.00 6.77 190 ASN A O 1
ATOM 1620 N N . VAL A 1 191 ? 12.465 21.627 1.552 1.00 5.40 191 VAL A N 1
ATOM 1621 C CA . VAL A 1 191 ? 11.064 21.986 1.426 1.00 5.48 191 VAL A CA 1
ATOM 1622 C C . VAL A 1 191 ? 10.785 23.480 1.546 1.00 5.13 191 VAL A C 1
ATOM 1623 O O . VAL A 1 191 ? 9.627 23.876 1.370 1.00 5.59 191 VAL A O 1
ATOM 1627 N N . VAL A 1 192 ? 11.765 24.340 1.800 1.00 5.49 192 VAL A N 1
ATOM 1628 C CA . VAL A 1 192 ? 11.465 25.770 1.790 1.00 5.54 192 VAL A CA 1
ATOM 1629 C C . VAL A 1 192 ? 11.049 26.126 0.371 1.00 5.21 192 VAL A C 1
ATOM 1630 O O . VAL A 1 192 ? 11.711 25.806 -0.620 1.00 6.06 192 VAL A O 1
ATOM 1634 N N . ASN A 1 193 ? 9.910 26.829 0.265 1.00 5.44 193 ASN A N 1
ATOM 1635 C CA . ASN A 1 193 ? 9.330 27.129 -1.044 1.00 5.19 193 ASN A CA 1
ATOM 1636 C C . ASN A 1 193 ? 9.961 28.389 -1.572 1.00 5.03 193 ASN A C 1
ATOM 1637 O O . ASN A 1 193 ? 9.519 29.509 -1.245 1.00 5.21 193 ASN A O 1
ATOM 1642 N N . TRP A 1 194 ? 11.018 28.271 -2.379 1.00 5.26 194 TRP A N 1
ATOM 1643 C CA . TRP A 1 194 ? 11.677 29.473 -2.866 1.00 5.17 194 TRP A CA 1
ATOM 1644 C C . TRP A 1 194 ? 10.787 30.236 -3.820 1.00 5.12 194 TRP A C 1
ATOM 1645 O O . TRP A 1 194 ? 10.998 31.442 -3.997 1.00 5.59 194 TRP A O 1
ATOM 1656 N N . ASP A 1 195 ? 9.793 29.594 -4.463 1.00 5.17 195 ASP A N 1
ATOM 1657 C CA . ASP A 1 195 ? 8.900 30.299 -5.341 1.00 5.35 195 ASP A CA 1
ATOM 1658 C C . ASP A 1 195 ? 8.040 31.300 -4.554 1.00 5.27 195 ASP A C 1
ATOM 1659 O O . ASP A 1 195 ? 7.817 32.439 -4.989 1.00 5.65 195 ASP A O 1
ATOM 1664 N N . GLU A 1 196 ? 7.530 30.883 -3.389 1.00 5.14 196 GLU A N 1
ATOM 1665 C CA . GLU A 1 196 ? 6.729 31.779 -2.585 1.00 5.21 196 GLU A CA 1
ATOM 1666 C C . GLU A 1 196 ? 7.598 32.877 -1.984 1.00 4.97 196 GLU A C 1
ATOM 1667 O O . GLU A 1 196 ? 7.212 34.046 -1.918 1.00 5.48 196 GLU A O 1
ATOM 1673 N N . ALA A 1 197 ? 8.802 32.489 -1.524 1.00 5.05 197 ALA A N 1
ATOM 1674 C CA . ALA A 1 197 ? 9.740 33.495 -1.014 1.00 5.04 197 ALA A CA 1
ATOM 1675 C C . ALA A 1 197 ? 10.006 34.544 -2.076 1.00 5.25 197 ALA A C 1
ATOM 1676 O O . ALA A 1 197 ? 10.052 35.749 -1.803 1.00 5.47 197 ALA A O 1
ATOM 1678 N N . ALA A 1 198 ? 10.250 34.108 -3.325 1.00 5.10 198 ALA A N 1
ATOM 1679 C CA . ALA A 1 198 ? 10.508 35.006 -4.419 1.00 5.53 198 ALA A CA 1
ATOM 1680 C C . ALA A 1 198 ? 9.322 35.914 -4.700 1.00 5.49 198 ALA A C 1
ATOM 1681 O O . ALA A 1 198 ? 9.521 37.110 -4.992 1.00 5.70 198 ALA A O 1
ATOM 1683 N N . ALA A 1 199 ? 8.122 35.381 -4.638 1.00 5.12 199 ALA A N 1
ATOM 1684 C CA . ALA A 1 199 ? 6.922 36.208 -4.891 1.00 5.50 199 ALA A CA 1
ATOM 1685 C C . ALA A 1 199 ? 6.783 37.254 -3.815 1.00 5.18 199 ALA A C 1
ATOM 1686 O O . ALA A 1 199 ? 6.428 38.435 -4.095 1.00 5.77 199 ALA A O 1
ATOM 1688 N N . ARG A 1 200 ? 6.993 36.897 -2.546 1.00 5.10 200 ARG A N 1
ATOM 1689 C CA . ARG A 1 200 ? 6.910 37.837 -1.454 1.00 5.27 200 ARG A CA 1
ATOM 1690 C C . ARG A 1 200 ? 7.988 38.913 -1.573 1.00 5.45 200 ARG A C 1
ATOM 1691 O O . ARG A 1 200 ? 7.742 40.103 -1.358 1.00 6.04 200 ARG A O 1
ATOM 1699 N N . PHE A 1 201 ? 9.204 38.486 -1.967 1.00 5.44 201 PHE A N 1
ATOM 1700 C CA . PHE A 1 201 ? 10.279 39.456 -2.194 1.00 5.59 201 PHE A CA 1
ATOM 1701 C C . PHE A 1 201 ? 9.925 40.405 -3.322 1.00 5.76 201 PHE A C 1
ATOM 1702 O O . PHE A 1 201 ? 10.182 41.606 -3.235 1.00 6.35 201 PHE A O 1
ATOM 1710 N N . ALA A 1 202 ? 9.352 39.892 -4.430 1.00 5.66 202 ALA A N 1
ATOM 1711 C CA . ALA A 1 202 ? 9.005 40.767 -5.548 1.00 5.78 202 ALA A CA 1
ATOM 1712 C C . ALA A 1 202 ? 8.001 41.825 -5.133 1.00 6.04 202 ALA A C 1
ATOM 1713 O O . ALA A 1 202 ? 8.084 42.976 -5.586 1.00 6.50 202 ALA A O 1
ATOM 1715 N N . ALA A 1 203 ? 7.041 41.464 -4.276 1.00 5.74 203 ALA A N 1
ATOM 1716 C CA . ALA A 1 203 ? 6.017 42.394 -3.848 1.00 5.80 203 ALA A CA 1
ATOM 1717 C C . ALA A 1 203 ? 6.590 43.507 -2.945 1.00 6.38 203 ALA A C 1
ATOM 1718 O O . ALA A 1 203 ? 6.008 44.579 -2.868 1.00 7.44 203 ALA A O 1
ATOM 1720 N N . LYS A 1 204 ? 7.678 43.205 -2.203 1.00 6.66 204 LYS A N 1
ATOM 1721 C CA . LYS A 1 204 ? 8.150 44.072 -1.147 1.00 7.60 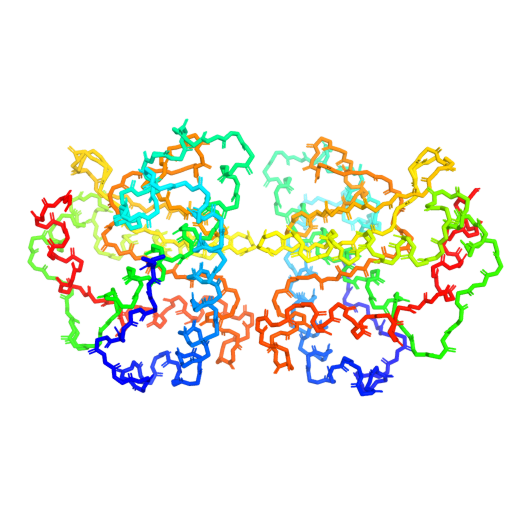204 LYS A CA 1
ATOM 1722 C C . LYS A 1 204 ? 9.515 44.720 -1.393 1.00 7.87 204 LYS A C 1
ATOM 1723 O O . LYS A 1 204 ? 9.862 45.671 -0.669 1.00 10.11 204 LYS A O 1
ATOM 1729 N N . LYS A 1 205 ? 10.287 44.280 -2.354 1.00 8.38 205 LYS A N 1
ATOM 1730 C CA . LYS A 1 205 ? 11.637 44.783 -2.603 1.00 9.55 205 LYS A CA 1
ATOM 1731 C C . LYS A 1 205 ? 11.632 46.240 -3.097 1.00 11.70 205 LYS A C 1
ATOM 1732 O O . LYS A 1 205 ? 10.608 46.747 -3.554 1.00 10.65 205 LYS A O 1
ATOM 1742 N N A SER B 1 1 ? 32.046 16.181 36.074 0.79 19.14 1 SER B N 1
ATOM 1743 N N B SER B 1 1 ? 30.928 17.538 33.878 0.21 23.83 1 SER B N 1
ATOM 1744 C CA A SER B 1 1 ? 31.127 16.357 34.928 0.79 17.88 1 SER B CA 1
ATOM 1745 C CA B SER B 1 1 ? 31.049 16.625 35.002 0.21 18.13 1 SER B CA 1
ATOM 1746 C C . SER B 1 1 ? 29.731 16.010 35.466 1.00 15.08 1 SER B C 1
ATOM 1747 O O . SER B 1 1 ? 29.553 15.102 36.267 1.00 17.56 1 SER B O 1
ATOM 1752 N N . TYR B 1 2 ? 28.731 16.680 34.956 1.00 11.46 2 TYR B N 1
ATOM 1753 C CA . TYR B 1 2 ? 27.391 16.212 35.111 1.00 11.37 2 TYR B CA 1
ATOM 1754 C C . TYR B 1 2 ? 27.225 14.880 34.414 1.00 10.96 2 TYR B C 1
ATOM 1755 O O . TYR B 1 2 ? 27.860 14.611 33.397 1.00 11.57 2 TYR B O 1
ATOM 1764 N N . THR B 1 3 ? 26.307 14.084 34.940 1.00 12.02 3 THR B N 1
ATOM 1765 C CA . THR B 1 3 ? 25.921 12.852 34.316 1.00 11.76 3 THR B CA 1
ATOM 1766 C C . THR B 1 3 ? 24.398 12.728 34.285 1.00 11.49 3 THR B C 1
ATOM 1767 O O . THR B 1 3 ? 23.675 13.326 35.044 1.00 13.28 3 THR B O 1
ATOM 1771 N N . LEU B 1 4 ? 23.892 11.909 33.348 1.00 11.50 4 LEU B N 1
ATOM 1772 C CA . LEU B 1 4 ? 22.459 11.616 33.314 1.00 11.15 4 LEU B CA 1
ATOM 1773 C C . LEU B 1 4 ? 22.115 10.732 34.480 1.00 10.80 4 LEU B C 1
ATOM 1774 O O . LEU B 1 4 ? 22.655 9.620 34.573 1.00 12.46 4 LEU B O 1
ATOM 1779 N N . PRO B 1 5 ? 21.236 11.163 35.402 1.00 11.44 5 PRO B N 1
ATOM 1780 C CA . PRO B 1 5 ? 20.965 10.338 36.563 1.00 11.79 5 PRO B CA 1
ATOM 1781 C C . PRO B 1 5 ? 20.131 9.162 36.138 1.00 12.02 5 PRO B C 1
ATOM 1782 O O . PRO B 1 5 ? 19.199 9.299 35.363 1.00 13.69 5 PRO B O 1
ATOM 1786 N N . SER B 1 6 ? 20.369 7.989 36.719 1.00 13.34 6 SER B N 1
ATOM 1787 C CA . SER B 1 6 ? 19.437 6.896 36.568 1.00 14.79 6 SER B CA 1
ATOM 1788 C C . SER B 1 6 ? 18.135 7.266 37.236 1.00 13.23 6 SER B C 1
ATOM 1789 O O . SER B 1 6 ? 18.095 8.011 38.220 1.00 13.84 6 SER B O 1
ATOM 1792 N N . LEU B 1 7 ? 17.028 6.814 36.651 1.00 15.06 7 LEU B N 1
ATOM 1793 C CA . LEU B 1 7 ? 15.720 7.064 37.230 1.00 15.54 7 LEU B CA 1
ATOM 1794 C C . LEU B 1 7 ? 15.472 6.249 38.492 1.00 14.79 7 LEU B C 1
ATOM 1795 O O . LEU B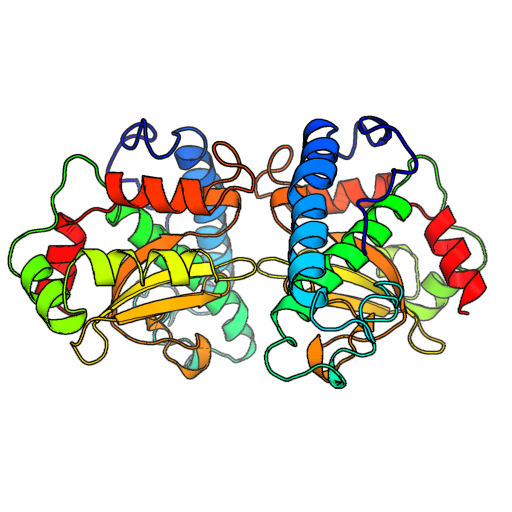 1 7 ? 16.088 5.203 38.657 1.00 20.33 7 LEU B O 1
ATOM 1800 N N . PRO B 1 8 ? 14.503 6.691 39.313 1.00 13.70 8 PRO B N 1
ATOM 1801 C CA . PRO B 1 8 ? 14.191 5.888 40.504 1.00 15.50 8 PRO B CA 1
ATOM 1802 C C . PRO B 1 8 ? 13.322 4.686 40.215 1.00 14.84 8 PRO B C 1
ATOM 1803 O O . PRO B 1 8 ? 12.901 3.956 41.120 1.00 19.28 8 PRO B O 1
ATOM 1807 N N . TYR B 1 9 ? 12.991 4.439 39.012 1.00 13.32 9 TYR B N 1
ATOM 1808 C CA . TYR B 1 9 ? 11.930 3.505 38.595 1.00 13.46 9 TYR B CA 1
ATOM 1809 C C . TYR B 1 9 ? 12.198 3.156 37.131 1.00 12.84 9 TYR B C 1
ATOM 1810 O O . TYR B 1 9 ? 12.960 3.837 36.393 1.00 12.95 9 TYR B O 1
ATOM 1819 N N . ALA B 1 10 ? 11.566 2.069 36.648 1.00 12.74 10 ALA B N 1
ATOM 1820 C CA . ALA B 1 10 ? 11.504 1.684 35.263 1.00 13.26 10 ALA B CA 1
ATOM 1821 C C . ALA B 1 10 ? 10.773 2.696 34.427 1.00 11.48 10 ALA B C 1
ATOM 1822 O O . ALA B 1 10 ? 9.911 3.425 34.959 1.00 12.77 10 ALA B O 1
ATOM 1824 N N . TYR B 1 11 ? 10.971 2.730 33.130 1.00 12.44 11 TYR B N 1
ATOM 1825 C CA . TYR B 1 11 ? 10.293 3.676 32.267 1.00 11.77 11 TYR B CA 1
ATOM 1826 C C . TYR B 1 11 ? 8.776 3.522 32.238 1.00 11.35 11 TYR B C 1
ATOM 1827 O O . TYR B 1 11 ? 8.050 4.500 31.939 1.00 11.82 11 TYR B O 1
ATOM 1836 N N . ASP B 1 12 ? 8.254 2.332 32.534 1.00 12.41 12 ASP B N 1
ATOM 1837 C CA . ASP B 1 12 ? 6.819 2.048 32.582 1.00 12.49 12 ASP B CA 1
ATOM 1838 C C . ASP B 1 12 ? 6.250 2.239 33.979 1.00 11.17 12 ASP B C 1
ATOM 1839 O O . ASP B 1 12 ? 5.044 1.944 34.118 1.00 13.30 12 ASP B O 1
ATOM 1844 N N . ALA B 1 13 ? 6.962 2.760 34.939 1.00 12.76 13 ALA B N 1
ATOM 1845 C CA . ALA B 1 13 ? 6.482 2.767 36.285 1.00 12.76 13 ALA B CA 1
ATOM 1846 C C . ALA B 1 13 ? 5.360 3.797 36.537 1.00 12.52 13 ALA B C 1
ATOM 1847 O O . ALA B 1 13 ? 4.751 3.769 37.613 1.00 14.70 13 ALA B O 1
ATOM 1849 N N . LEU B 1 14 ? 5.162 4.695 35.582 1.00 11.41 14 LEU B N 1
ATOM 1850 C CA . LEU B 1 14 ? 4.153 5.728 35.734 1.00 11.07 14 LEU B CA 1
ATOM 1851 C C . LEU B 1 14 ? 2.901 5.443 34.883 1.00 10.44 14 LEU B C 1
ATOM 1852 O O . LEU B 1 14 ? 1.919 6.221 34.822 1.00 11.15 14 LEU B O 1
ATOM 1857 N N . GLU B 1 15 ? 2.883 4.311 34.203 1.00 12.51 15 GLU B N 1
ATOM 1858 C CA . GLU B 1 15 ? 1.734 3.841 33.492 1.00 11.29 15 GLU B CA 1
ATOM 1859 C C . GLU B 1 15 ? 0.596 3.570 34.499 1.00 13.11 15 GLU B C 1
ATOM 1860 O O . GLU B 1 15 ? 0.829 3.141 35.607 1.00 15.26 15 GLU B O 1
ATOM 1866 N N . PRO B 1 16 ? -0.670 3.812 34.133 1.00 13.39 16 PRO B N 1
ATOM 1867 C CA . PRO B 1 16 ? -1.149 4.191 32.824 1.00 13.67 16 PRO B CA 1
ATOM 1868 C C . PRO B 1 16 ? -1.221 5.717 32.660 1.00 12.60 16 PRO B C 1
ATOM 1869 O O . PRO B 1 16 ? -1.951 6.070 31.749 1.00 16.45 16 PRO B O 1
ATOM 1873 N N . HIS B 1 17 ? -0.560 6.501 33.445 1.00 11.45 17 HIS B N 1
ATOM 1874 C CA . HIS B 1 17 ? -0.721 7.943 33.481 1.00 10.38 17 HIS B CA 1
ATOM 1875 C C . HIS B 1 17 ? 0.193 8.701 32.526 1.00 10.87 17 HIS B C 1
ATOM 1876 O O . HIS B 1 17 ? -0.264 9.480 31.659 1.00 11.59 17 HIS B O 1
ATOM 1883 N N . PHE B 1 18 ? 1.514 8.463 32.713 1.00 10.51 18 PHE B N 1
ATOM 1884 C CA . PHE B 1 18 ? 2.546 9.016 31.786 1.00 9.80 18 PHE B CA 1
ATOM 1885 C C . PHE B 1 18 ? 3.080 7.793 31.009 1.00 9.98 18 PHE B C 1
ATOM 1886 O O . PHE B 1 18 ? 3.390 6.763 31.568 1.00 11.05 18 PHE B O 1
ATOM 1894 N N . ASP B 1 19 ? 3.198 7.946 29.694 1.00 9.42 19 ASP B N 1
ATOM 1895 C CA . ASP B 1 19 ? 3.560 6.866 28.848 1.00 9.69 19 ASP B CA 1
ATOM 1896 C C . ASP B 1 19 ? 5.053 6.528 28.845 1.00 9.90 19 ASP B C 1
ATOM 1897 O O . ASP B 1 19 ? 5.914 7.401 28.846 1.00 9.98 19 ASP B O 1
ATOM 1902 N N . LYS B 1 20 ? 5.329 5.208 28.816 1.00 9.84 20 LYS B N 1
ATOM 1903 C CA A LYS B 1 20 ? 6.725 4.846 28.974 0.45 9.33 20 LYS B CA 1
ATOM 1904 C CA B LYS B 1 20 ? 6.575 4.496 28.669 0.29 11.76 20 LYS B CA 1
ATOM 1905 C CA C LYS B 1 20 ? 6.661 4.607 28.835 0.24 11.56 20 LYS B CA 1
ATOM 1906 C C . LYS B 1 20 ? 7.588 5.201 27.780 1.00 9.97 20 LYS B C 1
ATOM 1907 O O . LYS B 1 20 ? 8.770 5.481 27.977 1.00 11.58 20 LYS B O 1
ATOM 1923 N N . GLN B 1 21 ? 7.075 5.315 26.571 1.00 9.87 21 GLN B N 1
ATOM 1924 C CA A GLN B 1 21 ? 7.937 5.722 25.456 0.62 10.74 21 GLN B CA 1
ATOM 1925 C CA B GLN B 1 21 ? 7.901 5.746 25.446 0.38 11.40 21 GLN B CA 1
ATOM 1926 C C . GLN B 1 21 ? 8.406 7.159 25.651 1.00 9.80 21 GLN B C 1
ATOM 1927 O O . GLN B 1 21 ? 9.580 7.490 25.438 1.00 10.99 21 GLN B O 1
ATOM 1938 N N . THR B 1 22 ? 7.514 8.048 26.069 1.00 9.63 22 THR B N 1
ATOM 1939 C CA . THR B 1 22 ? 7.949 9.396 26.391 1.00 9.24 22 THR B CA 1
ATOM 1940 C C . THR B 1 22 ? 8.948 9.401 27.522 1.00 9.23 22 THR B C 1
ATOM 1941 O O . THR B 1 22 ? 9.952 10.127 27.441 1.00 9.60 22 THR B O 1
ATOM 1945 N N . MET B 1 23 ? 8.712 8.634 28.593 1.00 9.44 23 MET B N 1
ATOM 1946 C CA . MET B 1 23 ? 9.671 8.631 29.652 1.00 9.35 23 MET B CA 1
ATOM 1947 C C . MET B 1 23 ? 11.107 8.329 29.144 1.00 9.38 23 MET B C 1
ATOM 1948 O O . MET B 1 23 ? 12.077 8.942 29.507 1.00 10.00 23 MET B O 1
ATOM 1953 N N . GLU B 1 24 ? 11.162 7.304 28.290 1.00 10.10 24 GLU B N 1
ATOM 1954 C CA . GLU B 1 24 ? 12.448 6.889 27.782 1.00 10.11 24 GLU B CA 1
ATOM 1955 C C . GLU B 1 24 ? 13.103 7.926 26.867 1.00 9.96 24 GLU B C 1
ATOM 1956 O O . GLU B 1 24 ? 14.302 8.221 26.986 1.00 10.50 24 GLU B O 1
ATOM 1962 N N . ILE B 1 25 ? 12.359 8.513 25.925 1.00 9.25 25 ILE B N 1
ATOM 1963 C CA . ILE B 1 25 ? 12.886 9.557 25.055 1.00 9.07 25 ILE B CA 1
ATOM 1964 C C . ILE B 1 25 ? 13.332 10.739 25.893 1.00 8.17 25 ILE B C 1
ATOM 1965 O O . ILE B 1 25 ? 14.405 11.317 25.714 1.00 8.94 25 ILE B O 1
ATOM 1970 N N . HIS B 1 26 ? 12.413 11.175 26.769 1.00 8.42 26 HIS B N 1
ATOM 1971 C CA . HIS B 1 26 ? 12.607 12.398 27.549 1.00 8.08 26 HIS B CA 1
ATOM 1972 C C . HIS B 1 26 ? 13.903 12.303 28.372 1.00 7.45 26 HIS B C 1
ATOM 1973 O O . HIS B 1 26 ? 14.637 13.247 28.496 1.00 8.61 26 HIS B O 1
ATOM 1980 N N . HIS B 1 27 ? 14.108 11.106 28.959 1.00 8.24 27 HIS B N 1
ATOM 1981 C CA . HIS B 1 27 ? 15.312 10.847 29.769 1.00 8.57 27 HIS B CA 1
ATOM 1982 C C . HIS B 1 27 ? 16.595 10.763 28.911 1.00 8.27 27 HIS B C 1
ATOM 1983 O O . HIS B 1 27 ? 17.557 11.478 29.090 1.00 9.39 27 HIS B O 1
ATOM 1990 N N . THR B 1 28 ? 16.538 9.836 27.973 1.00 8.65 28 THR B N 1
ATOM 1991 C CA . THR B 1 28 ? 17.741 9.440 27.266 1.00 9.10 28 THR B CA 1
ATOM 1992 C C . THR B 1 28 ? 18.161 10.428 26.171 1.00 8.97 28 THR B C 1
ATOM 1993 O O . THR B 1 28 ? 19.328 10.389 25.750 1.00 10.20 28 THR B O 1
ATOM 1997 N N . LYS B 1 29 ? 17.223 11.237 25.674 1.00 8.92 29 LYS B N 1
ATOM 1998 C CA . LYS B 1 29 ? 17.504 12.189 24.614 1.00 8.61 29 LYS B CA 1
ATOM 1999 C C . LYS B 1 29 ? 17.491 13.616 25.228 1.00 7.93 29 LYS B C 1
ATOM 2000 O O . LYS B 1 29 ? 18.533 14.241 25.310 1.00 8.77 29 LYS B O 1
ATOM 2008 N N . HIS B 1 30 ? 16.303 14.115 25.634 1.00 7.87 30 HIS B N 1
ATOM 2009 C CA . HIS B 1 30 ? 16.229 15.501 26.044 1.00 7.61 30 HIS B CA 1
ATOM 2010 C C . HIS B 1 30 ? 17.123 15.789 27.263 1.00 7.63 30 HIS B C 1
ATOM 2011 O O . HIS B 1 30 ? 17.891 16.760 27.249 1.00 8.18 30 HIS B O 1
ATOM 2018 N N . HIS B 1 31 ? 16.988 15.033 28.336 1.00 7.91 31 HIS B N 1
ATOM 2019 C CA . HIS B 1 31 ? 17.765 15.310 29.515 1.00 7.93 31 HIS B CA 1
ATOM 2020 C C . HIS B 1 31 ? 19.280 15.127 29.224 1.00 7.89 31 HIS B C 1
ATOM 2021 O O . HIS B 1 31 ? 20.103 15.959 29.592 1.00 8.26 31 HIS B O 1
ATOM 2028 N N . GLN B 1 32 ? 19.606 14.045 28.500 1.00 8.48 32 GLN B N 1
ATOM 2029 C CA . GLN B 1 32 ? 21.009 13.825 28.146 1.00 8.79 32 GLN B CA 1
ATOM 2030 C C . GLN B 1 32 ? 21.593 15.019 27.423 1.00 8.58 32 GLN B C 1
ATOM 2031 O O . GLN B 1 32 ? 22.777 15.377 27.670 1.00 8.81 32 GLN B O 1
ATOM 2037 N N . THR B 1 33 ? 20.862 15.636 26.507 1.00 8.37 33 THR B N 1
ATOM 2038 C CA . THR B 1 33 ? 21.393 16.772 25.779 1.00 8.18 33 THR B CA 1
ATOM 2039 C C . THR B 1 33 ? 21.703 17.951 26.702 1.00 7.43 33 THR B C 1
ATOM 2040 O O . THR B 1 33 ? 22.713 18.606 26.504 1.00 8.20 33 THR B O 1
ATOM 2044 N N . TYR B 1 34 ? 20.837 18.207 27.692 1.00 7.72 34 TYR B N 1
ATOM 2045 C CA . TYR B 1 34 ? 21.157 19.294 28.634 1.00 7.85 34 TYR B CA 1
ATOM 2046 C C . TYR B 1 34 ? 22.449 18.975 29.408 1.00 7.55 34 TYR B C 1
ATOM 2047 O O . TYR B 1 34 ? 23.269 19.861 29.639 1.00 8.31 34 TYR B O 1
ATOM 2056 N N . VAL B 1 35 ? 22.596 17.713 29.852 1.00 8.53 35 VAL B N 1
ATOM 2057 C CA . VAL B 1 35 ? 23.824 17.296 30.522 1.00 8.44 35 VAL B CA 1
ATOM 2058 C C . VAL B 1 35 ? 25.033 17.599 29.644 1.00 8.34 35 VAL B C 1
ATOM 2059 O O . VAL B 1 35 ? 26.041 18.195 30.074 1.00 9.20 35 VAL B O 1
ATOM 2063 N N . ASN B 1 36 ? 24.945 17.157 28.381 1.00 8.76 36 ASN B N 1
ATOM 2064 C CA . ASN B 1 36 ? 26.087 17.289 27.487 1.00 9.03 36 ASN B CA 1
ATOM 2065 C C . ASN B 1 36 ? 26.428 18.746 27.210 1.00 8.72 36 ASN B C 1
ATOM 2066 O O . ASN B 1 36 ? 27.603 19.142 27.205 1.00 9.46 36 ASN B O 1
ATOM 2071 N N . ASN B 1 37 ? 25.392 19.546 26.932 1.00 8.54 37 ASN B N 1
ATOM 2072 C CA . ASN B 1 37 ? 25.647 20.923 26.558 1.00 8.19 37 ASN B CA 1
ATOM 2073 C C . ASN B 1 37 ? 26.087 21.747 27.766 1.00 8.55 37 ASN B C 1
ATOM 2074 O O . ASN B 1 37 ? 26.908 22.677 27.607 1.00 9.22 37 ASN B O 1
ATOM 2079 N N . ALA B 1 38 ? 25.565 21.469 28.935 1.00 8.43 38 ALA B N 1
ATOM 2080 C CA . ALA B 1 38 ? 26.070 22.127 30.132 1.00 7.97 38 ALA B CA 1
ATOM 2081 C C . ALA B 1 38 ? 27.536 21.754 30.386 1.00 8.24 38 ALA B C 1
ATOM 2082 O O . ALA B 1 38 ? 28.370 22.637 30.654 1.00 8.54 38 ALA B O 1
ATOM 2084 N N . ASN B 1 39 ? 27.861 20.468 30.247 1.00 8.86 39 ASN B N 1
ATOM 2085 C CA . ASN B 1 39 ? 29.261 20.080 30.480 1.00 8.96 39 ASN B CA 1
ATOM 2086 C C . ASN B 1 39 ? 30.183 20.771 29.498 1.00 8.60 39 ASN B C 1
ATOM 2087 O O . ASN B 1 39 ? 31.287 21.198 29.853 1.00 9.63 39 ASN B O 1
ATOM 2092 N N . ALA B 1 40 ? 29.774 20.923 28.233 1.00 9.22 40 ALA B N 1
ATOM 2093 C CA . ALA B 1 40 ? 30.621 21.577 27.249 1.00 9.53 40 ALA B CA 1
ATOM 2094 C C . ALA B 1 40 ? 30.910 23.020 27.661 1.00 9.35 40 ALA B C 1
ATOM 2095 O O . ALA B 1 40 ? 32.029 23.510 27.526 1.00 10.63 40 ALA B O 1
ATOM 2097 N N . ALA B 1 41 ? 29.866 23.752 28.121 1.00 8.95 41 ALA B N 1
ATOM 2098 C CA . ALA B 1 41 ? 30.006 25.132 28.522 1.00 9.24 41 ALA B CA 1
ATOM 2099 C C . ALA B 1 41 ? 30.792 25.282 29.826 1.00 8.85 41 ALA B C 1
ATOM 2100 O O . ALA B 1 41 ? 31.364 26.348 30.075 1.00 10.74 41 ALA B O 1
ATOM 2102 N N . LEU B 1 42 ? 30.798 24.223 30.652 1.00 8.62 42 LEU B N 1
ATOM 2103 C CA . LEU B 1 42 ? 31.506 24.293 31.947 1.00 8.79 42 LEU B CA 1
ATOM 2104 C C . LEU B 1 42 ? 32.966 23.893 31.834 1.00 9.21 42 LEU B C 1
ATOM 2105 O O . LEU B 1 42 ? 33.712 24.163 32.801 1.00 9.76 42 LEU B O 1
ATOM 2110 N N . GLU B 1 43 ? 33.435 23.286 30.751 1.00 9.20 43 GLU B N 1
ATOM 2111 C CA . GLU B 1 43 ? 34.810 22.800 30.754 1.00 9.29 43 GLU B CA 1
ATOM 2112 C C . GLU B 1 43 ? 35.820 23.916 31.017 1.00 8.88 43 GLU B C 1
ATOM 2113 O O . GLU B 1 43 ? 36.812 23.695 31.731 1.00 9.97 43 GLU B O 1
ATOM 2124 N N . SER B 1 44 ? 35.609 25.108 30.488 1.00 8.87 44 SER B N 1
ATOM 2125 C CA . SER B 1 44 ? 36.512 26.246 30.661 1.00 8.93 44 SER B CA 1
ATOM 2126 C C . SER B 1 44 ? 36.369 26.906 32.027 1.00 9.07 44 SER B C 1
ATOM 2127 O O . SER B 1 44 ? 37.094 27.887 32.282 1.00 10.69 44 SER B O 1
ATOM 2130 N N . LEU B 1 45 ? 35.476 26.395 32.880 1.00 8.48 45 LEU B N 1
ATOM 2131 C CA . LEU B 1 45 ? 35.128 26.969 34.164 1.00 9.46 45 LEU B CA 1
ATOM 2132 C C . LEU B 1 45 ? 35.350 25.983 35.301 1.00 9.43 45 LEU B C 1
ATOM 2133 O O . LEU B 1 45 ? 34.401 25.521 35.928 1.00 8.98 45 LEU B O 1
ATOM 2138 N N . PRO B 1 46 ? 36.606 25.650 35.601 1.00 8.83 46 PRO B N 1
ATOM 2139 C CA . PRO B 1 46 ? 36.850 24.671 36.708 1.00 9.15 46 PRO B CA 1
ATOM 2140 C C . PRO B 1 46 ? 36.208 25.098 38.020 1.00 8.94 46 PRO B C 1
ATOM 2141 O O . PRO B 1 46 ? 35.939 24.230 38.843 1.00 9.53 46 PRO B O 1
ATOM 2145 N N . GLU B 1 47 ? 36.032 26.373 38.263 1.00 9.31 47 GLU B N 1
ATOM 2146 C CA . GLU B 1 47 ? 35.479 26.863 39.515 1.00 9.47 47 GLU B CA 1
ATOM 2147 C C . GLU B 1 47 ? 33.955 26.678 39.576 1.00 9.14 47 GLU B C 1
ATOM 2148 O O . GLU B 1 47 ? 33.369 26.865 40.675 1.00 9.72 47 GLU B O 1
ATOM 2154 N N . PHE B 1 48 ? 33.328 26.290 38.485 1.00 9.02 48 PHE B N 1
ATOM 2155 C CA . PHE B 1 48 ? 31.896 25.994 38.465 1.00 8.96 48 PHE B CA 1
ATOM 2156 C C . PHE B 1 48 ? 31.594 24.588 38.041 1.00 8.89 48 PHE B C 1
ATOM 2157 O O . PHE B 1 48 ? 30.511 24.048 38.370 1.00 10.00 48 PHE B O 1
ATOM 2165 N N . ALA B 1 49 ? 32.465 23.909 37.263 1.00 8.86 49 ALA B N 1
ATOM 2166 C CA . ALA B 1 49 ? 32.130 22.676 36.593 1.00 8.71 49 ALA B CA 1
ATOM 2167 C C . ALA B 1 49 ? 31.762 21.526 37.471 1.00 9.25 49 ALA B C 1
ATOM 2168 O O . ALA B 1 49 ? 31.033 20.604 37.040 1.00 9.83 49 ALA B O 1
ATOM 2170 N N . ASN B 1 50 ? 32.322 21.515 38.702 1.00 9.12 50 ASN B N 1
ATOM 2171 C CA . ASN B 1 50 ? 32.178 20.422 39.624 1.00 10.81 50 ASN B CA 1
ATOM 2172 C C . ASN B 1 50 ? 31.234 20.693 40.786 1.00 11.11 50 ASN B C 1
ATOM 2173 O O . ASN B 1 50 ? 31.031 19.835 41.630 1.00 14.84 50 ASN B O 1
ATOM 2178 N N . LEU B 1 51 ? 30.541 21.828 40.776 1.00 9.69 51 LEU B N 1
ATOM 2179 C CA . LEU B 1 51 ? 29.521 22.112 41.742 1.00 9.94 51 LEU B CA 1
ATOM 2180 C C . LEU B 1 51 ? 28.260 21.309 41.403 1.00 9.76 51 LEU B C 1
ATOM 2181 O O . LEU B 1 51 ? 27.969 21.065 40.238 1.00 10.29 51 LEU B O 1
ATOM 2186 N N . PRO B 1 52 ? 27.425 20.978 42.372 1.00 10.98 52 PRO B N 1
ATOM 2187 C CA . PRO B 1 52 ? 26.116 20.386 42.058 1.00 11.28 52 PRO B CA 1
ATOM 2188 C C . PRO B 1 52 ? 25.318 21.415 41.182 1.00 9.24 52 PRO B C 1
ATOM 2189 O O . PRO B 1 52 ? 25.373 22.622 41.376 1.00 10.32 52 PRO B O 1
ATOM 2193 N N . VAL B 1 53 ? 24.564 20.795 40.244 1.00 9.70 53 VAL B N 1
ATOM 2194 C CA . VAL B 1 53 ? 23.807 21.679 39.336 1.00 8.85 53 VAL B CA 1
ATOM 2195 C C . VAL B 1 53 ? 22.816 22.609 40.077 1.00 9.02 53 VAL B C 1
ATOM 2196 O O . VAL B 1 53 ? 22.612 23.757 39.665 1.00 9.69 53 VAL B O 1
ATOM 2200 N N . GLU B 1 54 ? 22.229 22.108 41.169 1.00 10.55 54 GLU B N 1
ATOM 2201 C CA A GLU B 1 54 ? 21.311 22.882 41.985 0.66 11.12 54 GLU B CA 1
ATOM 2202 C CA B GLU B 1 54 ? 21.271 22.986 41.843 0.34 11.13 54 GLU B CA 1
ATOM 2203 C C . GLU B 1 54 ? 21.978 24.106 42.606 1.00 11.61 54 GLU B C 1
ATOM 2204 O O . GLU B 1 54 ? 21.322 25.111 42.901 1.00 12.70 54 GLU B O 1
ATOM 2215 N N . GLU B 1 55 ? 23.264 23.983 42.880 1.00 11.23 55 GLU B N 1
ATOM 2216 C CA . GLU B 1 55 ? 24.049 25.093 43.401 1.00 11.91 55 GLU B CA 1
ATOM 2217 C C . GLU B 1 55 ? 24.351 26.041 42.253 1.00 9.88 55 GLU B C 1
ATOM 2218 O O . GLU B 1 55 ? 24.272 27.267 42.396 1.00 10.94 55 GLU B O 1
ATOM 2224 N N . LEU B 1 56 ? 24.814 25.515 41.092 1.00 9.55 56 LEU B N 1
ATOM 2225 C CA . LEU B 1 56 ? 25.179 26.362 39.986 1.00 9.13 56 LEU B CA 1
ATOM 2226 C C . LEU B 1 56 ? 24.062 27.358 39.600 1.00 8.69 56 LEU B C 1
ATOM 2227 O O . LEU B 1 56 ? 24.299 28.512 39.327 1.00 10.03 56 LEU B O 1
ATOM 2232 N N . ILE B 1 57 ? 22.804 26.823 39.588 1.00 9.44 57 ILE B N 1
ATOM 2233 C CA . ILE B 1 57 ? 21.713 27.685 39.100 1.00 9.27 57 ILE B CA 1
ATOM 2234 C C . ILE B 1 57 ? 21.349 28.788 40.096 1.00 9.83 57 ILE B C 1
ATOM 2235 O O . ILE B 1 57 ? 20.579 29.686 39.718 1.00 11.41 57 ILE B O 1
ATOM 2240 N N . THR B 1 58 ? 21.919 28.834 41.294 1.00 10.13 58 THR B N 1
ATOM 2241 C CA . THR B 1 58 ? 21.820 29.920 42.236 1.00 11.32 58 THR B CA 1
ATOM 2242 C C . THR B 1 58 ? 22.904 30.989 42.088 1.00 12.08 58 THR B C 1
ATOM 2243 O O . THR B 1 58 ? 22.904 31.971 42.746 1.00 15.34 58 THR B O 1
ATOM 2247 N N . LYS B 1 59 ? 23.868 30.752 41.180 1.00 11.19 59 LYS B N 1
ATOM 2248 C CA A LYS B 1 59 ? 25.196 31.371 40.974 0.41 11.62 59 LYS B CA 1
ATOM 2249 C CA B LYS B 1 59 ? 24.884 31.756 41.053 0.60 12.07 59 LYS B CA 1
ATOM 2250 C C . LYS B 1 59 ? 25.233 32.037 39.603 1.00 10.75 59 LYS B C 1
ATOM 2251 O O . LYS B 1 59 ? 26.348 32.365 39.218 1.00 11.34 59 LYS B O 1
ATOM 2262 N N . LEU B 1 60 ? 24.153 32.077 38.804 1.00 9.95 60 LEU B N 1
ATOM 2263 C CA . LEU B 1 60 ? 24.331 32.439 37.412 1.00 9.51 60 LEU B CA 1
ATOM 2264 C C . LEU B 1 60 ? 24.906 33.825 37.275 1.00 9.65 60 LEU B C 1
ATOM 2265 O O . LEU B 1 60 ? 25.658 34.069 36.317 1.00 10.30 60 LEU B O 1
ATOM 2270 N N . ASP B 1 61 ? 24.605 34.757 38.213 1.00 9.87 61 ASP B N 1
ATOM 2271 C CA . ASP B 1 61 ? 25.161 36.090 38.090 1.00 10.87 61 ASP B CA 1
ATOM 2272 C C . ASP B 1 61 ? 26.651 36.195 38.395 1.00 11.70 61 ASP B C 1
ATOM 2273 O O . ASP B 1 61 ? 27.265 37.231 38.232 1.00 16.42 61 ASP B O 1
ATOM 2278 N N . GLN B 1 62 ? 27.212 35.075 38.871 1.00 11.02 62 GLN B N 1
ATOM 2279 C CA . GLN B 1 62 ? 28.655 34.976 39.147 1.00 11.88 62 GLN B CA 1
ATOM 2280 C C . GLN B 1 62 ? 29.455 34.529 37.939 1.00 12.65 62 GLN B C 1
ATOM 2281 O O . GLN B 1 62 ? 30.704 34.651 37.962 1.00 13.35 62 GLN B O 1
ATOM 2287 N N . LEU B 1 63 ? 28.813 34.087 36.883 1.00 11.82 63 LEU B N 1
ATOM 2288 C CA . LEU B 1 63 ? 29.494 33.562 35.691 1.00 11.22 63 LEU B CA 1
ATOM 2289 C C . LEU B 1 63 ? 30.086 34.697 34.846 1.00 11.84 63 LEU B C 1
ATOM 2290 O O . LEU B 1 63 ? 29.591 35.791 34.901 1.00 13.46 63 LEU B O 1
ATOM 2295 N N . PRO B 1 64 ? 31.008 34.329 33.952 1.00 11.95 64 PRO B N 1
ATOM 2296 C CA . PRO B 1 64 ? 31.367 35.298 32.900 1.00 13.05 64 PRO B CA 1
ATOM 2297 C C . PRO B 1 64 ? 30.124 35.607 32.077 1.00 12.82 64 PRO B C 1
ATOM 2298 O O . PRO B 1 64 ? 29.254 34.738 31.836 1.00 12.36 64 PRO B O 1
ATOM 2302 N N . ALA B 1 65 ? 30.033 36.778 31.503 1.00 19.68 65 ALA B N 1
ATOM 2303 C CA . ALA B 1 65 ? 28.843 37.303 30.812 1.00 19.14 65 ALA B CA 1
ATOM 2304 C C . ALA B 1 65 ? 28.557 36.339 29.679 1.00 16.27 65 ALA B C 1
ATOM 2305 O O . ALA B 1 65 ? 27.380 36.036 29.433 1.00 16.54 65 ALA B O 1
ATOM 2307 N N . ASP B 1 66 ? 29.548 35.789 28.970 1.00 15.44 66 ASP B N 1
ATOM 2308 C CA . ASP B 1 66 ? 29.261 34.961 27.780 1.00 15.74 66 ASP B CA 1
ATOM 2309 C C . ASP B 1 66 ? 28.848 33.548 28.133 1.00 11.88 66 ASP B C 1
ATOM 2310 O O . ASP B 1 66 ? 28.524 32.803 27.213 1.00 14.56 66 ASP B O 1
ATOM 2315 N N . LYS B 1 67 ? 28.754 33.193 29.414 1.00 10.35 67 LYS B N 1
ATOM 2316 C CA . LYS B 1 67 ? 28.331 31.882 29.831 1.00 9.74 67 LYS B CA 1
ATOM 2317 C C . LYS B 1 67 ? 26.952 31.862 30.471 1.00 9.61 67 LYS B C 1
ATOM 2318 O O . LYS B 1 67 ? 26.397 30.794 30.716 1.00 9.98 67 LYS B O 1
ATOM 2324 N N . LYS B 1 68 ? 26.400 33.026 30.760 1.00 9.36 68 LYS B N 1
ATOM 2325 C CA . LYS B 1 68 ? 25.166 33.107 31.560 1.00 10.20 68 LYS B CA 1
ATOM 2326 C C . LYS B 1 68 ? 23.999 32.436 30.872 1.00 10.26 68 LYS B C 1
ATOM 2327 O O . LYS B 1 68 ? 23.260 31.688 31.501 1.00 12.29 68 LYS B O 1
ATOM 2336 N N . THR B 1 69 ? 23.769 32.721 29.591 1.00 9.62 69 THR B N 1
ATOM 2337 C CA . THR B 1 69 ? 22.590 32.208 28.918 1.00 9.70 69 THR B CA 1
ATOM 2338 C C . THR B 1 69 ? 22.698 30.732 28.696 1.00 8.54 69 THR B C 1
ATOM 2339 O O . THR B 1 69 ? 21.753 29.947 28.981 1.00 8.63 69 THR B O 1
ATOM 2343 N N . VAL B 1 70 ? 23.851 30.262 28.182 1.00 8.80 70 VAL B N 1
ATOM 2344 C CA . VAL B 1 70 ? 23.951 28.829 27.864 1.00 8.34 70 VAL B CA 1
ATOM 2345 C C . VAL B 1 70 ? 23.805 27.988 29.132 1.00 7.80 70 VAL B C 1
ATOM 2346 O O . VAL B 1 70 ? 23.248 26.878 29.078 1.00 8.06 70 VAL B O 1
ATOM 2350 N N . LEU B 1 71 ? 24.337 28.466 30.249 1.00 8.27 71 LEU B N 1
ATOM 2351 C CA . LEU B 1 71 ? 24.191 27.681 31.494 1.00 8.42 71 LEU B CA 1
ATOM 2352 C C . LEU B 1 71 ? 22.819 27.878 32.142 1.00 8.32 71 LEU B C 1
ATOM 2353 O O . LEU B 1 71 ? 22.304 26.899 32.702 1.00 8.92 71 LEU B O 1
ATOM 2358 N N . ARG B 1 72 ? 22.207 29.051 32.080 1.00 8.17 72 ARG B N 1
ATOM 2359 C CA . ARG B 1 72 ? 20.812 29.169 32.493 1.00 8.42 72 ARG B CA 1
ATOM 2360 C C . ARG B 1 72 ? 20.005 28.091 31.816 1.00 7.88 72 ARG B C 1
ATOM 2361 O O . ARG B 1 72 ? 19.238 27.346 32.445 1.00 8.52 72 ARG B O 1
ATOM 2369 N N . ASN B 1 73 ? 20.145 27.981 30.488 1.00 7.63 73 ASN B N 1
ATOM 2370 C CA . ASN B 1 73 ? 19.319 27.067 29.715 1.00 7.36 73 ASN B CA 1
ATOM 2371 C C . ASN B 1 73 ? 19.632 25.597 30.013 1.00 7.56 73 ASN B C 1
ATOM 2372 O O . ASN B 1 73 ? 18.751 24.793 30.224 1.00 7.74 73 ASN B O 1
ATOM 2377 N N . ASN B 1 74 ? 20.943 25.259 29.988 1.00 7.89 74 ASN B N 1
ATOM 2378 C CA . ASN B 1 74 ? 21.303 23.849 30.066 1.00 7.62 74 ASN B CA 1
ATOM 2379 C C . ASN B 1 74 ? 21.491 23.358 31.515 1.00 7.74 74 ASN B C 1
ATOM 2380 O O . ASN B 1 74 ? 21.085 22.222 31.795 1.00 8.24 74 ASN B O 1
ATOM 2385 N N . ALA B 1 75 ? 22.097 24.157 32.395 1.00 8.18 75 ALA B N 1
ATOM 2386 C CA . ALA B 1 75 ? 22.086 23.747 33.812 1.00 8.74 75 ALA B CA 1
ATOM 2387 C C . ALA B 1 75 ? 20.670 23.826 34.336 1.00 7.94 75 ALA B C 1
ATOM 2388 O O . ALA B 1 75 ? 20.277 22.963 35.125 1.00 8.40 75 ALA B O 1
ATOM 2390 N N . GLY B 1 76 ? 19.862 24.807 33.938 1.00 7.90 76 GLY B N 1
ATOM 2391 C CA . GLY B 1 76 ? 18.439 24.784 34.285 1.00 7.73 76 GLY B CA 1
ATOM 2392 C C . GLY B 1 76 ? 17.812 23.509 33.844 1.00 7.36 76 GLY B C 1
ATOM 2393 O O . GLY B 1 76 ? 17.083 22.819 34.581 1.00 8.04 76 GLY B O 1
ATOM 2394 N N . GLY B 1 77 ? 18.050 23.083 32.568 1.00 7.51 77 GLY B N 1
ATOM 2395 C CA . GLY B 1 77 ? 17.448 21.876 32.108 1.00 7.57 77 GLY B CA 1
ATOM 2396 C C . GLY B 1 77 ? 17.852 20.677 32.912 1.00 7.46 77 GLY B C 1
ATOM 2397 O O . GLY B 1 77 ? 17.035 19.790 33.237 1.00 8.20 77 GLY B O 1
ATOM 2398 N N . HIS B 1 78 ? 19.161 20.551 33.225 1.00 8.09 78 HIS B N 1
ATOM 2399 C CA . HIS B 1 78 ? 19.604 19.420 34.018 1.00 8.10 78 HIS B CA 1
ATOM 2400 C C . HIS B 1 78 ? 19.019 19.457 35.426 1.00 7.89 78 HIS B C 1
ATOM 2401 O O . HIS B 1 78 ? 18.513 18.406 35.906 1.00 8.62 78 HIS B O 1
ATOM 2408 N N . ALA B 1 79 ? 19.002 20.589 36.085 1.00 7.90 79 ALA B N 1
ATOM 2409 C CA . ALA B 1 79 ? 18.436 20.696 37.420 1.00 7.84 79 ALA B CA 1
ATOM 2410 C C . ALA B 1 79 ? 16.957 20.308 37.39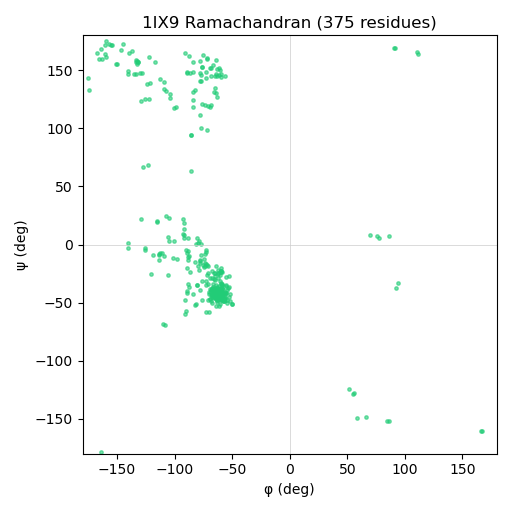3 1.00 8.03 79 ALA B C 1
ATOM 2411 O O . ALA B 1 79 ? 16.441 19.525 38.228 1.00 8.37 79 ALA B O 1
ATOM 2413 N N . ASN B 1 80 ? 16.198 20.848 36.431 1.00 7.90 80 ASN B N 1
ATOM 2414 C CA . ASN B 1 80 ? 14.768 20.709 36.448 1.00 7.60 80 ASN B CA 1
ATOM 2415 C C . ASN B 1 80 ? 14.382 19.277 36.188 1.00 7.82 80 ASN B C 1
ATOM 2416 O O . ASN B 1 80 ? 13.487 18.696 36.828 1.00 8.13 80 ASN B O 1
ATOM 2421 N N . HIS B 1 81 ? 15.047 18.614 35.189 1.00 7.59 81 HIS B N 1
ATOM 2422 C CA . HIS B 1 81 ? 14.715 17.258 34.913 1.00 7.51 81 HIS B CA 1
ATOM 2423 C C . HIS B 1 81 ? 15.113 16.324 36.066 1.00 7.82 81 HIS B C 1
ATOM 2424 O O . HIS B 1 81 ? 14.379 15.375 36.374 1.00 8.39 81 HIS B O 1
ATOM 2431 N N . SER B 1 82 ? 16.242 16.560 36.680 1.00 8.51 82 SER B N 1
ATOM 2432 C CA . SER B 1 82 ? 16.661 15.741 37.808 1.00 8.84 82 SER B CA 1
ATOM 2433 C C . SER B 1 82 ? 15.626 15.789 38.928 1.00 8.84 82 SER B C 1
ATOM 2434 O O . SER B 1 82 ? 15.287 14.770 39.535 1.00 9.80 82 SER B O 1
ATOM 2437 N N . LEU B 1 83 ? 15.073 16.991 39.197 1.00 9.09 83 LEU B N 1
ATOM 2438 C CA . LEU B 1 83 ? 14.006 17.145 40.193 1.00 9.04 83 LEU B CA 1
ATOM 2439 C C . LEU B 1 83 ? 12.774 16.422 39.733 1.00 8.55 83 LEU B C 1
ATOM 2440 O O . LEU B 1 83 ? 12.113 15.716 40.525 1.00 9.81 83 LEU B O 1
ATOM 2445 N N . PHE B 1 84 ? 12.400 16.584 38.463 1.00 8.76 84 PHE B N 1
ATOM 2446 C CA . PHE B 1 84 ? 11.192 15.977 37.931 1.00 8.72 84 PHE B CA 1
ATOM 2447 C C . PHE B 1 84 ? 11.184 14.471 38.127 1.00 8.93 84 PHE B C 1
ATOM 2448 O O . PHE B 1 84 ? 10.191 13.899 38.557 1.00 9.56 84 PHE B O 1
ATOM 2456 N N . TRP B 1 85 ? 12.288 13.788 37.789 1.00 8.64 85 TRP B N 1
ATOM 2457 C CA . TRP B 1 85 ? 12.236 12.350 37.894 1.00 8.85 85 TRP B CA 1
ATOM 2458 C C . TRP B 1 85 ? 12.016 11.904 39.349 1.00 9.77 85 TRP B C 1
ATOM 2459 O O . TRP B 1 85 ? 11.228 10.954 39.580 1.00 10.51 85 TRP B O 1
ATOM 2470 N N . LYS B 1 86 ? 12.698 12.550 40.283 1.00 10.18 86 LYS B N 1
ATOM 2471 C CA . LYS B 1 86 ? 12.527 12.193 41.707 1.00 10.65 86 LYS B CA 1
ATOM 2472 C C . LYS B 1 86 ? 11.162 12.644 42.215 1.00 10.47 86 LYS B C 1
ATOM 2473 O O . LYS B 1 86 ? 10.695 12.146 43.242 1.00 11.90 86 LYS B O 1
ATOM 2479 N N . GLY B 1 87 ? 10.525 13.564 41.509 1.00 9.70 87 GLY B N 1
ATOM 2480 C CA . GLY B 1 87 ? 9.261 14.165 41.878 1.00 9.54 87 GLY B CA 1
ATOM 2481 C C . GLY B 1 87 ? 8.070 13.474 41.310 1.00 9.25 87 GLY B C 1
ATOM 2482 O O . GLY B 1 87 ? 6.931 13.968 41.444 1.00 9.77 87 GLY B O 1
ATOM 2483 N N . LEU B 1 88 ? 8.260 12.282 40.695 1.00 9.70 88 LEU B N 1
ATOM 2484 C CA . LEU B 1 88 ? 7.215 11.435 40.170 1.00 9.15 88 LEU B CA 1
ATOM 2485 C C . LEU B 1 88 ? 7.287 10.071 40.846 1.00 9.82 88 LEU B C 1
ATOM 2486 O O . LEU B 1 88 ? 8.379 9.566 41.061 1.00 12.22 88 LEU B O 1
ATOM 2491 N N . LYS B 1 89 ? 6.166 9.524 41.185 1.00 10.36 89 LYS B N 1
ATOM 2492 C CA . LYS B 1 89 ? 6.049 8.186 41.790 1.00 11.20 89 LYS B CA 1
ATOM 2493 C C . LYS B 1 89 ? 4.607 7.892 41.900 1.00 11.58 89 LYS B C 1
ATOM 2494 O O . LYS B 1 89 ? 3.818 8.712 42.396 1.00 13.81 89 LYS B O 1
ATOM 2500 N N . LYS B 1 90 ? 4.176 6.722 41.496 1.00 12.27 90 LYS B N 1
ATOM 2501 C CA . LYS B 1 90 ? 2.870 6.262 41.897 1.00 13.92 90 LYS B CA 1
ATOM 2502 C C . LYS B 1 90 ? 2.773 5.745 43.301 1.00 15.31 90 LYS B C 1
ATOM 2503 O O . LYS B 1 90 ? 3.794 5.489 43.946 1.00 17.46 90 LYS B O 1
ATOM 2509 N N A GLY B 1 91 ? 1.412 5.613 43.437 0.46 17.89 91 GLY B N 1
ATOM 2510 N N B GLY B 1 91 ? 1.607 5.733 43.918 0.54 12.84 91 GLY B N 1
ATOM 2511 C CA A GLY B 1 91 ? 0.764 5.097 44.666 0.46 13.93 91 GLY B CA 1
ATOM 2512 C CA B GLY B 1 91 ? 1.480 5.181 45.262 0.54 11.34 91 GLY B CA 1
ATOM 2513 C C A GLY B 1 91 ? 0.792 5.944 45.895 0.46 13.78 91 GLY B C 1
ATOM 2514 C C B GLY B 1 91 ? 1.863 6.070 46.426 0.54 10.02 91 GLY B C 1
ATOM 2515 O O A GLY B 1 91 ? 0.621 5.350 46.949 0.46 18.79 91 GLY B O 1
ATOM 2516 O O B GLY B 1 91 ? 2.293 5.608 47.492 0.54 10.89 91 GLY B O 1
ATOM 2517 N N A THR B 1 92 ? 1.049 7.217 45.687 0.46 13.14 92 THR B N 1
ATOM 2518 N N B THR B 1 92 ? 1.635 7.343 46.175 0.54 8.49 92 THR B N 1
ATOM 2519 C CA A THR B 1 92 ? 1.286 8.077 46.854 0.46 12.25 92 THR B CA 1
ATOM 2520 C CA B THR B 1 92 ? 1.791 8.359 47.222 0.54 8.79 92 THR B CA 1
ATOM 2521 C C A THR B 1 92 ? 0.152 9.036 47.313 0.46 13.85 92 THR B C 1
ATOM 2522 C C B THR B 1 92 ? 0.469 9.092 47.395 0.54 10.69 92 THR B C 1
ATOM 2523 O O A THR B 1 92 ? -0.777 9.070 46.449 0.46 13.87 92 THR B O 1
ATOM 2524 O O B THR B 1 92 ? -0.388 9.055 46.500 0.54 10.76 92 THR B O 1
ATOM 2531 N N . THR B 1 93 ? 0.228 9.679 48.519 1.00 11.78 93 THR B N 1
ATOM 2532 C CA . THR B 1 93 ? -0.930 10.443 48.927 1.00 11.13 93 THR B CA 1
ATOM 2533 C C . THR B 1 93 ? -0.513 11.793 49.539 1.00 11.05 93 THR B C 1
ATOM 2534 O O . THR B 1 93 ? 0.384 11.735 50.345 1.00 11.89 93 THR B O 1
ATOM 2538 N N . LEU B 1 94 ? -1.165 12.822 49.154 1.00 10.21 94 LEU B N 1
ATOM 2539 C CA . LEU B 1 94 ? -0.977 14.113 49.793 1.00 10.51 94 LEU B CA 1
ATOM 2540 C C . LEU B 1 94 ? -1.557 13.963 51.184 1.00 11.30 94 LEU B C 1
ATOM 2541 O O . LEU B 1 94 ? -2.753 13.667 51.341 1.00 12.92 94 LEU B O 1
ATOM 2546 N N . GLN B 1 95 ? -0.737 14.163 52.212 1.00 11.80 95 GLN B N 1
ATOM 2547 C CA . GLN B 1 95 ? -1.181 13.896 53.568 1.00 11.86 95 GLN B CA 1
ATOM 2548 C C . GLN B 1 95 ? -0.197 14.597 54.514 1.00 12.24 95 GLN B C 1
ATOM 2549 O O . GLN B 1 95 ? 0.758 15.256 54.108 1.00 13.64 95 GLN B O 1
ATOM 2555 N N . GLY B 1 96 ? -0.433 14.442 55.801 1.00 12.97 96 GLY B N 1
ATOM 2556 C CA . GLY B 1 96 ? 0.442 15.002 56.825 1.00 12.69 96 GLY B CA 1
ATOM 2557 C C . GLY B 1 96 ? 0.641 16.492 56.795 1.00 11.74 96 GLY B C 1
ATOM 2558 O O . GLY B 1 96 ? -0.208 17.244 56.426 1.00 12.99 96 GLY B O 1
ATOM 2559 N N . ASP B 1 97 ? 1.840 16.890 57.233 1.00 12.12 97 ASP B N 1
ATOM 2560 C CA . ASP B 1 97 ? 2.170 18.284 57.342 1.00 12.00 97 ASP B CA 1
ATOM 2561 C C . ASP B 1 97 ? 2.064 19.028 55.999 1.00 11.56 97 ASP B C 1
ATOM 2562 O O . ASP B 1 97 ? 1.625 20.172 56.003 1.00 12.66 97 ASP B O 1
ATOM 2567 N N . LEU B 1 98 ? 2.467 18.355 54.923 1.00 12.28 98 LEU B N 1
ATOM 2568 C CA . LEU B 1 98 ? 2.397 19.072 53.643 1.00 11.87 98 LEU B CA 1
ATOM 2569 C C . LEU B 1 98 ? 0.946 19.376 53.261 1.00 11.59 98 LEU B C 1
ATOM 2570 O O . LEU B 1 98 ? 0.599 20.472 52.803 1.00 11.74 98 LEU B O 1
ATOM 2575 N N . LYS B 1 99 ? 0.052 18.400 53.449 1.00 11.22 99 LYS B N 1
ATOM 2576 C CA . LYS B 1 99 ? -1.344 18.607 53.166 1.00 11.13 99 LYS B CA 1
ATOM 2577 C C . LYS B 1 99 ? -1.872 19.773 54.011 1.00 11.53 99 LYS B C 1
ATOM 2578 O O . LYS B 1 99 ? -2.597 20.669 53.522 1.00 12.37 99 LYS B O 1
ATOM 2587 N N . ALA B 1 100 ? -1.547 19.783 55.320 1.00 11.94 100 ALA B N 1
ATOM 2588 C CA . ALA B 1 100 ? -2.033 20.840 56.187 1.00 12.31 100 ALA B CA 1
ATOM 2589 C C . ALA B 1 100 ? -1.528 22.208 55.762 1.00 12.30 100 ALA B C 1
ATOM 2590 O O . ALA B 1 100 ? -2.233 23.220 55.840 1.00 13.13 100 ALA B O 1
ATOM 2592 N N . ALA B 1 101 ? -0.264 22.235 55.305 1.00 12.50 101 ALA B N 1
ATOM 2593 C CA . ALA B 1 101 ? 0.315 23.534 54.872 1.00 12.86 101 ALA B CA 1
ATOM 2594 C C . ALA B 1 101 ? -0.359 24.056 53.596 1.00 11.33 101 ALA B C 1
ATOM 2595 O O . ALA B 1 101 ? -0.593 25.256 53.396 1.00 12.62 101 ALA B O 1
ATOM 2597 N N . ILE B 1 102 ? -0.647 23.108 52.691 1.00 11.12 102 ILE B N 1
ATOM 2598 C CA . ILE B 1 102 ? -1.394 23.493 51.449 1.00 11.12 102 ILE B CA 1
ATOM 2599 C C . ILE B 1 102 ? -2.719 24.014 51.831 1.00 11.62 102 ILE B C 1
ATOM 2600 O O . ILE B 1 102 ? -3.194 25.048 51.281 1.00 12.08 102 ILE B O 1
ATOM 2605 N N . GLU B 1 103 ? -3.420 23.377 52.739 1.00 11.98 103 GLU B N 1
ATOM 2606 C CA . GLU B 1 103 ? -4.728 23.875 53.182 1.00 12.35 103 GLU B CA 1
ATOM 2607 C C . GLU B 1 103 ? -4.629 25.257 53.793 1.00 13.84 103 GLU B C 1
ATOM 2608 O O . GLU B 1 103 ? -5.493 26.102 53.544 1.00 14.55 103 GLU B O 1
ATOM 2614 N N . ARG B 1 104 ? -3.610 25.447 54.639 1.00 14.42 104 ARG B N 1
ATOM 2615 C CA . ARG B 1 104 ? -3.396 26.744 55.268 1.00 16.42 104 ARG B CA 1
ATOM 2616 C C . ARG B 1 104 ? -3.194 27.802 54.202 1.00 15.73 104 ARG B C 1
ATOM 2617 O O . ARG B 1 104 ? -3.826 28.881 54.235 1.00 18.82 104 ARG B O 1
ATOM 2625 N N . ASP B 1 105 ? -2.332 27.523 53.216 1.00 14.01 105 ASP B N 1
ATOM 2626 C CA . ASP B 1 105 ? -1.874 28.609 52.335 1.00 14.50 105 ASP B CA 1
ATOM 2627 C C . ASP B 1 105 ? -2.781 28.890 51.141 1.00 13.37 105 ASP B C 1
ATOM 2628 O O . ASP B 1 105 ? -2.685 30.006 50.643 1.00 16.15 105 ASP B O 1
ATOM 2633 N N . PHE B 1 106 ? -3.540 27.840 50.777 1.00 12.92 106 PHE B N 1
ATOM 2634 C CA . PHE B 1 106 ? -4.439 27.945 49.627 1.00 13.38 106 PHE B CA 1
ATOM 2635 C C . PHE B 1 106 ? -5.884 27.889 49.975 1.00 13.07 106 PHE B C 1
ATOM 2636 O O . PHE B 1 106 ? -6.767 28.058 49.125 1.00 16.10 106 PHE B O 1
ATOM 2644 N N . GLY B 1 107 ? -6.181 27.606 51.247 1.00 13.61 107 GLY B N 1
ATOM 2645 C CA . GLY B 1 107 ? -7.531 27.415 51.728 1.00 14.57 107 GLY B CA 1
ATOM 2646 C C . GLY B 1 107 ? -8.008 25.995 51.721 1.00 13.30 107 GLY B C 1
ATOM 2647 O O . GLY B 1 107 ? -8.737 25.536 52.620 1.00 15.44 107 GLY B O 1
ATOM 2648 N N . SER B 1 108 ? -7.622 25.211 50.706 1.00 13.17 108 SER B N 1
ATOM 2649 C CA . SER B 1 108 ? -8.033 23.822 50.523 1.00 11.83 108 SER B CA 1
ATOM 2650 C C . SER B 1 108 ? -7.112 23.203 49.496 1.00 11.12 108 SER B C 1
ATOM 2651 O O . SER B 1 108 ? -6.486 23.900 48.691 1.00 11.75 108 SER B O 1
ATOM 2654 N N . VAL B 1 109 ? -7.074 21.863 49.520 1.00 11.17 109 VAL B N 1
ATOM 2655 C CA . VAL B 1 109 ? -6.339 21.156 48.478 1.00 11.10 109 VAL B CA 1
ATOM 2656 C C . VAL B 1 109 ? -6.943 21.469 47.101 1.00 10.70 109 VAL B C 1
ATOM 2657 O O . VAL B 1 109 ? -6.192 21.673 46.140 1.00 10.58 109 VAL B O 1
ATOM 2661 N N . ASP B 1 110 ? -8.241 21.498 46.993 1.00 11.62 110 ASP B N 1
ATOM 2662 C CA . ASP B 1 110 ? -8.812 21.689 45.658 1.00 11.94 110 ASP B CA 1
ATOM 2663 C C . ASP B 1 110 ? -8.479 23.094 45.161 1.00 10.61 110 ASP B C 1
ATOM 2664 O O . ASP B 1 110 ? -8.308 23.264 43.943 1.00 10.06 110 ASP B O 1
ATOM 2669 N N . ASN B 1 111 ? -8.399 24.133 46.019 1.00 11.28 111 ASN B N 1
ATOM 2670 C CA . ASN B 1 111 ? -7.983 25.461 45.550 1.00 11.04 111 ASN B CA 1
ATOM 2671 C C . ASN B 1 111 ? -6.563 25.421 45.031 1.00 9.84 111 ASN B C 1
ATOM 2672 O O . ASN B 1 111 ? -6.278 26.004 43.984 1.00 10.07 111 ASN B O 1
ATOM 2677 N N . PHE B 1 112 ? -5.665 24.761 45.769 1.00 9.61 112 PHE B N 1
ATOM 2678 C CA . PHE B 1 112 ? -4.301 24.607 45.298 1.00 9.03 112 PHE B CA 1
ATOM 2679 C C . PHE B 1 112 ? -4.285 23.930 43.929 1.00 8.43 112 PHE B C 1
ATOM 2680 O O . PHE B 1 112 ? -3.574 24.351 43.019 1.00 8.59 112 PHE B O 1
ATOM 2688 N N . LYS B 1 113 ? -5.024 22.806 43.786 1.00 8.31 113 LYS B N 1
ATOM 2689 C CA . LYS B 1 113 ? -4.962 22.066 42.535 1.00 8.22 113 LYS B CA 1
ATOM 2690 C C . LYS B 1 113 ? -5.471 22.934 41.387 1.00 7.97 113 LYS B C 1
ATOM 2691 O O . LYS B 1 113 ? -4.877 22.926 40.284 1.00 8.08 113 LYS B O 1
ATOM 2697 N N . ALA B 1 114 ? -6.560 23.676 41.602 1.00 8.22 114 ALA B N 1
ATOM 2698 C CA . ALA B 1 114 ? -7.057 24.554 40.554 1.00 8.63 114 ALA B CA 1
ATOM 2699 C C . ALA B 1 114 ? -6.016 25.618 40.181 1.00 7.81 114 ALA B C 1
ATOM 2700 O O . ALA B 1 114 ? -5.818 25.900 38.991 1.00 8.66 114 ALA B O 1
ATOM 2702 N N . GLU B 1 115 ? -5.345 26.201 41.159 1.00 8.54 115 GLU B N 1
ATOM 2703 C CA A GLU B 1 115 ? -4.340 27.190 40.915 0.47 8.00 115 GLU B CA 1
ATOM 2704 C CA B GLU B 1 115 ? -4.375 27.238 40.858 0.53 8.75 115 GLU B CA 1
ATOM 2705 C C . GLU B 1 115 ? -3.176 26.591 40.110 1.00 7.85 115 GLU B C 1
ATOM 2706 O O . GLU B 1 115 ? -2.646 27.213 39.167 1.00 8.37 115 GLU B O 1
ATOM 2717 N N . PHE B 1 116 ? -2.738 25.400 40.508 1.00 7.71 116 PHE B N 1
ATOM 2718 C CA . PHE B 1 116 ? -1.665 24.733 39.787 1.00 7.34 116 PHE B CA 1
ATOM 2719 C C . PHE B 1 116 ? -2.069 24.411 38.332 1.00 7.35 116 PHE B C 1
ATOM 2720 O O . PHE B 1 116 ? -1.306 24.637 37.403 1.00 7.31 116 PHE B O 1
ATOM 2728 N N . GLU B 1 117 ? -3.286 23.887 38.169 1.00 7.23 117 GLU B N 1
ATOM 2729 C CA . GLU B 1 117 ? -3.792 23.570 36.840 1.00 7.51 117 GLU B CA 1
ATOM 2730 C C . GLU B 1 117 ? -3.862 24.801 35.960 1.00 7.36 117 GLU B C 1
ATOM 2731 O O . GLU B 1 117 ? -3.560 24.728 34.742 1.00 8.07 117 GLU B O 1
ATOM 2737 N N . LYS B 1 118 ? -4.295 25.936 36.531 1.00 7.74 118 LYS B N 1
ATOM 2738 C CA . LYS B 1 118 ? -4.357 27.182 35.781 1.00 8.47 118 LYS B CA 1
ATOM 2739 C C . LYS B 1 118 ? -2.968 27.645 35.363 1.00 8.17 118 LYS B C 1
ATOM 2740 O O . LYS B 1 118 ? -2.758 28.043 34.216 1.00 9.03 118 LYS B O 1
ATOM 2751 N N . ALA B 1 119 ? -2.010 27.598 36.299 1.00 8.37 119 ALA B N 1
ATOM 2752 C CA . ALA B 1 119 ? -0.669 28.078 35.999 1.00 8.78 119 ALA B CA 1
ATOM 2753 C C . ALA B 1 119 ? -0.027 27.180 34.919 1.00 7.67 119 ALA B C 1
ATOM 2754 O O . ALA B 1 119 ? 0.646 27.654 34.013 1.00 8.53 119 ALA B O 1
ATOM 2756 N N . ALA B 1 120 ? -0.233 25.876 35.065 1.00 7.30 120 ALA B N 1
ATOM 2757 C CA .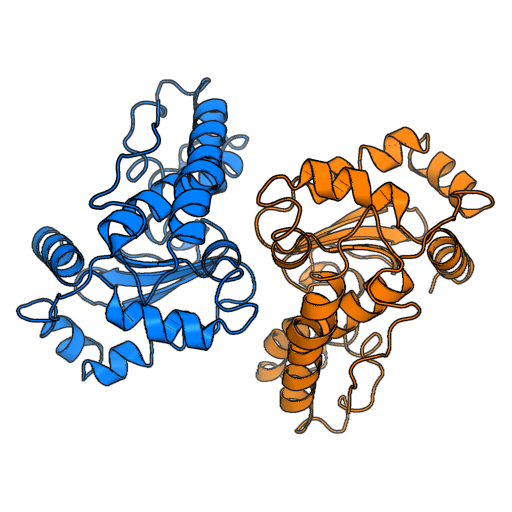 ALA B 1 120 ? 0.337 24.913 34.124 1.00 7.22 120 ALA B CA 1
ATOM 2758 C C . ALA B 1 120 ? -0.273 25.101 32.733 1.00 7.11 120 ALA B C 1
ATOM 2759 O O . ALA B 1 120 ? 0.447 24.973 31.736 1.00 8.47 120 ALA B O 1
ATOM 2761 N N . ALA B 1 121 ? -1.581 25.415 32.647 1.00 7.36 121 ALA B N 1
ATOM 2762 C CA . ALA B 1 121 ? -2.214 25.586 31.346 1.00 7.03 121 ALA B CA 1
ATOM 2763 C C . ALA B 1 121 ? -1.856 26.916 30.719 1.00 7.21 121 ALA B C 1
ATOM 2764 O O . ALA B 1 121 ? -1.835 27.020 29.480 1.00 7.87 121 ALA B O 1
ATOM 2766 N N . SER B 1 122 ? -1.624 27.943 31.517 1.00 7.49 122 SER B N 1
ATOM 2767 C CA A SER B 1 122 ? -1.443 29.280 30.949 0.65 8.52 122 SER B CA 1
ATOM 2768 C CA B SER B 1 122 ? -1.430 29.325 31.083 0.35 7.41 122 SER B CA 1
ATOM 2769 C C . SER B 1 122 ? -0.013 29.658 30.651 1.00 8.60 122 SER B C 1
ATOM 2770 O O . SER B 1 122 ? 0.257 30.763 30.159 1.00 10.64 122 SER B O 1
ATOM 2775 N N . ARG B 1 123 ? 0.939 28.733 30.864 1.00 7.18 123 ARG B N 1
ATOM 2776 C CA . ARG B 1 123 ? 2.332 28.943 30.468 1.00 7.69 123 ARG B CA 1
ATOM 2777 C C . ARG B 1 123 ? 2.419 28.736 28.952 1.00 7.76 123 ARG B C 1
ATOM 2778 O O . ARG B 1 123 ? 2.469 27.605 28.472 1.00 10.04 123 ARG B O 1
ATOM 2786 N N . PHE B 1 124 ? 2.445 29.834 28.209 1.00 6.99 124 PHE B N 1
ATOM 2787 C CA . PHE B 1 124 ? 2.433 29.772 26.751 1.00 6.12 124 PHE B CA 1
ATOM 2788 C C . PHE B 1 124 ? 3.833 29.514 26.230 1.00 6.43 124 PHE B C 1
ATOM 2789 O O . PHE B 1 124 ? 4.785 30.181 26.687 1.00 8.16 124 PHE B O 1
ATOM 2797 N N . GLY B 1 125 ? 3.983 28.584 25.307 1.00 5.99 125 GLY B N 1
ATOM 2798 C CA . GLY B 1 125 ? 5.301 28.141 24.886 1.00 6.25 125 GLY B CA 1
ATOM 2799 C C . GLY B 1 125 ? 5.811 27.075 25.835 1.00 5.90 125 GLY B C 1
ATOM 2800 O O . GLY B 1 125 ? 5.036 26.305 26.409 1.00 6.88 125 GLY B O 1
ATOM 2801 N N . SER B 1 126 ? 7.135 26.982 25.966 1.00 5.55 126 SER B N 1
ATOM 2802 C CA . SER B 1 126 ? 7.771 25.959 26.769 1.00 5.95 126 SER B CA 1
ATOM 2803 C C . SER B 1 126 ? 7.942 26.437 28.199 1.00 5.85 126 SER B C 1
ATOM 2804 O O . SER B 1 126 ? 8.190 27.633 28.433 1.00 6.42 126 SER B O 1
ATOM 2807 N N . GLY B 1 127 ? 7.872 25.546 29.184 1.00 6.17 127 GLY B N 1
ATOM 2808 C CA . GLY B 1 127 ? 8.173 25.930 30.562 1.00 6.57 127 GLY B CA 1
ATOM 2809 C C . GLY B 1 127 ? 7.731 24.883 31.545 1.00 6.16 127 GLY B C 1
ATOM 2810 O O . GLY B 1 127 ? 7.538 23.710 31.202 1.00 6.66 127 GLY B O 1
ATOM 2811 N N . TRP B 1 128 ? 7.605 25.329 32.800 1.00 6.63 128 TRP B N 1
ATOM 2812 C CA . TRP B 1 128 ? 7.359 24.498 33.951 1.00 6.88 128 TRP B CA 1
ATOM 2813 C C . TRP B 1 128 ? 6.383 25.204 34.879 1.00 7.11 128 TRP B C 1
ATOM 2814 O O . TRP B 1 128 ? 6.397 26.419 35.004 1.00 7.99 128 TRP B O 1
ATOM 2825 N N . ALA B 1 129 ? 5.545 24.399 35.554 1.00 7.12 129 ALA B N 1
ATOM 2826 C CA . ALA B 1 129 ? 4.702 24.860 36.657 1.00 7.36 129 ALA B CA 1
ATOM 2827 C C . ALA B 1 129 ? 5.241 24.290 37.973 1.00 7.34 129 ALA B C 1
ATOM 2828 O O . ALA B 1 129 ? 5.651 23.122 37.997 1.00 8.41 129 ALA B O 1
ATOM 2830 N N . TRP B 1 130 ? 5.232 25.089 39.016 1.00 7.58 130 TRP B N 1
ATOM 2831 C CA . TRP B 1 130 ? 5.913 24.729 40.250 1.00 7.68 130 TRP B CA 1
ATOM 2832 C C . TRP B 1 130 ? 5.000 25.000 41.456 1.00 8.09 130 TRP B C 1
ATOM 2833 O O . TRP B 1 130 ? 4.260 25.965 41.502 1.00 8.78 130 TRP B O 1
ATOM 2844 N N . LEU B 1 131 ? 5.153 24.151 42.476 1.00 7.94 131 LEU B N 1
ATOM 2845 C CA . LEU B 1 131 ? 4.779 24.439 43.854 1.00 8.51 131 LEU B CA 1
ATOM 2846 C C . LEU B 1 131 ? 6.110 24.855 44.571 1.00 8.62 131 LEU B C 1
ATOM 2847 O O . LEU B 1 131 ? 7.020 23.976 44.574 1.00 10.05 131 LEU B O 1
ATOM 2852 N N . VAL B 1 132 ? 6.187 26.056 45.074 1.00 9.75 132 VAL B N 1
ATOM 2853 C CA . VAL B 1 132 ? 7.413 26.490 45.733 1.00 10.73 132 VAL B CA 1
ATOM 2854 C C . VAL B 1 132 ? 7.071 26.895 47.176 1.00 11.20 132 VAL B C 1
ATOM 2855 O O . VAL B 1 132 ? 5.929 27.187 47.517 1.00 12.08 132 VAL B O 1
ATOM 2859 N N . LEU B 1 133 ? 8.112 26.941 47.997 1.00 11.84 133 LEU B N 1
ATOM 2860 C CA . LEU B 1 133 ? 8.060 27.499 49.365 1.00 12.72 133 LEU B CA 1
ATOM 2861 C C . LEU B 1 133 ? 8.820 28.772 49.296 1.00 14.23 133 LEU B C 1
ATOM 2862 O O . LEU B 1 133 ? 10.024 28.777 49.092 1.00 15.71 133 LEU B O 1
ATOM 2867 N N A LYS B 1 134 ? 8.027 29.825 49.314 0.54 16.27 134 LYS B N 1
ATOM 2868 N N B LYS B 1 134 ? 8.198 29.926 49.555 0.46 17.80 134 LYS B N 1
ATOM 2869 C CA A LYS B 1 134 ? 8.560 31.124 48.964 0.54 18.11 134 LYS B CA 1
ATOM 2870 C CA B LYS B 1 134 ? 8.741 31.259 49.759 0.46 20.62 134 LYS B CA 1
ATOM 2871 C C A LYS B 1 134 ? 8.355 31.867 50.277 0.54 19.10 134 LYS B C 1
ATOM 2872 C C B LYS B 1 134 ? 8.610 31.690 51.216 0.46 22.51 134 LYS B C 1
ATOM 2873 O O A LYS B 1 134 ? 7.250 32.153 50.722 0.54 24.02 134 LYS B O 1
ATOM 2874 O O B LYS B 1 134 ? 7.567 32.181 51.638 0.46 22.13 134 LYS B O 1
ATOM 2885 N N A GLY B 1 135 ? 9.436 32.253 50.966 0.54 25.19 135 GLY B N 1
ATOM 2886 N N B GLY B 1 135 ? 9.622 31.566 52.108 0.46 26.45 135 GLY B N 1
ATOM 2887 C CA A GLY B 1 135 ? 9.286 32.752 52.327 0.54 26.51 135 GLY B CA 1
ATOM 2888 C CA B GLY B 1 135 ? 9.536 32.157 53.412 0.46 26.05 135 GLY B CA 1
ATOM 2889 C C A GLY B 1 135 ? 8.406 32.056 53.357 0.54 25.87 135 GLY B C 1
ATOM 2890 C C B GLY B 1 135 ? 9.232 31.540 54.762 0.46 31.41 135 GLY B C 1
ATOM 2891 O O A GLY B 1 135 ? 7.508 32.512 54.111 0.54 30.06 135 GLY B O 1
ATOM 2892 O O B GLY B 1 135 ? 9.696 31.938 55.841 0.46 33.97 135 GLY B O 1
ATOM 2893 N N A ASP B 1 136 ? 8.667 30.763 53.394 0.54 26.19 136 ASP B N 1
ATOM 2894 N N B ASP B 1 136 ? 8.475 30.717 54.055 0.46 28.25 136 ASP B N 1
ATOM 2895 C CA A ASP B 1 136 ? 7.803 29.603 53.552 0.54 29.80 136 ASP B CA 1
ATOM 2896 C CA B ASP B 1 136 ? 7.455 29.928 54.749 0.46 32.07 136 ASP B CA 1
ATOM 2897 C C A ASP B 1 136 ? 6.305 29.600 53.854 0.54 28.44 136 ASP B C 1
ATOM 2898 C C B ASP B 1 136 ? 6.027 29.972 54.213 0.46 27.44 136 ASP B C 1
ATOM 2899 O O A ASP B 1 136 ? 5.648 29.020 54.708 0.54 25.32 136 ASP B O 1
ATOM 2900 O O B ASP B 1 136 ? 5.065 29.579 54.870 0.46 26.79 136 ASP B O 1
ATOM 2909 N N . LYS B 1 137 ? 5.704 30.373 52.970 1.00 22.60 137 LYS B N 1
ATOM 2910 C CA . LYS B 1 137 ? 4.343 30.239 52.381 1.00 18.60 137 LYS B CA 1
ATOM 2911 C C . LYS B 1 137 ? 4.498 29.529 51.070 1.00 14.84 137 LYS B C 1
ATOM 2912 O O . LYS B 1 137 ? 5.333 29.882 50.251 1.00 16.89 137 LYS B O 1
ATOM 2918 N N . LEU B 1 138 ? 3.645 28.565 50.901 1.00 13.74 138 LEU B N 1
ATOM 2919 C CA . LEU B 1 138 ? 3.595 27.864 49.646 1.00 11.76 138 LEU B CA 1
ATOM 2920 C C . LEU B 1 138 ? 2.894 28.668 48.592 1.00 12.03 138 LEU B C 1
ATOM 2921 O O . LEU B 1 138 ? 1.942 29.384 48.893 1.00 12.75 138 LEU B O 1
ATOM 2926 N N . ALA B 1 139 ? 3.392 28.495 47.357 1.00 10.91 139 ALA B N 1
ATOM 2927 C CA . ALA B 1 139 ? 2.852 29.284 46.243 1.00 10.20 139 ALA B CA 1
ATOM 2928 C C . ALA B 1 139 ? 2.963 28.469 44.941 1.00 9.45 139 ALA B C 1
ATOM 2929 O O . ALA B 1 139 ? 3.830 27.608 44.812 1.00 10.20 139 ALA B O 1
ATOM 2931 N N . VAL B 1 140 ? 2.104 28.793 44.018 1.00 9.34 140 VAL B N 1
ATOM 2932 C CA . VAL B 1 140 ? 2.198 28.250 42.630 1.00 8.67 140 VAL B CA 1
ATOM 2933 C C . VAL B 1 140 ? 2.751 29.318 41.732 1.00 9.04 140 VAL B C 1
ATOM 2934 O O . VAL B 1 140 ? 2.262 30.458 41.733 1.00 10.81 140 VAL B O 1
ATOM 2938 N N . VAL B 1 141 ? 3.774 28.966 40.963 1.00 9.52 141 VAL B N 1
ATOM 2939 C CA . VAL B 1 141 ? 4.416 29.857 40.018 1.00 10.43 141 VAL B CA 1
ATOM 2940 C C . VAL B 1 141 ? 4.734 29.060 38.739 1.00 9.27 141 VAL B C 1
ATOM 2941 O O . VAL B 1 141 ? 4.708 27.837 38.767 1.00 9.50 141 VAL B O 1
ATOM 2945 N N . SER B 1 142 ? 5.029 29.749 37.661 1.00 11.64 142 SER B N 1
ATOM 2946 C CA . SER B 1 142 ? 5.490 29.088 36.452 1.00 9.47 142 SER B CA 1
ATOM 2947 C C . SER B 1 142 ? 6.728 29.841 35.969 1.00 8.27 142 SER B C 1
ATOM 2948 O O . SER B 1 142 ? 6.930 30.998 36.269 1.00 10.18 142 SER B O 1
ATOM 2951 N N . THR B 1 143 ? 7.544 29.107 35.178 1.00 7.73 143 THR B N 1
ATOM 2952 C CA . THR B 1 143 ? 8.700 29.658 34.544 1.00 7.52 143 THR B CA 1
ATOM 2953 C C . THR B 1 143 ? 8.727 29.272 33.073 1.00 7.10 143 THR B C 1
ATOM 2954 O O . THR B 1 143 ? 8.084 28.286 32.639 1.00 7.42 143 THR B O 1
ATOM 2958 N N . ALA B 1 144 ? 9.452 30.077 32.292 1.00 7.10 144 ALA B N 1
ATOM 2959 C CA . ALA B 1 144 ? 9.681 29.852 30.884 1.00 6.85 144 ALA B CA 1
ATOM 2960 C C . ALA B 1 144 ? 10.857 28.886 30.670 1.00 6.62 144 ALA B C 1
ATOM 2961 O O . ALA B 1 144 ? 11.856 28.932 31.406 1.00 7.06 144 ALA B O 1
ATOM 2963 N N . ASN B 1 145 ? 10.778 28.119 29.603 1.00 6.36 145 ASN B N 1
ATOM 2964 C CA . ASN B 1 145 ? 11.913 27.375 29.059 1.00 6.29 145 ASN B CA 1
ATOM 2965 C C . ASN B 1 145 ? 12.486 26.478 30.158 1.00 6.34 145 ASN B C 1
ATOM 2966 O O . ASN B 1 145 ? 11.710 25.696 30.742 1.00 6.42 145 ASN B O 1
ATOM 2971 N N . GLN B 1 146 ? 13.789 26.545 30.424 1.00 6.63 146 GLN B N 1
ATOM 2972 C CA . GLN B 1 146 ? 14.363 25.718 31.510 1.00 7.27 146 GLN B CA 1
ATOM 2973 C C . GLN B 1 146 ? 14.717 26.606 32.722 1.00 7.37 146 GLN B C 1
ATOM 2974 O O . GLN B 1 146 ? 15.537 26.203 33.564 1.00 8.19 146 GLN B O 1
ATOM 2980 N N . ASP B 1 147 ? 14.063 27.739 32.858 1.00 7.46 147 ASP B N 1
ATOM 2981 C CA . ASP B 1 147 ? 14.302 28.546 34.040 1.00 7.55 147 ASP B CA 1
ATOM 2982 C C . ASP B 1 147 ? 13.730 27.834 35.275 1.00 8.18 147 ASP B C 1
ATOM 2983 O O . ASP B 1 147 ? 12.767 27.067 35.187 1.00 9.71 147 ASP B O 1
ATOM 2988 N N . SER B 1 148 ? 14.320 28.093 36.435 1.00 8.22 148 SER B N 1
ATOM 2989 C CA . SER B 1 148 ? 13.891 27.569 37.702 1.00 8.39 148 SER B CA 1
ATOM 2990 C C . SER B 1 148 ? 13.724 28.676 38.703 1.00 8.28 148 SER B C 1
ATOM 2991 O O . SER B 1 148 ? 14.497 29.640 38.700 1.00 8.65 148 SER B O 1
ATOM 2994 N N . PRO B 1 149 ? 12.753 28.534 39.643 1.00 9.25 149 PRO B N 1
ATOM 2995 C CA . PRO B 1 149 ? 12.660 29.545 40.713 1.00 9.61 149 PRO B CA 1
ATOM 2996 C C . PRO B 1 149 ? 13.943 29.654 41.581 1.00 9.70 149 PRO B C 1
ATOM 2997 O O . PRO B 1 149 ? 14.148 30.683 42.196 1.00 10.48 149 PRO B O 1
ATOM 3004 N N . LEU B 1 150 ? 14.772 28.613 41.572 1.00 9.52 150 LEU B N 1
ATOM 3005 C CA . LEU B 1 150 ? 16.040 28.705 42.278 1.00 10.33 150 LEU B CA 1
ATOM 3006 C C . LEU B 1 150 ? 16.973 29.777 41.678 1.00 10.32 150 LEU B C 1
ATOM 3007 O O . LEU B 1 150 ? 17.916 30.205 42.351 1.00 11.68 150 LEU B O 1
ATOM 3012 N N . MET B 1 151 ? 16.711 30.199 40.437 1.00 9.45 151 MET B N 1
ATOM 3013 C CA . MET B 1 151 ? 17.507 31.247 39.825 1.00 9.87 151 MET B CA 1
ATOM 3014 C C . MET B 1 151 ? 17.161 32.660 40.313 1.00 10.51 151 MET B C 1
ATOM 3015 O O . MET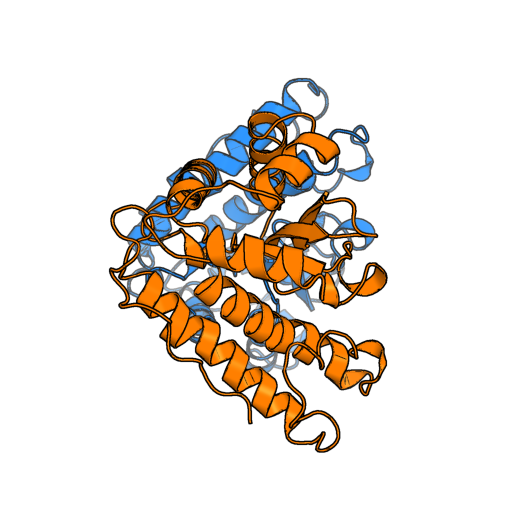 B 1 151 ? 17.939 33.557 40.090 1.00 11.90 151 MET B O 1
ATOM 3020 N N . GLY B 1 152 ? 16.026 32.801 40.999 1.00 10.91 152 GLY B N 1
ATOM 3021 C CA . GLY B 1 152 ? 15.573 34.056 41.534 1.00 11.52 152 GLY B CA 1
ATOM 3022 C C . GLY B 1 152 ? 14.690 34.814 40.531 1.00 11.26 152 GLY B C 1
ATOM 3023 O O . GLY B 1 152 ? 14.531 34.474 39.356 1.00 11.40 152 GLY B O 1
ATOM 3024 N N . GLU B 1 153 ? 14.094 35.842 41.082 1.00 12.87 153 GLU B N 1
ATOM 3025 C CA . GLU B 1 153 ? 13.090 36.599 40.323 1.00 13.89 153 GLU B CA 1
ATOM 3026 C C . GLU B 1 153 ? 13.612 37.346 39.115 1.00 13.07 153 GLU B C 1
ATOM 3027 O O . GLU B 1 153 ? 12.960 37.328 38.081 1.00 13.78 153 GLU B O 1
ATOM 3033 N N . ALA B 1 154 ? 14.725 38.003 39.240 1.00 12.91 154 ALA B N 1
ATOM 3034 C CA . ALA B 1 154 ? 15.186 38.782 38.097 1.00 14.03 154 ALA B CA 1
ATOM 3035 C C . ALA B 1 154 ? 15.435 37.904 36.878 1.00 13.62 154 ALA B C 1
ATOM 3036 O O . ALA B 1 154 ? 15.139 38.374 35.774 1.00 16.46 154 ALA B O 1
ATOM 3038 N N . ILE B 1 155 ? 15.965 36.709 37.069 1.00 12.08 155 ILE B N 1
ATOM 3039 C CA . ILE B 1 155 ? 16.250 35.881 35.948 1.00 11.29 155 ILE B CA 1
ATOM 3040 C C . ILE B 1 155 ? 14.996 35.166 35.513 1.00 10.96 155 ILE B C 1
ATOM 3041 O O . ILE B 1 155 ? 14.616 35.120 34.347 1.00 13.38 155 ILE B O 1
ATOM 3046 N N . SER B 1 156 ? 14.306 34.482 36.455 1.00 10.68 156 SER B N 1
ATOM 3047 C CA . SER B 1 156 ? 13.240 33.550 36.103 1.00 10.42 156 SER B CA 1
ATOM 3048 C C . SER B 1 156 ? 11.817 34.044 36.177 1.00 10.66 156 SER B C 1
ATOM 3049 O O . SER B 1 156 ? 10.913 33.366 35.695 1.00 11.03 156 SER B O 1
ATOM 3052 N N . GLY B 1 157 ? 11.606 35.220 36.814 1.00 11.34 157 GLY B N 1
ATOM 3053 C CA . GLY B 1 157 ? 10.303 35.751 37.053 1.00 13.07 157 GLY B CA 1
ATOM 3054 C C . GLY B 1 157 ? 9.598 35.059 38.220 1.00 13.55 157 GLY B C 1
ATOM 3055 O O . GLY B 1 157 ? 8.407 35.346 38.466 1.00 19.21 157 GLY B O 1
ATOM 3056 N N . ALA B 1 158 ? 10.268 34.177 38.929 1.00 12.07 158 ALA B N 1
ATOM 3057 C CA . ALA B 1 158 ? 9.732 33.465 40.078 1.00 14.25 158 ALA B CA 1
ATOM 3058 C C . ALA B 1 158 ? 10.845 33.283 41.083 1.00 13.32 158 ALA B C 1
ATOM 3059 O O . ALA B 1 158 ? 12.022 33.515 40.805 1.00 12.21 158 ALA B O 1
ATOM 3061 N N . SER B 1 159 ? 10.438 32.782 42.265 1.00 13.89 159 SER B N 1
ATOM 3062 C CA . SER B 1 159 ? 11.409 32.551 43.297 1.00 12.97 159 SER B CA 1
ATOM 3063 C C . SER B 1 159 ? 10.756 31.571 44.250 1.00 13.50 159 SER B C 1
ATOM 3064 O O . SER B 1 159 ? 9.570 31.242 44.182 1.00 15.32 159 SER B O 1
ATOM 3067 N N . GLY B 1 160 ? 11.613 31.115 45.172 1.00 14.75 160 GLY B N 1
ATOM 3068 C CA . GLY B 1 160 ? 11.242 30.129 46.137 1.00 15.56 160 GLY B CA 1
ATOM 3069 C C . GLY B 1 160 ? 11.905 28.802 45.931 1.00 14.68 160 GLY B C 1
ATOM 3070 O O . GLY B 1 160 ? 12.461 28.453 44.880 1.00 16.58 160 GLY B O 1
ATOM 3071 N N . PHE B 1 161 ? 11.823 27.956 46.977 1.00 14.40 161 PHE B N 1
ATOM 3072 C CA . PHE B 1 161 ? 12.358 26.608 46.960 1.00 13.88 161 PHE B CA 1
ATOM 3073 C C . PHE B 1 161 ? 11.382 25.648 46.331 1.00 12.14 161 PHE B C 1
ATOM 3074 O O . PHE B 1 161 ? 10.269 25.481 46.841 1.00 12.52 161 PHE B O 1
ATOM 3082 N N . PRO B 1 162 ? 11.734 24.990 45.212 1.00 12.10 162 PRO B N 1
ATOM 3083 C CA . PRO B 1 162 ? 10.727 24.063 44.584 1.00 11.55 162 PRO B CA 1
ATOM 3084 C C . PRO B 1 162 ? 10.431 22.890 45.489 1.00 11.45 162 PRO B C 1
ATOM 3085 O O . PRO B 1 162 ? 11.324 22.183 45.949 1.00 16.58 162 PRO B O 1
ATOM 3089 N N . ILE B 1 163 ? 9.157 22.651 45.672 1.00 10.56 163 ILE B N 1
ATOM 3090 C CA . ILE B 1 163 ? 8.642 21.477 46.348 1.00 10.18 163 ILE B CA 1
ATOM 3091 C C . ILE B 1 163 ? 8.379 20.336 45.345 1.00 10.34 163 ILE B C 1
ATOM 3092 O O . ILE B 1 163 ? 8.760 19.170 45.575 1.00 11.26 163 ILE B O 1
ATOM 3097 N N . MET B 1 164 ? 7.689 20.694 44.228 1.00 9.48 164 MET B N 1
ATOM 3098 C CA . MET B 1 164 ? 7.507 19.788 43.114 1.00 9.40 164 MET B CA 1
ATOM 3099 C C . MET B 1 164 ? 7.266 20.667 41.866 1.00 8.31 164 MET B C 1
ATOM 3100 O O . MET B 1 164 ? 7.124 21.876 41.961 1.00 8.95 164 MET B O 1
ATOM 3105 N N . GLY B 1 165 ? 7.257 19.974 40.732 1.00 8.95 165 GLY B N 1
ATOM 3106 C CA . GLY B 1 165 ? 6.977 20.692 39.489 1.00 10.04 165 GLY B CA 1
ATOM 3107 C C . GLY B 1 165 ? 6.508 19.748 38.387 1.00 8.13 165 GLY B C 1
ATOM 3108 O O . GLY B 1 165 ? 6.732 18.564 38.401 1.00 9.09 165 GLY B O 1
ATOM 3109 N N . LEU B 1 166 ? 5.878 20.411 37.388 1.00 7.69 166 LEU B N 1
ATOM 3110 C CA . LEU B 1 166 ? 5.396 19.749 36.206 1.00 7.61 166 LEU B CA 1
ATOM 3111 C C . LEU B 1 166 ? 6.021 20.373 34.967 1.00 6.72 166 LEU B C 1
ATOM 3112 O O . LEU B 1 166 ? 5.905 21.569 34.734 1.00 7.17 166 LEU B O 1
ATOM 3117 N N . ASP B 1 167 ? 6.651 19.547 34.136 1.00 6.88 167 ASP B N 1
ATOM 3118 C CA . ASP B 1 167 ? 7.226 19.939 32.860 1.00 6.52 167 ASP B CA 1
ATOM 3119 C C . ASP B 1 167 ? 6.089 20.108 31.851 1.00 6.55 167 ASP B C 1
ATOM 3120 O O . ASP B 1 167 ? 5.364 19.136 31.589 1.00 7.45 167 ASP B O 1
ATOM 3125 N N . VAL B 1 168 ? 5.952 21.299 31.272 1.00 6.40 168 VAL B N 1
ATOM 3126 C CA . VAL B 1 168 ? 4.950 21.529 30.236 1.00 6.33 168 VAL B CA 1
ATOM 3127 C C . VAL B 1 168 ? 5.578 21.861 28.898 1.00 6.19 168 VAL B C 1
ATOM 3128 O O . VAL B 1 168 ? 4.872 22.344 27.987 1.00 6.64 168 VAL B O 1
ATOM 3132 N N . TRP B 1 169 ? 6.860 21.530 28.686 1.00 5.94 169 TRP B N 1
ATOM 3133 C CA . TRP B 1 169 ? 7.358 21.466 27.315 1.00 6.12 169 TRP B CA 1
ATOM 3134 C C . TRP B 1 169 ? 6.544 20.420 26.529 1.00 5.87 169 TRP B C 1
ATOM 3135 O O . TRP B 1 169 ? 6.162 19.381 27.037 1.00 6.44 169 TRP B O 1
ATOM 3146 N N . GLU B 1 170 ? 6.364 20.691 25.236 1.00 5.82 170 GLU B N 1
ATOM 3147 C CA . GLU B 1 170 ? 5.587 19.791 24.402 1.00 6.07 170 GLU B CA 1
ATOM 3148 C C . GLU B 1 170 ? 6.163 18.398 24.380 1.00 6.27 170 GLU B C 1
ATOM 3149 O O . GLU B 1 170 ? 5.372 17.443 24.285 1.00 6.78 170 GLU B O 1
ATOM 3155 N N . HIS B 1 171 ? 7.487 18.230 24.425 1.00 6.31 171 HIS B N 1
ATOM 3156 C CA . HIS B 1 171 ? 8.014 16.864 24.395 1.00 6.55 171 HIS B CA 1
ATOM 3157 C C . HIS B 1 171 ? 7.521 16.009 25.536 1.00 6.92 171 HIS B C 1
ATOM 3158 O O . HIS B 1 171 ? 7.561 14.778 25.425 1.00 7.86 171 HIS B O 1
ATOM 3165 N N . ALA B 1 172 ? 7.101 16.604 26.649 1.00 6.64 172 ALA B N 1
ATOM 3166 C CA . ALA B 1 172 ? 6.686 15.858 27.815 1.00 7.15 172 ALA B CA 1
ATOM 3167 C C . ALA B 1 172 ? 5.314 15.196 27.628 1.00 6.96 172 ALA B C 1
ATOM 3168 O O . ALA B 1 172 ? 4.961 14.308 28.383 1.00 8.25 172 ALA B O 1
ATOM 3170 N N . TYR B 1 173 ? 4.525 15.669 26.647 1.00 7.27 173 TYR B N 1
ATOM 3171 C CA . TYR B 1 173 ? 3.134 15.195 26.534 1.00 7.61 173 TYR B CA 1
ATOM 3172 C C . TYR B 1 173 ? 2.692 14.974 25.097 1.00 7.66 173 TYR B C 1
ATOM 3173 O O . TYR B 1 173 ? 1.541 14.571 24.890 1.00 8.43 173 TYR B O 1
ATOM 3182 N N . PHE B 1 174 ? 3.522 15.181 24.096 1.00 9.34 174 PHE B N 1
ATOM 3183 C CA . PHE B 1 174 ? 3.079 15.068 22.708 1.00 10.07 174 PHE B CA 1
ATOM 3184 C C . PHE B 1 174 ? 2.621 13.691 22.327 1.00 9.97 174 PHE B C 1
ATOM 3185 O O . PHE B 1 174 ? 1.572 13.578 21.669 1.00 10.93 174 PHE B O 1
ATOM 3193 N N . LEU B 1 175 ? 3.392 12.633 22.620 1.00 10.81 175 LEU B N 1
ATOM 3194 C CA . LEU B 1 175 ? 3.021 11.334 22.067 1.00 12.66 175 LEU B CA 1
ATOM 3195 C C . LEU B 1 175 ? 1.644 10.891 22.538 1.00 11.05 175 LEU B C 1
ATOM 3196 O O . LEU B 1 175 ? 0.880 10.358 21.754 1.00 13.94 175 LEU B O 1
ATOM 3201 N N . LYS B 1 176 ? 1.387 11.050 23.827 1.00 11.11 176 LYS B N 1
ATOM 3202 C CA . LYS B 1 176 ? 0.112 10.548 24.352 1.00 11.74 176 LYS B CA 1
ATOM 3203 C C . LYS B 1 176 ? -1.021 11.587 24.233 1.00 11.79 176 LYS B C 1
ATOM 3204 O O . LYS B 1 176 ? -2.155 11.206 24.018 1.00 14.50 176 LYS B O 1
ATOM 3210 N N . PHE B 1 177 ? -0.709 12.851 24.416 1.00 10.71 177 PHE B N 1
ATOM 3211 C CA . PHE B 1 177 ? -1.732 13.899 24.552 1.00 10.41 177 PHE B CA 1
ATOM 3212 C C . PHE B 1 177 ? -1.784 14.898 23.442 1.00 10.34 177 PHE B C 1
ATOM 3213 O O . PHE B 1 177 ? -2.705 15.715 23.392 1.00 11.38 177 PHE B O 1
ATOM 3221 N N . GLN B 1 178 ? -0.833 14.900 22.502 1.00 11.27 178 GLN B N 1
ATOM 3222 C CA . GLN B 1 178 ? -0.744 15.848 21.452 1.00 11.49 178 GLN B CA 1
ATOM 3223 C C . GLN B 1 178 ? -0.810 17.264 22.030 1.00 9.99 178 GLN B C 1
ATOM 3224 O O . GLN B 1 178 ? -0.002 17.632 22.864 1.00 10.89 178 GLN B O 1
ATOM 3230 N N . ASN B 1 179 ? -1.753 18.088 21.569 1.00 10.24 179 ASN B N 1
ATOM 3231 C CA A ASN B 1 179 ? -1.926 19.412 22.075 0.67 9.76 179 ASN B CA 1
ATOM 3232 C CA B ASN B 1 179 ? -1.786 19.493 22.120 0.33 9.76 179 ASN B CA 1
ATOM 3233 C C . ASN B 1 179 ? -2.808 19.529 23.301 1.00 10.17 179 ASN B C 1
ATOM 3234 O O . ASN B 1 179 ? -3.069 20.664 23.720 1.00 11.32 179 ASN B O 1
ATOM 3243 N N . ARG B 1 180 ? -3.286 18.458 23.848 1.00 9.46 180 ARG B N 1
ATOM 3244 C CA A ARG B 1 180 ? -4.273 18.493 24.930 0.73 10.05 180 ARG B CA 1
ATOM 3245 C CA B ARG B 1 180 ? -4.274 18.489 24.932 0.27 9.53 180 ARG B CA 1
ATOM 3246 C C . ARG B 1 180 ? -3.580 18.603 26.301 1.00 8.61 180 ARG B C 1
ATOM 3247 O O . ARG B 1 180 ? -3.629 17.718 27.145 1.00 8.88 180 ARG B O 1
ATOM 3262 N N . ARG B 1 181 ? -2.912 19.738 26.491 1.00 8.18 181 ARG B N 1
ATOM 3263 C CA . ARG B 1 181 ? -2.182 19.926 27.730 1.00 7.65 181 ARG B CA 1
ATOM 3264 C C . ARG B 1 181 ? -3.076 19.764 28.974 1.00 7.84 181 ARG B C 1
ATOM 3265 O O . ARG B 1 181 ? -2.622 19.183 29.964 1.00 7.69 181 ARG B O 1
ATOM 3273 N N . PRO B 1 182 ? -4.308 20.269 29.003 1.00 8.51 182 PRO B N 1
ATOM 3274 C CA . PRO B 1 182 ? -5.144 20.049 30.214 1.00 8.01 182 PRO B CA 1
ATOM 3275 C C . PRO B 1 182 ? -5.313 18.610 30.604 1.00 8.23 182 PRO B C 1
ATOM 3276 O O . PRO B 1 182 ? -5.387 18.299 31.796 1.00 8.23 182 PRO B O 1
ATOM 3280 N N . ASP B 1 183 ? -5.387 17.699 29.631 1.00 8.59 183 ASP B N 1
ATOM 3281 C CA . ASP B 1 183 ? -5.502 16.272 29.948 1.00 8.67 183 ASP B CA 1
ATOM 3282 C C . ASP B 1 183 ? -4.246 15.716 30.605 1.00 8.58 183 ASP B C 1
ATOM 3283 O O . ASP B 1 183 ? -4.287 14.924 31.517 1.00 9.01 183 ASP B O 1
ATOM 3288 N N . TYR B 1 184 ? -3.075 16.193 30.088 1.00 8.75 184 TYR B N 1
ATOM 3289 C CA . TYR B 1 184 ? -1.783 15.812 30.676 1.00 7.65 184 TYR B CA 1
ATOM 3290 C C . TYR B 1 184 ? -1.649 16.333 32.105 1.00 7.50 184 TYR B C 1
ATOM 3291 O O . TYR B 1 184 ? -1.229 15.602 33.023 1.00 8.02 184 TYR B O 1
ATOM 3300 N N . ILE B 1 185 ? -2.065 17.579 32.315 1.00 7.24 185 ILE B N 1
ATOM 3301 C CA . ILE B 1 185 ? -2.031 18.199 33.650 1.00 7.48 185 ILE B CA 1
ATOM 3302 C C . ILE B 1 185 ? -2.884 17.372 34.642 1.00 7.65 185 ILE B C 1
ATOM 3303 O O . ILE B 1 185 ? -2.482 17.124 35.767 1.00 8.20 185 ILE B O 1
ATOM 3308 N N . LYS B 1 186 ? -4.070 16.945 34.184 1.00 7.54 186 LYS B N 1
ATOM 3309 C CA . LYS B 1 186 ? -4.915 16.113 35.042 1.00 8.14 186 LYS B CA 1
ATOM 3310 C C . LYS B 1 186 ? -4.189 14.832 35.438 1.00 8.02 186 LYS B C 1
ATOM 3311 O O . LYS B 1 186 ? -4.276 14.367 36.579 1.00 9.03 186 LYS B O 1
ATOM 3317 N N . GLU B 1 187 ? -3.509 14.176 34.474 1.00 8.32 187 GLU B N 1
ATOM 3318 C CA . GLU B 1 187 ? -2.794 12.928 34.778 1.00 8.67 187 GLU B CA 1
ATOM 3319 C C . GLU B 1 187 ? -1.650 13.142 35.753 1.00 8.45 187 GLU B C 1
ATOM 3320 O O . GLU B 1 187 ? -1.296 12.222 36.501 1.00 9.21 187 GLU B O 1
ATOM 3326 N N . PHE B 1 188 ? -1.011 14.318 35.754 1.00 8.50 188 PHE B N 1
ATOM 3327 C CA . PHE B 1 188 ? 0.058 14.585 36.691 1.00 8.35 188 PHE B CA 1
ATOM 3328 C C . PHE B 1 188 ? -0.375 14.308 38.131 1.00 8.25 188 PHE B C 1
ATOM 3329 O O . PHE B 1 188 ? 0.433 13.832 38.926 1.00 8.99 188 PHE B O 1
ATOM 3337 N N . TRP B 1 189 ? -1.627 14.594 38.506 1.00 8.55 189 TRP B N 1
ATOM 3338 C CA . TRP B 1 189 ? -2.023 14.335 39.901 1.00 8.71 189 TRP B CA 1
ATOM 3339 C C . TRP B 1 189 ? -1.898 12.876 40.286 1.00 8.93 189 TRP B C 1
ATOM 3340 O O . TRP B 1 189 ? -1.763 12.557 41.468 1.00 9.83 189 TRP B O 1
ATOM 3351 N N . ASN B 1 190 ? -1.982 11.957 39.321 1.00 9.00 190 ASN B N 1
ATOM 3352 C CA . ASN B 1 190 ? -1.831 10.523 39.626 1.00 9.45 190 ASN B CA 1
ATOM 3353 C C . ASN B 1 190 ? -0.381 10.096 39.813 1.00 9.50 190 ASN B C 1
ATOM 3354 O O . ASN B 1 190 ? -0.155 8.971 40.286 1.00 11.19 190 ASN B O 1
ATOM 3359 N N . VAL B 1 191 ? 0.587 10.933 39.413 1.00 9.24 191 VAL B N 1
ATOM 3360 C CA . VAL B 1 191 ? 2.007 10.564 39.472 1.00 9.05 191 VAL B CA 1
ATOM 3361 C C . VAL B 1 191 ? 2.875 11.551 40.226 1.00 8.93 191 VAL B C 1
ATOM 3362 O O . VAL B 1 191 ? 4.064 11.250 40.429 1.00 10.00 191 VAL B O 1
ATOM 3366 N N . VAL B 1 192 ? 2.417 12.709 40.708 1.00 9.03 192 VAL B N 1
ATOM 3367 C CA . VAL B 1 192 ? 3.281 13.546 41.486 1.00 8.69 192 VAL B CA 1
ATOM 3368 C C . VAL B 1 192 ? 3.623 12.797 42.767 1.00 8.81 192 VAL B C 1
ATOM 3369 O O . VAL B 1 192 ? 2.766 12.196 43.439 1.00 10.07 192 VAL B O 1
ATOM 3373 N N . ASN B 1 193 ? 4.907 12.815 43.117 1.00 9.40 193 ASN B N 1
ATOM 3374 C CA . ASN B 1 193 ? 5.426 12.088 44.282 1.00 9.26 193 ASN B CA 1
ATOM 3375 C C . ASN B 1 193 ? 5.292 12.904 45.528 1.00 8.68 193 ASN B C 1
ATOM 3376 O O . ASN B 1 193 ? 6.064 13.780 45.851 1.00 10.14 193 ASN B O 1
ATOM 3381 N N . TRP B 1 194 ? 4.135 12.639 46.237 1.00 9.61 194 TRP B N 1
ATOM 3382 C CA . TRP B 1 194 ? 3.880 13.442 47.412 1.00 9.86 194 TRP B CA 1
ATOM 3383 C C . TRP B 1 194 ? 4.810 13.126 48.589 1.00 10.29 194 TRP B C 1
ATOM 3384 O O . TRP B 1 194 ? 4.927 13.943 49.485 1.00 11.35 194 TRP B O 1
ATOM 3395 N N . ASP B 1 195 ? 5.472 11.961 48.540 1.00 11.15 195 ASP B N 1
ATOM 3396 C CA . ASP B 1 195 ? 6.486 11.663 49.566 1.00 11.28 195 ASP B CA 1
ATOM 3397 C C . ASP B 1 195 ? 7.754 12.505 49.464 1.00 10.49 195 ASP B C 1
ATOM 3398 O O . ASP B 1 195 ? 8.216 13.084 50.432 1.00 11.64 195 ASP B O 1
ATOM 3403 N N . GLU B 1 196 ? 8.208 12.659 48.200 1.00 11.34 196 GLU B N 1
ATOM 3404 C CA . GLU B 1 196 ? 9.396 13.520 47.964 1.00 11.66 196 GLU B CA 1
ATOM 3405 C C . GLU B 1 196 ? 9.043 14.931 48.228 1.00 10.84 196 GLU B C 1
ATOM 3406 O O . GLU B 1 196 ? 9.783 15.701 48.792 1.00 12.06 196 GLU B O 1
ATOM 3412 N N . ALA B 1 197 ? 7.780 15.338 47.764 1.00 10.78 197 ALA B N 1
ATOM 3413 C CA . ALA B 1 197 ? 7.361 16.708 48.036 1.00 10.63 197 ALA B CA 1
ATOM 3414 C C . ALA B 1 197 ? 7.407 17.009 49.557 1.00 9.42 197 ALA B C 1
ATOM 3415 O O . ALA B 1 197 ? 7.811 18.059 50.030 1.00 11.24 197 ALA B O 1
ATOM 3417 N N . ALA B 1 198 ? 6.852 16.040 50.320 1.00 10.58 198 ALA B N 1
ATOM 3418 C CA . ALA B 1 198 ? 6.776 16.153 51.780 1.00 11.45 198 ALA B CA 1
ATOM 3419 C C . ALA B 1 198 ? 8.208 16.229 52.402 1.00 11.25 198 ALA B C 1
ATOM 3420 O O . ALA B 1 198 ? 8.444 17.009 53.348 1.00 12.38 198 ALA B O 1
ATOM 3422 N N . ALA B 1 199 ? 9.139 15.458 51.840 1.00 11.87 199 ALA B N 1
ATOM 3423 C CA . ALA B 1 199 ? 10.504 15.537 52.334 1.00 13.15 199 ALA B CA 1
ATOM 3424 C C . ALA B 1 199 ? 11.161 16.870 52.053 1.00 13.79 199 ALA B C 1
ATOM 3425 O O . ALA B 1 199 ? 11.877 17.449 52.911 1.00 15.46 199 ALA B O 1
ATOM 3427 N N . ARG B 1 200 ? 10.888 17.387 50.844 1.00 12.88 200 ARG B N 1
ATOM 3428 C CA . ARG B 1 200 ? 11.461 18.699 50.517 1.00 13.82 200 ARG B CA 1
ATOM 3429 C C . ARG B 1 200 ? 10.895 19.774 51.385 1.00 12.94 200 ARG B C 1
ATOM 3430 O O . ARG B 1 200 ? 11.568 20.692 51.836 1.00 15.99 200 ARG B O 1
ATOM 3438 N N . PHE B 1 201 ? 9.509 19.691 51.614 1.00 12.84 201 PHE B N 1
ATOM 3439 C CA . PHE B 1 201 ? 8.820 20.660 52.478 1.00 12.86 201 PHE B CA 1
ATOM 3440 C C . PHE B 1 201 ? 9.430 20.615 53.911 1.00 12.29 201 PHE B C 1
ATOM 3441 O O . PHE B 1 201 ? 9.614 21.657 54.525 1.00 16.65 201 PHE B O 1
ATOM 3449 N N . ALA B 1 202 ? 9.674 19.366 54.379 1.00 13.29 202 ALA B N 1
ATOM 3450 C CA . ALA B 1 202 ? 10.222 19.239 55.731 1.00 15.64 202 ALA B CA 1
ATOM 3451 C C . ALA B 1 202 ? 11.594 19.859 55.843 1.00 16.64 202 ALA B C 1
ATOM 3452 O O . ALA B 1 202 ? 11.946 20.451 56.841 1.00 19.10 202 ALA B O 1
ATOM 3454 N N . ALA B 1 203 ? 12.393 19.755 54.767 1.00 19.26 203 ALA B N 1
ATOM 3455 C CA . ALA B 1 203 ? 13.753 20.208 54.820 1.00 22.86 203 ALA B CA 1
ATOM 3456 C C . ALA B 1 203 ? 13.855 21.724 54.710 1.00 21.93 203 ALA B C 1
ATOM 3457 O O . ALA B 1 203 ? 14.787 22.246 55.314 1.00 27.74 203 ALA B O 1
ATOM 3459 N N . LYS B 1 204 ? 13.015 22.185 53.873 0.50 21.32 204 LYS B N 1
ATOM 3460 C CA . LYS B 1 204 ? 12.780 23.511 53.368 0.50 25.61 204 LYS B CA 1
ATOM 3461 C C . LYS B 1 204 ? 13.979 23.806 52.518 0.50 25.23 204 LYS B C 1
ATOM 3462 O O . LYS B 1 204 ? 13.788 24.980 52.309 0.50 32.85 204 LYS B O 1
ATOM 3468 N N . LYS B 1 205 ? 14.896 22.934 52.203 0.50 24.22 205 LYS B N 1
ATOM 3469 C CA . LYS B 1 205 ? 15.905 23.743 51.576 0.50 26.47 205 LYS B CA 1
ATOM 3470 C C . LYS B 1 205 ? 16.727 22.591 51.086 0.50 24.12 205 LYS B C 1
ATOM 3471 O O . LYS B 1 205 ? 16.422 21.423 51.323 0.50 24.96 205 LYS B O 1
#

Radius of gyration: 22.28 Å; Cα contacts (8 Å, |Δi|>4): 734; chains: 2; bounding box: 53×48×67 Å

Solvent-accessible surface area: 17359 Å² total; per-residue (Å²): 123,18,98,44,39,110,33,81,36,68,61,74,39,1,58,88,32,11,22,117,95,5,4,78,10,3,15,49,95,3,0,56,49,16,3,77,68,0,32,61,10,5,143,74,10,95,112,19,24,133,36,81,10,78,64,0,1,64,66,4,101,107,8,57,87,121,36,90,92,55,0,79,19,12,0,0,0,13,5,3,0,15,24,3,4,124,8,1,84,87,78,31,86,18,108,54,89,3,82,57,4,0,70,14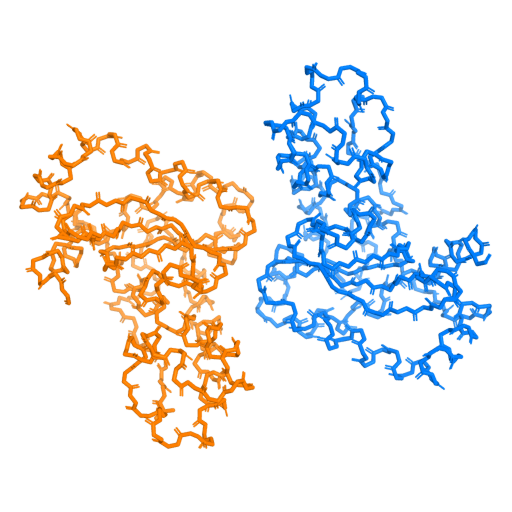9,30,26,59,38,23,105,82,0,58,57,78,0,60,152,20,0,52,81,58,54,2,5,0,0,0,1,0,0,12,87,62,118,127,3,24,19,23,26,0,30,41,0,6,1,2,41,14,22,90,112,52,13,61,2,27,18,42,1,2,2,3,0,0,0,10,9,2,9,5,4,61,73,8,51,38,115,26,77,49,2,4,131,42,0,44,74,0,2,11,15,66,57,1,37,56,59,8,64,84,113,130,112,18,100,44,42,104,25,81,40,65,64,74,35,1,57,87,31,11,23,113,113,7,5,84,16,3,10,49,101,3,0,55,48,14,3,77,68,0,36,76,12,2,146,75,10,103,114,19,18,119,59,80,8,78,85,0,1,75,67,6,111,135,8,60,86,126,35,75,92,54,0,78,19,12,0,0,0,13,6,3,0,17,25,3,3,118,8,1,104,83,80,35,80,22,106,54,117,3,80,57,3,0,69,149,24,25,57,40,28,105,83,0,63,46,76,0,56,147,19,0,52,89,57,56,3,5,0,0,0,1,0,0,6,84,83,83,118,2,22,19,23,27,0,31,39,0,5,1,3,46,15,24,88,112,38,12,60,3,25,20,35,1,2,1,3,0,0,0,10,11,2,8,6,3,57,70,8,51,44,119,27,76,51,2,3,133,45,0,37,74,0,2,12,19,76,49,1,38,55,51,16,79,45,78,197

CATH classification: 1.10.287.990 (+1 more: 3.55.40.20)

Secondary structure (DSSP, 8-state):
---PPPPSS-TTTTTTTS-HHHHHHIIIIIIHHHHHHHHHHHTT-HHHHTS-HHHHTT-GGGS-HHHHHHHHHHHHHHHHHHHHHHTB-SS----HHHHHHHHHHHSSHHHHHHHHHHHHHH--SSEEEEEEEETTEEEEEEEETT--GGG-HHHHS--SEEEEEEE-SGGGTHHHHTT-HHHHHHHHHHHB-HHHHHHHHHHH-/---PPPPSS-TTTTTTTS-HHHHHHIIIIIIHHHHHHHHHHHTT-HHHHTS-HHHHTT-GGGS-GGGHHHHHHHHHHHHHHHHHHHTB-TT----HHHHHHHHHHHSSHHHHHHHHHHHHHH--SSEEEEEEEETTEEEEEEEETT--GGG-HHHHS--SEEEEEEE-SGGGTHHHHTT-HHHHHHHHTTTB-HHHHHHHHHH--

InterPro domains:
  IPR001189 Manganese/iron superoxide dismutase [PIRSF000349] (2-205)
  IPR001189 Manganese/iron superoxide dismutase [PR01703] (6-17)
  IPR001189 Manganese/iron superoxide dismutase [PR01703] (27-40)
  IPR001189 Manganese/iron superoxide dismutase [PR01703] (73-86)
  IPR001189 Manganese/iron superoxide dismutase [PR01703] (124-132)
  IPR001189 Manganese/iron superoxide dismutase [PR01703] (166-178)
  IPR019831 Manganese/iron superoxide dismutase, N-terminal [PF00081] (2-89)
  IPR019832 Manganese/iron superoxide dismutase, C-terminal [PF02777] (96-201)
  IPR019833 Manganese/iron superoxide dismutase, binding site [PS00088] (168-175)
  IPR036314 Manganese/iron superoxide dismutase, C-terminal domain superfamily [G3DSA:3.55.40.20] (95-206)
  IPR036314 Manganese/iron superoxide dismutase, C-terminal domain superfamily [SSF54719] (95-204)
  IPR036324 Manganese/iron superoxide dismutase, N-terminal domain superfamily [G3DSA:1.10.287.990] (20-90)
  IPR036324 Manganese/iron superoxide dismutase, N-terminal domain superfamily [SSF46609] (1-90)

Foldseek 3Di:
DDDQDDFPDQLCQLPPQFDSVLSVCCRPPVLRVLRVQLVVLCPVPVVLVPDDLLVSLLCLVVDPPVSSVSSQQSSLSNVQVVQARLFWHADDDQDDPRQVLCCVQQVHVVSVLVVQLCQLVVQPAWWKWFFFQDVNHTDIHIFHRSHDLSNPCVPTVHHGHGLHMDGNHCSRPCVPQNPVSSSSSVSVVRIGHSVSSVVSVVVPD/DDDQDDFPDQLCQLPPQFDSVLSVCCRPPVLRVLRVQLLVLCPVPPVQNPDQLLVNLLVLVVDDPVSSVSSQQSSLSNVQVVQARVQWGADADQDDPNQVLCCVQQVHPVSVLVVQLCQLVPQPAWWKWFFFADPHHTDIHIFHRSHDLSNPCVVTVHHGHTLHMDGNHCSRPCPPQNPNRSSSSVSVVRIGHNPSSVVCVVVRD

Nearest PDB structures (foldseek):
  1i0h-assembly1_B  TM=1.004E+00  e=4.771E-38  Escherichia coli
  1d5n-assembly1_A  TM=1.001E+00  e=2.577E-37  Escherichia coli
  1en6-assembly2_D  TM=1.000E+00  e=7.501E-37  Escherichia coli
  1en4-assembly2_D  TM=1.000E+00  e=1.051E-36  Escherichia coli
  8kb3-assembly1_B  TM=9.932E-01  e=3.820E-37  Salmonella enterica subsp. enterica serovar Typhimurium str. LT2

B-factor: mean 13.11, std 8.01, range [4.76, 59.74]

Organism: Escherichia coli (strain K12) (NCBI:txid83333)

Sequence (410 aa):
SSYTLPSLPYAYDALEPHFDKQTMEIHHTKHHQTYVNNANAALESLPEFANLPVEEELLITKLDQLPADKKKKTVLRNNAGGHANHSLFWKGLKKGTTLQGDLKKAAIERDFGSVDNFKAEEFEEKAAASSRFGSGWAWLVLKKGGDDKLAVVSTANQDSPLMGEAISGASGFPIMGLDVWEHAYFLKFQQNNRRPDYIKEFWNVVNWDEAAARFAAKKSSYTLPSLPYAYDALEPHFDKKKQQTMEIHHTKHHQTYVNNANAALESLPEFANLPVEEELITKKLDQLPADKKTVLRNNAGGHANHSLFWKGLKKGGTTTLQGDLKAAIERDFGSVDNFKAEEFEKAAASSRFGSGWAWLVLKKGGDDKLAVVSTANQDSPLMGEAISGASGFPIMGLDVWEHAYFLKFQNNRRRPDYIKEFWNVVNWDEAAARFAAKK